Protein AF-0000000077535723 (afdb_homodimer)

Radius of gyration: 25.71 Å; Cα contacts (8 Å, |Δi|>4): 1459; chains: 2; bounding box: 63×72×71 Å

Nearest PDB structures (foldseek):
  7b4q-assembly1_B  TM=9.003E-01  e=7.641E-30  Sutcliffiella cohnii NBRC 15565
  4ou4-assembly1_A-2  TM=8.404E-01  e=1.369E-24  Pseudomonas sp. ECU1011
  4ob8-assembly1_A-2  TM=8.320E-01  e=4.395E-24  Pseudomonas sp. ECU1011
  4ob7-assembly1_A-2  TM=8.345E-01  e=5.974E-24  Pseudomonas sp. ECU1011
  5mii-assembly2_D  TM=9.099E-01  e=1.138E-22  Tuber melanosporum Mel28

Organism: Fusarium solani (NCBI:txid169388)

Sequence (650 aa):
MTSNGTPPLRLPPWDPEITAVEDNQHRPIPASLDELLELRREEPPRDDTIYNDPAIDIEETTVPGGDGPIRAIVLRSKSRSTSSKLRPGILFIHGGGRVMGNGYVGLAAVSEFVKELDAVVVSPEYRLAPDFHGSAAVQDSYASLVWMSENLSKLNIDPARFIIAGVSAGAGIAAGTLLYSRDHNGPKVCAQLLVCPMLDDRFISLSSRQFENGRGFYTAWGRYAWKLVLGDDAENGTVSQYVAPGRAEDLSDLPPAYIDAGSGEPFRDEDIAYATKLWECGVQADLHIWGGGCHGFDLFYPTEIGAEAIKTRNAWLRRVLREKKMTSNGTPPLRLPPWDPEITAVEDNQHRPIPASLDELLELRREEPPRDDTIYNDPAIDIEETTVPGGDGPIRAIVLRSKSRSTSSKLRPGILFIHGGGRVMGNGYVGLAAVSEFVKELDAVVVSPEYRLAPDFHGSAAVQDSYASLVWMSENLSKLNIDPARFIIAGVSAGAGIAAGTLLYSRDHNGPKVCAQLLVCPMLDDRFISLSSRQFENGRGFYTAWGRYAWKLVLGDDAENGTVSQYVAPGRAEDLSDLPPAYIDAGSGEPFRDEDIAYATKLWECGVQADLHIWGGGCHGFDLFYPTEIGAEAIKTRNAWLRRVLREKK

pLDDT: mean 94.13, std 10.36, range [24.47, 98.94]

Solvent-accessible surface area (backbone atoms only — not comparable to full-atom values): 32846 Å² total; per-residue (Å²): 131,79,78,84,65,76,74,77,77,42,56,33,56,61,32,66,67,57,73,72,42,77,77,75,72,44,70,78,73,58,91,44,70,67,46,43,53,51,51,46,68,67,48,72,92,60,43,65,72,62,70,66,32,88,53,46,39,78,44,82,50,72,40,54,28,65,91,43,75,30,49,24,38,37,40,31,34,58,73,61,66,85,59,90,63,66,19,27,29,35,44,37,32,33,22,42,59,50,53,40,69,42,50,45,37,62,40,76,81,55,53,64,40,21,66,76,58,48,17,40,36,40,17,48,41,55,60,38,20,66,85,32,54,37,60,44,31,28,36,16,49,38,33,37,50,46,52,50,65,76,35,26,72,84,67,41,33,31,73,77,20,23,29,39,29,16,28,31,29,9,10,12,37,45,53,6,23,51,54,46,23,63,77,65,74,46,76,82,48,58,31,36,42,24,38,43,29,48,31,59,83,76,65,78,43,68,31,22,60,60,15,41,84,46,50,42,56,19,27,54,51,47,52,55,33,44,47,40,26,46,55,65,25,66,83,68,68,61,68,48,41,42,60,27,37,56,67,51,87,74,47,53,90,47,52,35,33,40,38,37,36,17,57,35,16,27,45,35,48,56,46,51,49,46,47,51,44,24,32,59,38,31,16,40,37,30,40,37,33,39,52,20,23,28,42,54,33,59,78,76,42,96,31,72,67,20,53,50,50,52,51,55,52,48,53,52,48,50,63,61,46,44,86,80,131,134,82,79,86,66,76,75,78,78,43,55,34,56,60,32,65,68,58,73,70,42,76,76,73,73,43,70,76,72,58,92,45,71,68,48,44,53,51,52,46,68,66,47,72,91,60,42,65,71,62,70,66,32,86,5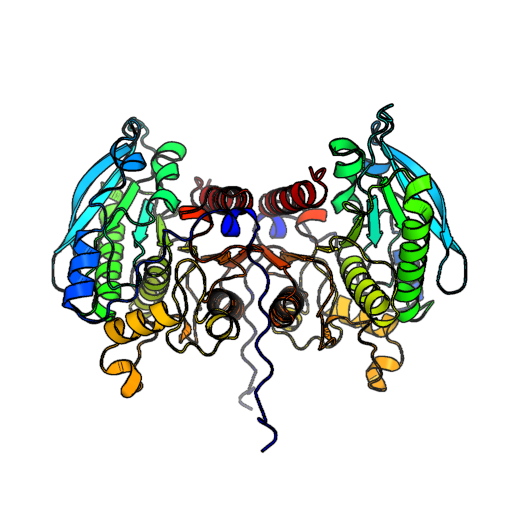4,47,38,77,42,82,49,72,40,54,27,66,91,43,74,30,48,25,37,37,38,30,36,58,72,62,65,87,57,88,63,66,18,28,28,34,43,37,30,34,21,42,57,50,54,37,69,42,50,45,36,64,41,77,80,56,54,62,38,21,66,75,59,50,17,38,36,39,18,48,40,54,59,37,20,65,86,32,54,38,59,44,31,26,36,16,49,37,32,38,50,47,52,50,65,76,35,26,72,84,67,39,31,32,72,78,22,22,29,40,30,17,26,30,31,9,10,13,38,45,54,6,22,50,52,46,22,60,77,65,72,46,76,83,47,57,31,35,41,25,39,42,28,47,31,58,82,74,66,78,44,67,31,22,59,61,17,41,83,46,48,40,58,18,27,54,52,48,52,55,32,43,47,38,27,46,55,65,25,64,83,67,69,60,68,48,42,41,60,26,38,55,66,52,87,75,47,54,90,47,51,35,34,40,37,36,35,18,58,37,16,27,46,36,46,55,46,51,50,47,47,51,44,24,32,58,39,30,16,39,36,29,40,36,34,40,53,20,22,28,42,54,33,61,77,78,40,96,32,73,68,19,52,51,51,52,51,55,54,49,52,51,49,50,61,59,46,43,86,81,131

InterPro domains:
  IPR013094 Alpha/beta hydrolase fold-3 [PF07859] (90-297)
  IPR029058 Alpha/Beta hydrolase fold [G3DSA:3.40.50.1820] (11-325)
  IPR029058 Alpha/Beta hydrolase fold [SSF53474] (51-321)
  IPR050300 GDXG lipolytic enzyme [PTHR48081] (77-321)

Foldseek 3Di:
DPCPDDPDFDFFAADPLVVVDPLPQDDDQDPDVVSLVVVQVPPPPADCVLPPPPQKDKDWDWFAFLVGIFIKIKIFGPPPPPDLAAFAEEEEEADDLLAHDAQHHPVVLCSVCNVVTRYMYMGTGFHGFPVPALVRSLRGSLRRVQRCVVCSVVVRHDQLRYEYEYAAQRLQSRLLNLVVCVVVVHDAHQEYERELYDAAQPLPDSLLVNFCPHGNDHNVSSNSSVCRNHPCCVVVVNDDCSSRVLPDQAPAPHHEYEYEEESNESSLVSRVSVCVSCVVNVHHYHYYYQYNDYRCCLPPGDDPSSVVVSVVSVVVSCVSNPDDD/DPCPDDPDFDAFAADPLVVVDPLPQDDDQDPDPVSLVVVQVVPPPADCVLPPPPQKDKDWDWFAFLVGIFIKIKIFGPPPPPDLAFFAEEEEEADDLLAHDAQHHPVVLCSVCNVVTRYIYMGTGFHGFPVPALVRSLRGSLRRVQRCVVCSVVVRHDQLRYEYEYAAQRLQSRLLNLVVCVVVVHDAHQEYERELYDAAQPLPDSLLVNFCPHGNDHNVSSNSSVCRNHPCCVVVVNDDCSSRVLPDQAPAPHHEYEYEEESNHSSLVSRVSVCVSCVVNVHHYHYYYQYNDYRCCLPPGDDPSSVVVSVVSVVVSCVSNPDDD

Structure (mmCIF, N/CA/C/O backbone):
data_AF-0000000077535723-model_v1
#
loop_
_entity.id
_entity.type
_entity.pdbx_description
1 polymer 'Alpha/Beta hydrolase protein'
#
loop_
_atom_site.group_PDB
_atom_site.id
_atom_site.type_symbol
_atom_site.label_atom_id
_atom_site.label_alt_id
_atom_site.label_comp_id
_atom_site.label_asym_id
_atom_site.label_entity_id
_atom_site.label_seq_id
_atom_site.pdbx_PDB_ins_code
_atom_site.Cartn_x
_atom_site.Cartn_y
_atom_site.Cartn_z
_atom_site.occupancy
_atom_site.B_iso_or_equiv
_atom_site.auth_seq_id
_atom_site.auth_comp_id
_atom_site.auth_asym_id
_atom_site.auth_atom_id
_atom_site.pdbx_PDB_model_num
ATOM 1 N N . MET A 1 1 ? 38.406 -12.078 22.328 1 24.47 1 MET A N 1
ATOM 2 C CA . MET A 1 1 ? 37.281 -11.188 22.672 1 24.47 1 MET A CA 1
ATOM 3 C C . MET A 1 1 ? 36.281 -11.102 21.516 1 24.47 1 MET A C 1
ATOM 5 O O . MET A 1 1 ? 36.562 -10.469 20.5 1 24.47 1 MET A O 1
ATOM 9 N N . THR A 1 2 ? 35.594 -12.188 21.094 1 34.19 2 THR A N 1
ATOM 10 C CA . THR A 1 2 ? 34.75 -12.516 19.953 1 34.19 2 THR A CA 1
ATOM 11 C C . THR A 1 2 ? 33.625 -11.5 19.812 1 34.19 2 THR A C 1
ATOM 13 O O . THR A 1 2 ? 32.844 -11.32 20.75 1 34.19 2 THR A O 1
ATOM 16 N N . SER A 1 3 ? 33.812 -10.273 19.328 1 38.38 3 SER A N 1
ATOM 17 C CA . SER A 1 3 ? 32.875 -9.141 19.281 1 38.38 3 SER A CA 1
ATOM 18 C C . SER A 1 3 ? 31.453 -9.602 18.969 1 38.38 3 SER A C 1
ATOM 20 O O . SER A 1 3 ? 31.219 -10.273 17.969 1 38.38 3 SER A O 1
ATOM 22 N N . ASN A 1 4 ? 30.656 -10.141 19.766 1 43.81 4 ASN A N 1
ATOM 23 C CA . ASN A 1 4 ? 29.297 -10.656 19.875 1 43.81 4 ASN A CA 1
ATOM 24 C C . ASN A 1 4 ? 28.312 -9.805 19.062 1 43.81 4 ASN A C 1
ATOM 26 O O . ASN A 1 4 ? 27.562 -9.016 19.625 1 43.81 4 ASN A O 1
ATOM 30 N N . GLY A 1 5 ? 28.562 -8.984 18 1 46.06 5 GLY A N 1
ATOM 31 C CA . GLY A 1 5 ? 27.984 -7.871 17.266 1 46.06 5 GLY A CA 1
ATOM 32 C C . GLY A 1 5 ? 26.688 -8.227 16.578 1 46.06 5 GLY A C 1
ATOM 33 O O . GLY A 1 5 ? 26.562 -9.305 16 1 46.06 5 GLY A O 1
ATOM 34 N N . THR A 1 6 ? 25.562 -7.758 17.078 1 59.75 6 THR A N 1
ATOM 35 C CA . THR A 1 6 ? 24.266 -7.867 16.406 1 59.75 6 THR A CA 1
ATOM 36 C C . THR A 1 6 ? 24.453 -7.723 14.891 1 59.75 6 THR A C 1
ATOM 38 O O . THR A 1 6 ? 25.078 -6.777 14.422 1 59.75 6 THR A O 1
ATOM 41 N N . PRO A 1 7 ? 24.234 -8.836 14.164 1 70.19 7 PRO A N 1
ATOM 42 C CA . PRO A 1 7 ? 24.375 -8.719 12.711 1 70.19 7 PRO A CA 1
ATOM 43 C C . PRO A 1 7 ? 23.781 -7.422 12.164 1 70.19 7 PRO A C 1
ATOM 45 O O . PRO A 1 7 ? 22.781 -6.926 12.695 1 70.19 7 PRO A O 1
ATOM 48 N N . PRO A 1 8 ? 24.609 -6.797 11.375 1 84.25 8 PRO A N 1
ATOM 49 C CA . PRO A 1 8 ? 24.125 -5.551 10.781 1 84.25 8 PRO A CA 1
ATOM 50 C C . PRO A 1 8 ? 22.734 -5.691 10.164 1 84.25 8 PRO A C 1
ATOM 52 O O . PRO A 1 8 ? 22.406 -6.746 9.617 1 84.25 8 PRO A O 1
ATOM 55 N N . LEU A 1 9 ? 21.906 -4.707 10.43 1 93.19 9 LEU A N 1
ATOM 56 C CA . LEU A 1 9 ? 20.578 -4.672 9.852 1 93.19 9 LEU A CA 1
ATOM 57 C C . LEU A 1 9 ? 20.641 -4.648 8.328 1 93.19 9 LEU A C 1
ATOM 59 O O . LEU A 1 9 ? 21.484 -3.963 7.75 1 93.19 9 LEU A O 1
ATOM 63 N N . ARG A 1 10 ? 19.938 -5.5 7.672 1 96.06 10 ARG A N 1
ATOM 64 C CA . ARG A 1 10 ? 19.75 -5.422 6.227 1 96.06 10 ARG A CA 1
ATOM 65 C C . ARG A 1 10 ? 18.734 -4.336 5.859 1 96.06 10 ARG A C 1
ATOM 67 O O . ARG A 1 10 ? 17.797 -4.086 6.605 1 96.06 10 ARG A O 1
ATOM 74 N N . LEU A 1 11 ? 19.031 -3.648 4.75 1 96.19 11 LEU A N 1
ATOM 75 C CA . LEU A 1 11 ? 18.156 -2.584 4.273 1 96.19 11 LEU A CA 1
ATOM 76 C C . LEU A 1 11 ? 17.578 -2.922 2.898 1 96.19 11 LEU A C 1
ATOM 78 O O . LEU A 1 11 ? 18.312 -3.41 2.027 1 96.19 11 LEU A O 1
ATOM 82 N N . PRO A 1 12 ? 16.297 -2.811 2.732 1 97.31 12 PRO A N 1
ATOM 83 C CA . PRO A 1 12 ? 15.859 -2.801 1.333 1 97.31 12 PRO A CA 1
ATOM 84 C C . PRO A 1 12 ? 16.469 -1.653 0.534 1 97.31 12 PRO A C 1
ATOM 86 O O . PRO A 1 12 ? 16.656 -0.554 1.064 1 97.31 12 PRO A O 1
ATOM 89 N N . PRO A 1 13 ? 16.781 -1.841 -0.682 1 96.62 13 PRO A N 1
ATOM 90 C CA . PRO A 1 13 ? 17.484 -0.815 -1.46 1 96.62 13 PRO A CA 1
ATOM 91 C C . PRO A 1 13 ? 16.578 0.34 -1.868 1 96.62 13 PRO A C 1
ATOM 93 O O . PRO A 1 13 ? 15.375 0.142 -2.068 1 96.62 13 PRO A O 1
ATOM 96 N N . TRP A 1 14 ? 17.125 1.528 -2.002 1 96.25 14 TRP A N 1
ATOM 97 C CA . TRP A 1 14 ? 16.422 2.645 -2.627 1 96.25 14 TRP A CA 1
ATOM 98 C C . TRP A 1 14 ? 16.344 2.459 -4.137 1 96.25 14 TRP A C 1
ATOM 100 O O . TRP A 1 14 ? 17.172 1.771 -4.734 1 96.25 14 TRP A O 1
ATOM 110 N N . ASP A 1 15 ? 15.312 3.035 -4.711 1 96.5 15 ASP A N 1
ATOM 111 C CA . ASP A 1 15 ? 15.195 3.072 -6.168 1 96.5 15 ASP A CA 1
ATOM 112 C C . ASP A 1 15 ? 16.422 3.715 -6.805 1 96.5 15 ASP A C 1
ATOM 114 O O . ASP A 1 15 ? 16.938 4.719 -6.309 1 96.5 15 ASP A O 1
ATOM 118 N N . PRO A 1 16 ? 16.859 3.191 -7.91 1 94.12 16 PRO A N 1
ATOM 119 C CA . PRO A 1 16 ? 18.031 3.742 -8.578 1 94.12 16 PRO A CA 1
ATOM 120 C C . PRO A 1 16 ? 17.859 5.203 -8.984 1 94.12 16 PRO A C 1
ATOM 122 O O . PRO A 1 16 ? 18.828 5.965 -9.016 1 94.12 16 PRO A O 1
ATOM 125 N N . GLU A 1 17 ? 16.656 5.629 -9.32 1 94.56 17 GLU A N 1
ATOM 126 C CA . GLU A 1 17 ? 16.406 7.023 -9.672 1 94.56 17 GLU A CA 1
ATOM 127 C C . GLU A 1 17 ? 16.656 7.945 -8.477 1 94.56 17 GLU A C 1
ATOM 129 O O . GLU A 1 17 ? 17 9.117 -8.648 1 94.56 17 GLU A O 1
ATOM 134 N N . ILE A 1 18 ? 16.469 7.41 -7.266 1 93.31 18 ILE A N 1
ATOM 135 C CA . ILE A 1 18 ? 16.703 8.18 -6.055 1 93.31 18 ILE A CA 1
ATOM 136 C C . ILE A 1 18 ? 18.203 8.25 -5.773 1 93.31 18 ILE A C 1
ATOM 138 O O . ILE A 1 18 ? 18.75 9.32 -5.48 1 93.31 18 ILE A O 1
ATOM 142 N N . THR A 1 19 ? 18.906 7.113 -5.93 1 92.69 19 THR A N 1
ATOM 143 C CA . THR A 1 19 ? 20.328 7.062 -5.609 1 92.69 19 THR A CA 1
ATOM 144 C C . THR A 1 19 ? 21.141 7.824 -6.648 1 92.69 19 THR A C 1
ATOM 146 O O . THR A 1 19 ? 22.297 8.188 -6.398 1 92.69 19 THR A O 1
ATOM 149 N N . ALA A 1 20 ? 20.531 8.086 -7.793 1 91.06 20 ALA A N 1
ATOM 150 C CA . ALA A 1 20 ? 21.219 8.82 -8.859 1 91.06 20 ALA A CA 1
ATOM 151 C C . ALA A 1 20 ? 21.266 10.312 -8.555 1 91.06 20 ALA A C 1
ATOM 153 O O . ALA A 1 20 ? 22.047 11.047 -9.164 1 91.06 20 ALA A O 1
ATOM 154 N N . VAL A 1 21 ? 20.375 10.758 -7.699 1 86.06 21 VAL A N 1
ATOM 155 C CA . VAL A 1 21 ? 20.312 12.172 -7.336 1 86.06 21 VAL A CA 1
ATOM 156 C C . VAL A 1 21 ? 21.047 12.391 -6.012 1 86.06 21 VAL A C 1
ATOM 158 O O . VAL A 1 21 ? 20.875 11.617 -5.066 1 86.06 21 VAL A O 1
ATOM 161 N N . GLU A 1 22 ? 21.922 13.352 -6.031 1 80.44 22 GLU A N 1
ATOM 162 C CA . GLU A 1 22 ? 22.547 13.719 -4.766 1 80.44 22 GLU A CA 1
ATOM 163 C C . GLU A 1 22 ? 21.516 14.102 -3.719 1 80.44 22 GLU A C 1
ATOM 165 O O . GLU A 1 22 ? 20.531 14.789 -4.027 1 80.44 22 GLU A O 1
ATOM 170 N N . ASP A 1 23 ? 21.719 13.492 -2.625 1 74.75 23 ASP A N 1
ATOM 171 C CA . ASP A 1 23 ? 20.766 13.773 -1.557 1 74.75 23 ASP A CA 1
ATOM 172 C C . ASP A 1 23 ? 20.875 15.219 -1.08 1 74.75 23 ASP A C 1
ATOM 174 O O . ASP A 1 23 ? 21.734 15.539 -0.249 1 74.75 23 ASP A O 1
ATOM 178 N N . ASN A 1 24 ? 20.344 16.125 -1.869 1 57.91 24 ASN A N 1
ATOM 179 C CA . ASN A 1 24 ? 20.422 17.531 -1.517 1 57.91 24 ASN A CA 1
ATOM 180 C C . ASN A 1 24 ? 19.328 17.922 -0.523 1 57.91 24 ASN A C 1
ATOM 182 O O . ASN A 1 24 ? 19.266 19.062 -0.082 1 57.91 24 ASN A O 1
ATOM 186 N N . GLN A 1 25 ? 18.484 17.031 -0.251 1 58.88 25 GLN A N 1
ATOM 187 C CA . GLN A 1 25 ? 17.297 17.5 0.458 1 58.88 25 GLN A CA 1
ATOM 188 C C . GLN A 1 25 ? 17.484 17.375 1.969 1 58.88 25 GLN A C 1
ATOM 190 O O . GLN A 1 25 ? 16.719 17.984 2.736 1 58.88 25 GLN A O 1
ATOM 195 N N . HIS A 1 26 ? 18.484 16.422 2.344 1 60.44 26 HIS A N 1
ATOM 196 C CA . HIS A 1 26 ? 18.578 16.375 3.797 1 60.44 26 HIS A CA 1
ATOM 197 C C . HIS A 1 26 ? 19.469 17.469 4.344 1 60.44 26 HIS A C 1
ATOM 199 O O . HIS A 1 26 ? 20.562 17.703 3.828 1 60.44 26 HIS A O 1
ATOM 205 N N . ARG A 1 27 ? 18.703 18.438 5.027 1 74.12 27 ARG A N 1
ATOM 206 C CA . ARG A 1 27 ? 19.375 19.438 5.848 1 74.12 27 ARG A CA 1
ATOM 207 C C . ARG A 1 27 ? 20.125 18.781 7.004 1 74.12 27 ARG A C 1
ATOM 209 O O . ARG A 1 27 ? 19.688 17.766 7.547 1 74.12 27 ARG A O 1
ATOM 216 N N . PRO A 1 28 ? 21.312 19.234 7.207 1 84.75 28 PRO A N 1
ATOM 217 C CA . PRO A 1 28 ? 22.031 18.688 8.359 1 84.75 28 PRO A CA 1
ATOM 218 C C . PRO A 1 28 ? 21.266 18.875 9.672 1 84.75 28 PRO A C 1
ATOM 220 O O . PRO A 1 28 ? 20.484 19.812 9.805 1 84.75 28 PRO A O 1
ATOM 223 N N . ILE A 1 29 ? 21.5 17.969 10.523 1 92.69 29 ILE A N 1
ATOM 224 C CA . ILE A 1 29 ? 20.922 18.094 11.859 1 92.69 29 ILE A CA 1
ATOM 225 C C . ILE A 1 29 ? 21.562 19.281 12.578 1 92.69 29 ILE A C 1
ATOM 227 O O . ILE A 1 29 ? 22.781 19.328 12.734 1 92.69 29 ILE A O 1
ATOM 231 N N . PRO A 1 30 ? 20.75 20.172 13.016 1 95.25 30 PRO A N 1
ATOM 232 C CA . PRO A 1 30 ? 21.328 21.328 13.703 1 95.25 30 PRO A CA 1
ATOM 233 C C . PRO A 1 30 ? 22.062 20.938 14.984 1 95.25 30 PRO A C 1
ATOM 235 O O . PRO A 1 30 ? 21.562 20.125 15.766 1 95.25 30 PRO A O 1
ATOM 238 N N . ALA A 1 31 ? 23.203 21.5 15.219 1 94.44 31 ALA A N 1
ATOM 239 C CA . ALA A 1 31 ? 23.984 21.25 16.422 1 94.44 31 ALA A CA 1
ATOM 240 C C . ALA A 1 31 ? 23.578 22.172 17.562 1 94.44 31 ALA A C 1
ATOM 242 O O . ALA A 1 31 ? 23.969 21.969 18.719 1 94.44 31 ALA A O 1
ATOM 243 N N . SER A 1 32 ? 22.828 23.25 17.219 1 95.69 32 SER A N 1
ATOM 244 C CA . SER A 1 32 ? 22.375 24.25 18.188 1 95.69 32 SER A CA 1
ATOM 245 C C . SER A 1 32 ? 21.062 24.891 17.734 1 95.69 32 SER A C 1
ATOM 247 O O . SER A 1 32 ? 20.641 24.703 16.594 1 95.69 32 SER A O 1
ATOM 249 N N . LEU A 1 33 ? 20.484 25.562 18.656 1 95.56 33 LEU A N 1
ATOM 250 C CA . LEU A 1 33 ? 19.25 26.281 18.312 1 95.56 33 LEU A CA 1
ATOM 251 C C . LEU A 1 33 ? 19.531 27.344 17.266 1 95.56 33 LEU A C 1
ATOM 253 O O . LEU A 1 33 ? 18.672 27.609 16.406 1 95.56 33 LEU A O 1
ATOM 257 N N . ASP A 1 34 ? 20.688 27.953 17.344 1 96.69 34 ASP A N 1
ATOM 258 C CA . ASP A 1 34 ? 21.047 28.969 16.359 1 96.69 34 ASP A CA 1
ATOM 259 C C . ASP A 1 34 ? 21.109 28.375 14.945 1 96.69 34 ASP A C 1
ATOM 261 O O . ASP A 1 34 ? 20.672 29 13.984 1 96.69 34 ASP A O 1
ATOM 265 N N . GLU A 1 35 ? 21.609 27.219 14.867 1 96 35 GLU A N 1
ATOM 266 C CA . GLU A 1 35 ? 21.672 26.547 13.57 1 96 35 GLU A CA 1
ATOM 267 C C . GLU A 1 35 ? 20.281 26.188 13.062 1 96 35 GLU A C 1
ATOM 269 O O . GLU A 1 35 ? 20.031 26.25 11.859 1 96 35 GLU A O 1
ATOM 274 N N . LEU A 1 36 ? 19.406 25.797 13.977 1 96.69 36 LEU A N 1
ATOM 275 C CA . LEU A 1 36 ? 18.031 25.547 13.594 1 96.69 36 LEU A CA 1
ATOM 276 C C . LEU A 1 36 ? 17.375 26.812 13.055 1 96.69 36 LEU A C 1
ATOM 278 O O . LEU A 1 36 ? 16.703 26.766 12.023 1 96.69 36 LEU A O 1
ATOM 282 N N . LEU A 1 37 ? 17.594 27.906 13.742 1 96.38 37 LEU A N 1
ATOM 283 C CA . LEU A 1 37 ? 17.031 29.172 13.312 1 96.38 37 LEU A CA 1
ATOM 284 C C . LEU A 1 37 ? 17.562 29.578 11.945 1 96.38 37 LEU A C 1
ATOM 286 O O . LEU A 1 37 ? 16.828 30.156 11.133 1 96.38 37 LEU A O 1
ATOM 290 N N . GLU A 1 38 ? 18.844 29.266 11.703 1 94.94 38 GLU A N 1
ATOM 291 C CA . GLU A 1 38 ? 19.422 29.531 10.391 1 94.94 38 GLU A CA 1
ATOM 292 C C . GLU A 1 38 ? 18.75 28.672 9.312 1 94.94 38 GLU A C 1
ATOM 294 O O . GLU A 1 38 ? 18.469 29.172 8.219 1 94.94 38 GLU A O 1
ATOM 299 N N . LEU A 1 39 ? 18.531 27.438 9.656 1 92.62 39 LEU A N 1
ATOM 300 C CA . LEU A 1 39 ? 17.844 26.547 8.727 1 92.62 39 LEU A CA 1
ATOM 301 C C . LEU A 1 39 ? 16.438 27.078 8.414 1 92.62 39 LEU A C 1
ATOM 303 O O . LEU A 1 39 ? 15.984 27 7.27 1 92.62 39 LEU A O 1
ATOM 307 N N . ARG A 1 40 ? 15.766 27.578 9.383 1 95.25 40 ARG A N 1
ATOM 308 C CA . ARG A 1 40 ? 14.438 28.156 9.203 1 95.25 40 ARG A CA 1
ATOM 309 C C . ARG A 1 40 ? 14.469 29.328 8.242 1 95.25 40 ARG A C 1
ATOM 311 O O . ARG A 1 40 ? 13.594 29.469 7.383 1 95.25 40 ARG A O 1
ATOM 318 N N . ARG A 1 41 ? 15.477 30.109 8.391 1 93.81 41 ARG A N 1
ATOM 319 C CA . ARG A 1 41 ? 15.617 31.297 7.551 1 93.81 41 ARG A CA 1
ATOM 320 C C . ARG A 1 41 ? 15.914 30.922 6.105 1 93.81 41 ARG A C 1
ATOM 322 O O . ARG A 1 41 ? 15.57 31.656 5.18 1 93.81 41 ARG A O 1
ATOM 329 N N . GLU A 1 42 ? 16.516 29.766 5.938 1 90.62 42 GLU A N 1
ATOM 330 C CA . GLU A 1 42 ? 16.891 29.312 4.605 1 90.62 42 GLU A CA 1
ATOM 331 C C . GLU A 1 42 ? 15.711 28.688 3.877 1 90.62 42 GLU A C 1
ATOM 333 O O . GLU A 1 42 ? 15.75 28.5 2.66 1 90.62 42 GLU A O 1
ATOM 338 N N . GLU A 1 43 ? 14.703 28.344 4.648 1 91.31 43 GLU A N 1
ATOM 339 C CA . GLU A 1 43 ? 13.5 27.812 4.016 1 91.31 43 GLU A CA 1
ATOM 340 C C . GLU A 1 43 ? 12.898 28.828 3.047 1 91.31 43 GLU A C 1
ATOM 342 O O . GLU A 1 43 ? 12.672 29.984 3.412 1 91.31 43 GLU A O 1
ATOM 347 N N . PRO A 1 44 ? 12.656 28.422 1.785 1 92.31 44 PRO A N 1
ATOM 348 C CA . PRO A 1 44 ? 12 29.359 0.872 1 92.31 44 PRO A CA 1
ATOM 349 C C . PRO A 1 44 ? 10.68 29.891 1.425 1 92.31 44 PRO A C 1
ATOM 351 O O . PRO A 1 44 ? 9.875 29.125 1.969 1 92.31 44 PRO A O 1
ATOM 354 N N . PRO A 1 45 ? 10.477 31.125 1.306 1 93.94 45 PRO A N 1
ATOM 355 C CA . PRO A 1 45 ? 9.281 31.734 1.897 1 93.94 45 PRO A CA 1
ATOM 356 C C . PRO A 1 45 ? 8 31.328 1.179 1 93.94 45 PRO A C 1
ATOM 358 O O . PRO A 1 45 ? 6.902 31.484 1.724 1 93.94 45 PRO A O 1
ATOM 361 N N . ARG A 1 46 ? 8.133 30.922 -0.091 1 95 46 ARG A N 1
ATOM 362 C CA . ARG A 1 46 ? 7 30.422 -0.866 1 95 46 ARG A CA 1
ATOM 363 C C . ARG A 1 46 ? 7.43 29.312 -1.817 1 95 46 ARG A C 1
ATOM 365 O O . ARG A 1 46 ? 8.625 29.062 -1.985 1 95 46 ARG A O 1
ATOM 372 N N . ASP A 1 47 ? 6.48 28.531 -2.246 1 94.94 47 ASP A N 1
ATOM 373 C CA . ASP A 1 47 ? 6.688 27.625 -3.373 1 94.94 47 ASP A CA 1
ATOM 374 C C . ASP A 1 47 ? 6.449 28.344 -4.703 1 94.94 47 ASP A C 1
ATOM 376 O O . ASP A 1 47 ? 5.305 28.625 -5.07 1 94.94 47 ASP A O 1
ATOM 380 N N . ASP A 1 48 ? 7.484 28.562 -5.465 1 95.44 48 ASP A N 1
ATOM 381 C CA . ASP A 1 48 ? 7.406 29.406 -6.656 1 95.44 48 ASP A CA 1
ATOM 382 C C . ASP A 1 48 ? 6.48 28.781 -7.703 1 95.44 48 ASP A C 1
ATOM 384 O O . ASP A 1 48 ? 5.793 29.5 -8.43 1 95.44 48 ASP A O 1
ATOM 388 N N . THR A 1 49 ? 6.516 27.516 -7.777 1 94.94 49 THR A N 1
ATOM 389 C CA . THR A 1 49 ? 5.676 26.844 -8.758 1 94.94 49 THR A CA 1
ATOM 390 C C . THR A 1 49 ? 4.195 27.078 -8.453 1 94.94 49 THR A C 1
ATOM 392 O O . THR A 1 49 ? 3.414 27.391 -9.352 1 94.94 49 THR A O 1
ATOM 395 N N . ILE A 1 50 ? 3.855 27.031 -7.223 1 96.5 50 ILE A N 1
ATOM 396 C CA . ILE A 1 50 ? 2.465 27.188 -6.812 1 96.5 50 ILE A CA 1
ATOM 397 C C . ILE A 1 50 ? 2.104 28.672 -6.789 1 96.5 50 ILE A C 1
ATOM 399 O O . ILE A 1 50 ? 1.043 29.078 -7.277 1 96.5 50 ILE A O 1
ATOM 403 N N . TYR A 1 51 ? 2.959 29.453 -6.266 1 96.5 51 TYR A N 1
ATOM 404 C CA . TYR A 1 51 ? 2.721 30.891 -6.109 1 96.5 51 TYR A CA 1
ATOM 405 C C . TYR A 1 51 ? 2.508 31.562 -7.461 1 96.5 51 TYR A C 1
ATOM 407 O O . TYR A 1 51 ? 1.713 32.5 -7.582 1 96.5 51 TYR A O 1
ATOM 415 N N . ASN A 1 52 ? 3.188 31.062 -8.5 1 96.75 52 ASN A N 1
ATOM 416 C CA . ASN A 1 52 ? 3.135 31.688 -9.812 1 96.75 52 ASN A CA 1
ATOM 417 C C . ASN A 1 52 ? 2.154 30.969 -10.742 1 96.75 52 ASN A C 1
ATOM 419 O O . ASN A 1 52 ? 2.051 31.312 -11.922 1 96.75 52 ASN A O 1
ATOM 423 N N . ASP A 1 53 ? 1.509 30 -10.242 1 97.06 53 ASP A N 1
ATOM 424 C CA . ASP A 1 53 ? 0.515 29.312 -11.062 1 97.06 53 ASP A CA 1
ATOM 425 C C . ASP A 1 53 ? -0.632 30.25 -11.43 1 97.06 53 ASP A C 1
ATOM 427 O O . ASP A 1 53 ? -1.312 30.781 -10.555 1 97.06 53 ASP A O 1
ATOM 431 N N . PRO A 1 54 ? -0.912 30.438 -12.711 1 95.88 54 PRO A N 1
ATOM 432 C CA . PRO A 1 54 ? -1.907 31.438 -13.133 1 95.88 54 PRO A CA 1
ATOM 433 C C . PRO A 1 54 ? -3.334 31.016 -12.773 1 95.88 54 PRO A C 1
ATOM 435 O O . PRO A 1 54 ? -4.25 31.844 -12.82 1 95.88 54 PRO A O 1
ATOM 438 N N . ALA A 1 55 ? -3.512 29.781 -12.438 1 96.25 55 ALA A N 1
ATOM 439 C CA . ALA A 1 55 ? -4.859 29.297 -12.156 1 96.25 55 ALA A CA 1
ATOM 440 C C . ALA A 1 55 ? -5.184 29.391 -10.672 1 96.25 55 ALA A C 1
ATOM 442 O O . ALA A 1 55 ? -6.332 29.188 -10.266 1 96.25 55 ALA A O 1
ATOM 443 N N . ILE A 1 56 ? -4.191 29.734 -9.828 1 97.19 56 ILE A N 1
ATOM 444 C CA . ILE A 1 56 ? -4.383 29.688 -8.383 1 97.19 56 ILE A CA 1
ATOM 445 C C . ILE A 1 56 ? -4.234 31.094 -7.805 1 97.19 56 ILE A C 1
ATOM 447 O O . ILE A 1 56 ? -3.273 31.797 -8.117 1 97.19 56 ILE A O 1
ATOM 451 N N . ASP A 1 57 ? -5.246 31.469 -7.074 1 96.94 57 ASP A N 1
ATOM 452 C CA . ASP A 1 57 ? -5.164 32.688 -6.258 1 96.94 57 ASP A CA 1
ATOM 453 C C . ASP A 1 57 ? -4.758 32.344 -4.824 1 96.94 57 ASP A C 1
ATOM 455 O O . ASP A 1 57 ? -5.316 31.438 -4.207 1 96.94 57 ASP A O 1
ATOM 459 N N . ILE A 1 58 ? -3.787 33.031 -4.328 1 97.75 58 ILE A N 1
ATOM 460 C CA . ILE A 1 58 ? -3.318 32.812 -2.967 1 97.75 58 ILE A CA 1
ATOM 461 C C . ILE A 1 58 ? -3.533 34.062 -2.135 1 97.75 58 ILE A C 1
ATOM 463 O O . ILE A 1 58 ? -3.025 35.156 -2.475 1 97.75 58 ILE A O 1
ATOM 467 N N . GLU A 1 59 ? -4.266 33.906 -1.075 1 96.88 59 GLU A N 1
ATOM 468 C CA . GLU A 1 59 ? -4.527 35 -0.125 1 96.88 59 GLU A CA 1
ATOM 469 C C . GLU A 1 59 ? -3.834 34.719 1.209 1 96.88 59 GLU A C 1
ATOM 471 O O . GLU A 1 59 ? -4.008 33.656 1.809 1 96.88 59 GLU A O 1
ATOM 476 N N . GLU A 1 60 ? -3.021 35.656 1.607 1 96.69 60 GLU A N 1
ATOM 477 C CA . GLU A 1 60 ? -2.494 35.625 2.967 1 96.69 60 GLU A CA 1
ATOM 478 C C . GLU A 1 60 ? -3.525 36.094 3.977 1 96.69 60 GLU A C 1
ATOM 480 O O . GLU A 1 60 ? -4.18 37.125 3.758 1 96.69 60 GLU A O 1
ATOM 485 N N . THR A 1 61 ? -3.648 35.375 5.027 1 95.81 61 THR A N 1
ATOM 486 C CA . THR A 1 61 ? -4.645 35.719 6.031 1 95.81 61 THR A CA 1
ATOM 487 C C . THR A 1 61 ? -4.207 35.25 7.414 1 95.81 61 THR A C 1
ATOM 489 O O . THR A 1 61 ? -3.031 34.938 7.629 1 95.81 61 THR A O 1
ATOM 492 N N . THR A 1 62 ? -5.117 35.406 8.383 1 96.94 62 THR A N 1
ATOM 493 C CA . THR A 1 62 ? -4.938 34.844 9.727 1 96.94 62 THR A CA 1
ATOM 494 C C . THR A 1 62 ? -6.125 33.969 10.117 1 96.94 62 THR A C 1
ATOM 496 O O . THR A 1 62 ? -7.262 34.25 9.727 1 96.94 62 THR A O 1
ATOM 499 N N . VAL A 1 63 ? -5.848 32.906 10.773 1 95.81 63 VAL A N 1
ATOM 500 C CA . VAL A 1 63 ? -6.879 32.062 11.352 1 95.81 63 VAL A CA 1
ATOM 501 C C . VAL A 1 63 ? -6.629 31.891 12.852 1 95.81 63 VAL A C 1
ATOM 503 O O . VAL A 1 63 ? -5.527 32.156 13.336 1 95.81 63 VAL A O 1
ATOM 506 N N . PRO A 1 64 ? -7.688 31.547 13.562 1 94.06 64 PRO A N 1
ATOM 507 C CA . PRO A 1 64 ? -7.457 31.312 14.992 1 94.06 64 PRO A CA 1
ATOM 508 C C . PRO A 1 64 ? -6.469 30.188 15.258 1 94.06 64 PRO A C 1
ATOM 510 O O . PRO A 1 64 ? -6.461 29.188 14.531 1 94.06 64 PRO A O 1
ATOM 513 N N . GLY A 1 65 ? -5.66 30.359 16.281 1 91 65 GLY A N 1
ATOM 514 C CA . GLY A 1 65 ? -4.805 29.328 16.828 1 91 65 GLY A CA 1
ATOM 515 C C . GLY A 1 65 ? -5.121 29 18.281 1 91 65 GLY A C 1
ATOM 516 O O . GLY A 1 65 ? -6.164 29.406 18.797 1 91 65 GLY A O 1
ATOM 517 N N . GLY A 1 66 ? -4.289 28.188 18.922 1 86.88 66 GLY A N 1
ATOM 518 C CA . GLY A 1 66 ? -4.48 27.797 20.312 1 86.88 66 GLY A CA 1
ATOM 519 C C . GLY A 1 66 ? -4.398 28.984 21.266 1 86.88 66 GLY A C 1
ATOM 520 O O . GLY A 1 66 ? -5.211 29.094 22.188 1 86.88 66 GLY A O 1
ATOM 521 N N . ASP A 1 67 ? -3.408 29.812 21.062 1 89.88 67 ASP A N 1
ATOM 522 C CA . ASP A 1 67 ? -3.182 30.906 22 1 89.88 67 ASP A CA 1
ATOM 523 C C . ASP A 1 67 ? -3.336 32.25 21.297 1 89.88 67 ASP A C 1
ATOM 525 O O . ASP A 1 67 ? -2.984 33.312 21.859 1 89.88 67 ASP A O 1
ATOM 529 N N . GLY A 1 68 ? -3.801 32.219 20.062 1 92.56 68 GLY A N 1
ATOM 530 C CA . GLY A 1 68 ? -3.957 33.438 19.281 1 92.56 68 GLY A CA 1
ATOM 531 C C . GLY A 1 68 ? -3.955 33.156 17.781 1 92.56 68 GLY A C 1
ATOM 532 O O . GLY A 1 68 ? -3.777 32.031 17.344 1 92.56 68 GLY A O 1
ATOM 533 N N . PRO A 1 69 ? -4.176 34.281 17.109 1 96.75 69 PRO A N 1
ATOM 534 C CA . PRO A 1 69 ? -4.227 34.094 15.664 1 96.75 69 PRO A CA 1
ATOM 535 C C . PRO A 1 69 ? -2.879 33.688 15.07 1 96.75 69 PRO A C 1
ATOM 537 O O . PRO A 1 69 ? -1.831 34.125 15.562 1 96.75 69 PRO A O 1
ATOM 540 N N . ILE A 1 70 ? -2.963 32.875 14.055 1 97.19 70 ILE A N 1
ATOM 541 C CA . ILE A 1 70 ? -1.759 32.469 13.336 1 97.19 70 ILE A CA 1
ATOM 542 C C . ILE A 1 70 ? -1.913 32.781 11.852 1 97.19 70 ILE A C 1
ATOM 544 O O . ILE A 1 70 ? -3.033 32.906 11.344 1 97.19 70 ILE A O 1
ATOM 548 N N . ARG A 1 71 ? -0.765 32.906 11.172 1 97.56 71 ARG A N 1
ATOM 549 C CA . ARG A 1 71 ? -0.763 33.156 9.734 1 97.56 71 ARG A CA 1
ATOM 550 C C . ARG A 1 71 ? -1.245 31.922 8.969 1 97.56 71 ARG A C 1
ATOM 552 O O . ARG A 1 71 ? -1.028 30.797 9.398 1 97.56 71 ARG A O 1
ATOM 559 N N . ALA A 1 72 ? -1.927 32.188 7.863 1 98.38 72 ALA A N 1
ATOM 560 C CA . ALA A 1 72 ? -2.354 31.141 6.957 1 98.38 72 ALA A CA 1
ATOM 561 C C . ALA A 1 72 ? -2.43 31.641 5.52 1 98.38 72 ALA A C 1
ATOM 563 O O . ALA A 1 72 ? -2.445 32.844 5.277 1 98.38 72 ALA A O 1
ATOM 564 N N . ILE A 1 73 ? -2.357 30.766 4.637 1 98.25 73 ILE A N 1
ATOM 565 C CA . ILE A 1 73 ? -2.67 31.109 3.254 1 98.25 73 ILE A CA 1
ATOM 566 C C . ILE A 1 73 ? -3.902 30.328 2.795 1 98.25 73 ILE A C 1
ATOM 568 O O . ILE A 1 73 ? -4.145 29.203 3.254 1 98.25 73 ILE A O 1
ATOM 572 N N . VAL A 1 74 ? -4.703 30.938 1.964 1 97.94 74 VAL A N 1
ATOM 573 C CA . VAL A 1 74 ? -5.887 30.328 1.352 1 97.94 74 VAL A CA 1
ATOM 574 C C . VAL A 1 74 ? -5.703 30.266 -0.163 1 97.94 74 VAL A C 1
ATOM 576 O O . VAL A 1 74 ? -5.391 31.266 -0.804 1 97.94 74 VAL A O 1
ATOM 579 N N . LEU A 1 75 ? -5.797 29.094 -0.743 1 98.06 75 LEU A N 1
ATOM 580 C CA . LEU A 1 75 ? -5.746 28.891 -2.188 1 98.06 75 LEU A CA 1
ATOM 581 C C . LEU A 1 75 ? -7.152 28.719 -2.762 1 98.06 75 LEU A C 1
ATOM 583 O O . LEU A 1 75 ? -7.961 27.969 -2.217 1 98.06 75 LEU A O 1
ATOM 587 N N . ARG A 1 76 ? -7.438 29.453 -3.855 1 96.12 76 ARG A N 1
ATOM 588 C CA . ARG A 1 76 ? -8.672 29.344 -4.629 1 96.12 76 ARG A CA 1
ATOM 589 C C . ARG A 1 76 ? -8.391 29.406 -6.125 1 96.12 76 ARG A C 1
ATOM 591 O O . ARG A 1 76 ? -7.359 29.938 -6.547 1 96.12 76 ARG A O 1
ATOM 598 N N . SER A 1 77 ? -9.312 28.781 -6.824 1 95 77 SER A N 1
ATOM 599 C CA . SER A 1 77 ? -9.195 28.906 -8.273 1 95 77 SER A CA 1
ATOM 600 C C . SER A 1 77 ? -9.461 30.344 -8.719 1 95 77 SER A C 1
ATOM 602 O O . SER A 1 77 ? -10.352 31.016 -8.188 1 95 77 SER A O 1
ATOM 604 N N . LYS A 1 78 ? -8.688 30.781 -9.672 1 91.06 78 LYS A N 1
ATOM 605 C CA . LYS A 1 78 ? -8.914 32.125 -10.234 1 91.06 78 LYS A CA 1
ATOM 606 C C . LYS A 1 78 ? -10.148 32.125 -11.125 1 91.06 78 LYS A C 1
ATOM 608 O O . LYS A 1 78 ? -10.773 33.188 -11.312 1 91.06 78 LYS A O 1
ATOM 613 N N . SER A 1 79 ? -10.367 31 -11.805 1 76.12 79 SER A N 1
ATOM 614 C CA . SER A 1 79 ? -11.562 30.922 -12.633 1 76.12 79 SER A CA 1
ATOM 615 C C . SER A 1 79 ? -12.797 30.609 -11.789 1 76.12 79 SER A C 1
ATOM 617 O O . SER A 1 79 ? -13.25 29.453 -11.75 1 76.12 79 SER A O 1
ATOM 619 N N . ARG A 1 80 ? -13.055 31.484 -10.844 1 61.44 80 ARG A N 1
ATOM 620 C CA . ARG A 1 80 ? -14.164 31.188 -9.938 1 61.44 80 ARG A CA 1
ATOM 621 C C . ARG A 1 80 ? -15.406 30.766 -10.711 1 61.44 80 ARG A C 1
ATOM 623 O O . ARG A 1 80 ? -15.805 31.422 -11.68 1 61.44 80 ARG A O 1
ATOM 630 N N . SER A 1 81 ? -15.531 29.453 -10.711 1 56.34 81 SER A N 1
ATOM 631 C CA . SER A 1 81 ? -16.797 29.047 -11.312 1 56.34 81 SER A CA 1
ATOM 632 C C . SER A 1 81 ? -17.969 29.797 -10.688 1 56.34 81 SER A C 1
ATOM 634 O O . SER A 1 81 ? -18.016 29.984 -9.477 1 56.34 81 SER A O 1
ATOM 636 N N . THR A 1 82 ? -18.578 30.688 -11.43 1 54.66 82 THR A N 1
ATOM 637 C CA . THR A 1 82 ? -19.875 31.281 -11.109 1 54.66 82 THR A CA 1
ATOM 638 C C . THR A 1 82 ? -20.844 30.219 -10.594 1 54.66 82 THR A C 1
ATOM 640 O O . THR A 1 82 ? -22 30.5 -10.305 1 54.66 82 THR A O 1
ATOM 643 N N . SER A 1 83 ? -20.234 29.016 -10.477 1 59.59 83 SER A N 1
ATOM 644 C CA . SER A 1 83 ? -21.219 27.969 -10.188 1 59.59 83 SER A CA 1
ATOM 645 C C . SER A 1 83 ? -21.641 28 -8.719 1 59.59 83 SER A C 1
ATOM 647 O O . SER A 1 83 ? -20.828 28.328 -7.848 1 59.59 83 SER A O 1
ATOM 649 N N . SER A 1 84 ? -22.828 28.094 -8.484 1 67.94 84 SER A N 1
ATOM 650 C CA . SER A 1 84 ? -23.547 27.938 -7.215 1 67.94 84 SER A CA 1
ATOM 651 C C . SER A 1 84 ? -23.234 26.594 -6.562 1 67.94 84 SER A C 1
ATOM 653 O O . SER A 1 84 ? -23.641 26.344 -5.426 1 67.94 84 SER A O 1
ATOM 655 N N . LYS A 1 85 ? -22.266 25.922 -7.137 1 83.75 85 LYS A N 1
ATOM 656 C CA . LYS A 1 85 ? -22.062 24.578 -6.605 1 83.75 85 LYS A CA 1
ATOM 657 C C . LYS A 1 85 ? -21.062 24.594 -5.453 1 83.75 85 LYS A C 1
ATOM 659 O O . LYS A 1 85 ? -20.062 25.312 -5.5 1 83.75 85 LYS A O 1
ATOM 664 N N . LEU A 1 86 ? -21.375 23.906 -4.438 1 92.56 86 LEU A N 1
ATOM 665 C CA . LEU A 1 86 ? -20.5 23.766 -3.283 1 92.56 86 LEU A CA 1
ATOM 666 C C . LEU A 1 86 ? -19.188 23.094 -3.68 1 92.56 86 LEU A C 1
ATOM 668 O O . LEU A 1 86 ? -19.156 22.25 -4.582 1 92.56 86 LEU A O 1
ATOM 672 N N . ARG A 1 87 ? -18.125 23.5 -3 1 94.94 87 ARG A N 1
ATOM 673 C CA . ARG A 1 87 ? -16.766 23.109 -3.354 1 94.94 87 ARG A CA 1
ATOM 674 C C . ARG A 1 87 ? -16.188 22.172 -2.295 1 94.94 87 ARG A C 1
ATOM 676 O O . ARG A 1 87 ? -16.641 22.156 -1.153 1 94.94 87 ARG A O 1
ATOM 683 N N . PRO A 1 88 ? -15.117 21.406 -2.705 1 97.75 88 PRO A N 1
ATOM 684 C CA . PRO A 1 88 ? -14.359 20.703 -1.663 1 97.75 88 PRO A CA 1
ATOM 685 C C . PRO A 1 88 ? -13.523 21.656 -0.807 1 97.75 88 PRO A C 1
ATOM 687 O O . PRO A 1 88 ? -13.109 22.719 -1.28 1 97.75 88 PRO A O 1
ATOM 690 N N . GLY A 1 89 ? -13.352 21.328 0.406 1 98.5 89 GLY A N 1
ATOM 691 C CA . GLY A 1 89 ? -12.484 22.047 1.32 1 98.5 89 GLY A CA 1
ATOM 692 C C . GLY A 1 89 ? -11.359 21.188 1.873 1 98.5 89 GLY A C 1
ATOM 693 O O . GLY A 1 89 ? -11.578 20.031 2.227 1 98.5 89 GLY A O 1
ATOM 694 N N . ILE A 1 90 ? -10.156 21.688 1.915 1 98.94 90 ILE A N 1
ATOM 695 C CA . ILE A 1 90 ? -8.992 20.969 2.428 1 98.94 90 ILE A CA 1
ATOM 696 C C . ILE A 1 90 ? -8.273 21.828 3.457 1 98.94 90 ILE A C 1
ATOM 698 O O . ILE A 1 90 ? -7.773 22.906 3.129 1 98.94 90 ILE A O 1
ATOM 702 N N . LEU A 1 91 ? -8.266 21.438 4.691 1 98.94 91 LEU A N 1
ATOM 703 C CA . LEU A 1 91 ? -7.309 21.969 5.66 1 98.94 91 LEU A CA 1
ATOM 704 C C . LEU A 1 91 ? -5.965 21.25 5.539 1 98.94 91 LEU A C 1
ATOM 706 O O . LEU A 1 91 ? -5.863 20.062 5.812 1 98.94 91 LEU A O 1
ATOM 710 N N . PHE A 1 92 ? -4.965 21.984 5.148 1 98.94 92 PHE A N 1
ATOM 711 C CA . PHE A 1 92 ? -3.658 21.375 4.895 1 98.94 92 PHE A CA 1
ATOM 712 C C . PHE A 1 92 ? -2.674 21.734 6 1 98.94 92 PHE A C 1
ATOM 714 O O . PHE A 1 92 ? -2.559 22.906 6.379 1 98.94 92 PHE A O 1
ATOM 721 N N . ILE A 1 93 ? -1.964 20.719 6.516 1 98.94 93 ILE A N 1
ATOM 722 C CA . ILE A 1 93 ? -0.944 20.906 7.539 1 98.94 93 ILE A CA 1
ATOM 723 C C . ILE A 1 93 ? 0.436 20.609 6.957 1 98.94 93 ILE A C 1
ATOM 725 O O . ILE A 1 93 ? 0.698 19.484 6.516 1 98.94 93 ILE A O 1
ATOM 729 N N . HIS A 1 94 ? 1.321 21.547 6.996 1 98.44 94 HIS A N 1
ATOM 730 C CA . HIS A 1 94 ? 2.594 21.484 6.289 1 98.44 94 HIS A CA 1
ATOM 731 C C . HIS A 1 94 ? 3.598 20.609 7.047 1 98.44 94 HIS A C 1
ATOM 733 O O . HIS A 1 94 ? 3.455 20.406 8.25 1 98.44 94 HIS A O 1
ATOM 739 N N . GLY A 1 95 ? 4.609 20.141 6.316 1 97.06 95 GLY A N 1
ATOM 740 C CA . GLY A 1 95 ? 5.691 19.375 6.914 1 97.06 95 GLY A CA 1
ATOM 741 C C . GLY A 1 95 ? 6.773 20.25 7.523 1 97.06 95 GLY A C 1
ATOM 742 O O . GLY A 1 95 ? 6.586 21.469 7.684 1 97.06 95 GLY A O 1
ATOM 743 N N . GLY A 1 96 ? 7.859 19.547 7.98 1 95.69 96 GLY A N 1
ATOM 744 C CA . GLY A 1 96 ? 8.984 20.281 8.547 1 95.69 96 GLY A CA 1
ATOM 745 C C . GLY A 1 96 ? 9.406 19.75 9.906 1 95.69 96 GLY A C 1
ATOM 746 O O . GLY A 1 96 ? 9.992 20.5 10.703 1 95.69 96 GLY A O 1
ATOM 747 N N . GLY A 1 97 ? 9.055 18.547 10.195 1 96.69 97 GLY A N 1
ATOM 748 C CA . GLY A 1 97 ? 9.484 17.891 11.43 1 96.69 97 GLY A CA 1
ATOM 749 C C . GLY A 1 97 ? 8.945 18.578 12.672 1 96.69 97 GLY A C 1
ATOM 750 O O . GLY A 1 97 ? 9.461 18.359 13.773 1 96.69 97 GLY A O 1
ATOM 751 N N . ARG A 1 98 ? 8.023 19.562 12.453 1 98.19 98 ARG A N 1
ATOM 752 C CA . ARG A 1 98 ? 7.398 20.312 13.531 1 98.19 98 ARG A CA 1
ATOM 753 C C . ARG A 1 98 ? 8.352 21.375 14.07 1 98.19 98 ARG A C 1
ATOM 755 O O . ARG A 1 98 ? 8.023 22.094 15.031 1 98.19 98 ARG A O 1
ATOM 762 N N . VAL A 1 99 ? 9.539 21.5 13.461 1 97.94 99 VAL A N 1
ATOM 763 C CA . VAL A 1 99 ? 10.539 22.438 13.977 1 97.94 99 VAL A CA 1
ATOM 764 C C . VAL A 1 99 ? 10.867 23.469 12.906 1 97.94 99 VAL A C 1
ATOM 766 O O . VAL A 1 99 ? 11.586 24.438 13.172 1 97.94 99 VAL A O 1
ATOM 769 N N . MET A 1 100 ? 10.422 23.266 11.75 1 96.19 100 MET A N 1
ATOM 770 C CA . MET A 1 100 ? 10.602 24.219 10.656 1 96.19 100 MET A CA 1
ATOM 771 C C . MET A 1 100 ? 9.461 24.109 9.648 1 96.19 100 MET A C 1
ATOM 773 O O . MET A 1 100 ? 8.562 23.281 9.82 1 96.19 100 MET A O 1
ATOM 777 N N . GLY A 1 101 ? 9.5 24.938 8.625 1 95.75 101 GLY A N 1
ATOM 778 C CA . GLY A 1 101 ? 8.508 24.922 7.559 1 95.75 101 GLY A CA 1
ATOM 779 C C . GLY A 1 101 ? 7.555 26.094 7.617 1 95.75 101 GLY A C 1
ATOM 780 O O . GLY A 1 101 ? 7.555 26.859 8.586 1 95.75 101 GLY A O 1
ATOM 781 N N . ASN A 1 102 ? 6.809 26.266 6.57 1 96.75 102 ASN A N 1
ATOM 782 C CA . ASN A 1 102 ? 5.785 27.281 6.43 1 96.75 102 ASN A CA 1
ATOM 783 C C . ASN A 1 102 ? 4.582 26.781 5.637 1 96.75 102 ASN A C 1
ATOM 785 O O . ASN A 1 102 ? 4.512 25.594 5.305 1 96.75 102 ASN A O 1
ATOM 789 N N . GLY A 1 103 ? 3.654 27.656 5.371 1 96.88 103 GLY A N 1
ATOM 790 C CA . GLY A 1 103 ? 2.381 27.266 4.789 1 96.88 103 GLY A CA 1
ATOM 791 C C . GLY A 1 103 ? 2.518 26.672 3.4 1 96.88 103 GLY A C 1
ATOM 792 O O . GLY A 1 103 ? 1.573 26.078 2.879 1 96.88 103 GLY A O 1
ATOM 793 N N . TYR A 1 104 ? 3.697 26.719 2.789 1 97.06 104 TYR A N 1
ATOM 794 C CA . TYR A 1 104 ? 3.877 26.25 1.417 1 97.06 104 TYR A CA 1
ATOM 795 C C . TYR A 1 104 ? 4.516 24.875 1.387 1 97.06 104 TYR A C 1
ATOM 797 O O . TYR A 1 104 ? 4.469 24.172 0.364 1 97.06 104 TYR A O 1
ATOM 805 N N . VAL A 1 105 ? 5.152 24.438 2.49 1 95.69 105 VAL A N 1
ATOM 806 C CA . VAL A 1 105 ? 5.93 23.203 2.51 1 95.69 105 VAL A CA 1
ATOM 807 C C . VAL A 1 105 ? 5 22 2.367 1 95.69 105 VAL A C 1
ATOM 809 O O . VAL A 1 105 ? 4.18 21.734 3.248 1 95.69 105 VAL A O 1
ATOM 812 N N . GLY A 1 106 ? 5.18 21.281 1.276 1 95.69 106 GLY A N 1
ATOM 813 C CA . GLY A 1 106 ? 4.383 20.078 1.027 1 95.69 106 GLY A CA 1
ATOM 814 C C . GLY A 1 106 ? 3.061 20.375 0.347 1 95.69 106 GLY A C 1
ATOM 815 O O . GLY A 1 106 ? 2.283 19.469 0.064 1 95.69 106 GLY A O 1
ATOM 816 N N . LEU A 1 107 ? 2.809 21.641 0.016 1 97.12 107 LEU A N 1
ATOM 817 C CA . LEU A 1 107 ? 1.515 22.094 -0.48 1 97.12 107 LEU A CA 1
ATOM 818 C C . LEU A 1 107 ? 1.201 21.469 -1.835 1 97.12 107 LEU A C 1
ATOM 820 O O . LEU A 1 107 ? 0.035 21.375 -2.229 1 97.12 107 LEU A O 1
ATOM 824 N N . ALA A 1 108 ? 2.186 20.984 -2.561 1 95.19 108 ALA A N 1
ATOM 825 C CA . ALA A 1 108 ? 2.025 20.344 -3.865 1 95.19 108 ALA A CA 1
ATOM 826 C C . ALA A 1 108 ? 1.18 19.078 -3.76 1 95.19 108 ALA A C 1
ATOM 828 O O . ALA A 1 108 ? 0.603 18.625 -4.75 1 95.19 108 ALA A O 1
ATOM 829 N N . ALA A 1 109 ? 1.082 18.531 -2.572 1 95 109 ALA A N 1
ATOM 830 C CA . ALA A 1 109 ? 0.306 17.312 -2.359 1 95 109 ALA A CA 1
ATOM 831 C C . ALA A 1 109 ? -1.173 17.547 -2.654 1 95 109 ALA A C 1
ATOM 833 O O . ALA A 1 109 ? -1.909 16.609 -2.949 1 95 109 ALA A O 1
ATOM 834 N N . VAL A 1 110 ? -1.641 18.844 -2.611 1 97.5 110 VAL A N 1
ATOM 835 C CA . VAL A 1 110 ? -3.086 19.047 -2.697 1 97.5 110 VAL A CA 1
ATOM 836 C C . VAL A 1 110 ? -3.398 20.203 -3.631 1 97.5 110 VAL A C 1
ATOM 838 O O . VAL A 1 110 ? -4.547 20.391 -4.043 1 97.5 110 VAL A O 1
ATOM 841 N N . SER A 1 111 ? -2.414 21 -4.031 1 97.25 111 SER A N 1
ATOM 842 C CA . SER A 1 111 ? -2.66 22.25 -4.73 1 97.25 111 SER A CA 1
ATOM 843 C C . SER A 1 111 ? -3.342 22.016 -6.074 1 97.25 111 SER A C 1
ATOM 845 O O . SER A 1 111 ? -4.105 22.859 -6.551 1 97.25 111 SER A O 1
ATOM 847 N N . GLU A 1 112 ? -3.096 20.844 -6.68 1 95.88 112 GLU A N 1
ATOM 848 C CA . GLU A 1 112 ? -3.684 20.531 -7.98 1 95.88 112 GLU A CA 1
ATOM 849 C C . GLU A 1 112 ? -5.207 20.5 -7.902 1 95.88 112 GLU A C 1
ATOM 851 O O . GLU A 1 112 ? -5.891 20.766 -8.898 1 95.88 112 GLU A O 1
ATOM 856 N N . PHE A 1 113 ? -5.758 20.297 -6.766 1 97.19 113 PHE A N 1
ATOM 857 C CA . PHE A 1 113 ? -7.195 20.094 -6.637 1 97.19 113 PHE A CA 1
ATOM 858 C C . PHE A 1 113 ? -7.922 21.438 -6.586 1 97.19 113 PHE A C 1
ATOM 860 O O . PHE A 1 113 ? -9.141 21.5 -6.758 1 97.19 113 PHE A O 1
ATOM 867 N N . VAL A 1 114 ? -7.188 22.516 -6.328 1 96.75 114 VAL A N 1
ATOM 868 C CA . VAL A 1 114 ? -7.746 23.844 -6.508 1 96.75 114 VAL A CA 1
ATOM 869 C C . VAL A 1 114 ? -8.148 24.047 -7.969 1 96.75 114 VAL A C 1
ATOM 871 O O . VAL A 1 114 ? -9.219 24.594 -8.25 1 96.75 114 VAL A O 1
ATOM 874 N N . LYS A 1 115 ? -7.305 23.516 -8.797 1 94.44 115 LYS A N 1
ATOM 875 C CA . LYS A 1 115 ? -7.543 23.672 -10.227 1 94.44 115 LYS A CA 1
ATOM 876 C C . LYS A 1 115 ? -8.531 22.609 -10.727 1 94.44 115 LYS A C 1
ATOM 878 O O . LYS A 1 115 ? -9.461 22.938 -11.469 1 94.44 115 LYS A O 1
ATOM 883 N N . GLU A 1 116 ? -8.422 21.438 -10.32 1 94.19 116 GLU A N 1
ATOM 884 C CA . GLU A 1 116 ? -9.148 20.312 -10.883 1 94.19 116 GLU A CA 1
ATOM 885 C C . GLU A 1 116 ? -10.594 20.281 -10.383 1 94.19 116 GLU A C 1
ATOM 887 O O . GLU A 1 116 ? -11.508 19.906 -11.125 1 94.19 116 GLU A O 1
ATOM 892 N N . LEU A 1 117 ? -10.758 20.688 -9.094 1 94.56 117 LEU A N 1
ATOM 893 C CA . LEU A 1 117 ? -12.078 20.5 -8.5 1 94.56 117 LEU A CA 1
ATOM 894 C C . LEU A 1 117 ? -12.602 21.797 -7.895 1 94.56 117 LEU A C 1
ATOM 896 O O . LEU A 1 117 ? -13.594 21.797 -7.168 1 94.56 117 LEU A O 1
ATOM 900 N N . ASP A 1 118 ? -11.844 22.859 -8.094 1 95.06 118 ASP A N 1
ATOM 901 C CA . ASP A 1 118 ? -12.203 24.141 -7.523 1 95.06 118 ASP A CA 1
ATOM 902 C C . ASP A 1 118 ? -12.227 24.078 -5.996 1 95.06 118 ASP A C 1
ATOM 904 O O . ASP A 1 118 ? -13.125 24.641 -5.359 1 95.06 118 ASP A O 1
ATOM 908 N N . ALA A 1 119 ? -11.281 23.391 -5.449 1 97 119 ALA A N 1
ATOM 909 C CA . ALA A 1 119 ? -11.195 23.234 -4 1 97 119 ALA A CA 1
ATOM 910 C C . ALA A 1 119 ? -10.68 24.516 -3.348 1 97 119 ALA A C 1
ATOM 912 O O . ALA A 1 119 ? -9.953 25.297 -3.977 1 97 119 ALA A O 1
ATOM 913 N N . VAL A 1 120 ? -11.102 24.688 -2.127 1 97.56 120 VAL A N 1
ATOM 914 C CA . VAL A 1 120 ? -10.523 25.703 -1.258 1 97.56 120 VAL A CA 1
ATOM 915 C C . VAL A 1 120 ? -9.539 25.047 -0.29 1 97.56 120 VAL A C 1
ATOM 917 O O . VAL A 1 120 ? -9.898 24.141 0.454 1 97.56 120 VAL A O 1
ATOM 920 N N . VAL A 1 121 ? -8.281 25.5 -0.331 1 98.69 121 VAL A N 1
ATOM 921 C CA . VAL A 1 121 ? -7.262 24.969 0.562 1 98.69 121 VAL A CA 1
ATOM 922 C C . VAL A 1 121 ? -6.852 26.031 1.578 1 98.69 121 VAL A C 1
ATOM 924 O O . VAL A 1 121 ? -6.547 27.172 1.208 1 98.69 121 VAL A O 1
ATOM 927 N N . VAL A 1 122 ? -6.898 25.734 2.838 1 98.75 122 VAL A N 1
ATOM 928 C CA . VAL A 1 122 ? -6.375 26.578 3.904 1 98.75 122 VAL A CA 1
ATOM 929 C C . VAL A 1 122 ? -5.137 25.922 4.52 1 98.75 122 VAL A C 1
ATOM 931 O O . VAL A 1 122 ? -5.172 24.766 4.918 1 98.75 122 VAL A O 1
ATOM 934 N N . SER A 1 123 ? -4.043 26.656 4.559 1 98.81 123 SER A N 1
ATOM 935 C CA . SER A 1 123 ? -2.77 26.156 5.082 1 98.81 123 SER A CA 1
ATOM 936 C C . SER A 1 123 ? -2.236 27.062 6.184 1 98.81 123 SER A C 1
ATOM 938 O O . SER A 1 123 ? -1.523 28.031 5.906 1 98.81 123 SER A O 1
ATOM 940 N N . PRO A 1 124 ? -2.459 26.703 7.422 1 98.75 124 PRO A N 1
ATOM 941 C CA . PRO A 1 124 ? -1.977 27.516 8.539 1 98.75 124 PRO A CA 1
ATOM 942 C C . PRO A 1 124 ? -0.496 27.281 8.844 1 98.75 124 PRO A C 1
ATOM 944 O O . PRO A 1 124 ? 0.032 26.203 8.578 1 98.75 124 PRO A O 1
ATOM 947 N N . GLU A 1 125 ? 0.118 28.266 9.359 1 98.38 125 GLU A N 1
ATOM 948 C CA . GLU A 1 125 ? 1.477 28.172 9.883 1 98.38 125 GLU A CA 1
ATOM 949 C C . GLU A 1 125 ? 1.471 27.938 11.391 1 98.38 125 GLU A C 1
ATOM 951 O O . GLU A 1 125 ? 1.649 28.875 12.172 1 98.38 125 GLU A O 1
ATOM 956 N N . TYR A 1 126 ? 1.329 26.688 11.68 1 98.5 126 TYR A N 1
ATOM 957 C CA . TYR A 1 126 ? 1.231 26.328 13.086 1 98.5 126 TYR A CA 1
ATOM 958 C C . TYR A 1 126 ? 2.512 26.688 13.836 1 98.5 126 TYR A C 1
ATOM 960 O O . TYR A 1 126 ? 3.568 26.859 13.219 1 98.5 126 TYR A O 1
ATOM 968 N N . ARG A 1 127 ? 2.445 26.859 15.156 1 98.19 127 ARG A N 1
ATOM 969 C CA . ARG A 1 127 ? 3.59 27.188 15.992 1 98.19 127 ARG A CA 1
ATOM 970 C C . ARG A 1 127 ? 4.609 26.062 16.016 1 98.19 127 ARG A C 1
ATOM 972 O O . ARG A 1 127 ? 4.238 24.891 16.062 1 98.19 127 ARG A O 1
ATOM 979 N N . LEU A 1 128 ? 5.906 26.359 16.047 1 98.12 128 LEU A N 1
ATOM 980 C CA . LEU A 1 128 ? 6.973 25.375 15.875 1 98.12 128 LEU A CA 1
ATOM 981 C C . LEU A 1 128 ? 7.691 25.109 17.188 1 98.12 128 LEU A C 1
ATOM 983 O O . LEU A 1 128 ? 7.891 26.031 17.984 1 98.12 128 LEU A O 1
ATOM 987 N N . ALA A 1 129 ? 8.016 23.906 17.328 1 98.12 129 ALA A N 1
ATOM 988 C CA . ALA A 1 129 ? 8.945 23.547 18.391 1 98.12 129 ALA A CA 1
ATOM 989 C C . ALA A 1 129 ? 10.367 23.984 18.031 1 98.12 129 ALA A C 1
ATOM 991 O O . ALA A 1 129 ? 10.742 24.031 16.859 1 98.12 129 ALA A O 1
ATOM 992 N N . PRO A 1 130 ? 11.258 24.359 19.094 1 97.44 130 PRO A N 1
ATOM 993 C CA . PRO A 1 130 ? 10.977 24.328 20.531 1 97.44 130 PRO A CA 1
ATOM 994 C C . PRO A 1 130 ? 10.43 25.656 21.062 1 97.44 130 PRO A C 1
ATOM 996 O O . PRO A 1 130 ? 10.258 25.812 22.266 1 97.44 130 PRO A O 1
ATOM 999 N N . ASP A 1 131 ? 10.188 26.562 20.062 1 97.25 131 ASP A N 1
ATOM 1000 C CA . ASP A 1 131 ? 9.609 27.812 20.547 1 97.25 131 ASP A CA 1
ATOM 1001 C C . ASP A 1 131 ? 8.328 27.562 21.344 1 97.25 131 ASP A C 1
ATOM 1003 O O . ASP A 1 131 ? 8.023 28.297 22.297 1 97.25 131 ASP A O 1
ATOM 1007 N N . PHE A 1 132 ? 7.609 26.609 20.922 1 97.25 132 PHE A N 1
ATOM 1008 C CA . PHE A 1 132 ? 6.414 26.125 21.609 1 97.25 132 PHE A CA 1
ATOM 1009 C C . PHE A 1 132 ? 6.434 24.609 21.719 1 97.25 132 PHE A C 1
ATOM 1011 O O . PHE A 1 132 ? 7.016 23.922 20.875 1 97.25 132 PHE A O 1
ATOM 1018 N N . HIS A 1 133 ? 5.758 24.109 22.734 1 96.44 133 HIS A N 1
ATOM 1019 C CA . HIS A 1 133 ? 5.621 22.672 22.906 1 96.44 133 HIS A CA 1
ATOM 1020 C C . HIS A 1 133 ? 4.828 22.062 21.75 1 96.44 133 HIS A C 1
ATOM 1022 O O . HIS A 1 133 ? 3.986 22.734 21.141 1 96.44 133 HIS A O 1
ATOM 1028 N N . GLY A 1 134 ? 5.059 20.75 21.547 1 97.06 134 GLY A N 1
ATOM 1029 C CA . GLY A 1 134 ? 4.43 20.047 20.438 1 97.06 134 GLY A CA 1
ATOM 1030 C C . GLY A 1 134 ? 2.914 20.109 20.484 1 97.06 134 GLY A C 1
ATOM 1031 O O . GLY A 1 134 ? 2.25 19.984 19.453 1 97.06 134 GLY A O 1
ATOM 1032 N N . SER A 1 135 ? 2.371 20.281 21.641 1 97.81 135 SER A N 1
ATOM 1033 C CA . SER A 1 135 ? 0.922 20.375 21.766 1 97.81 135 SER A CA 1
ATOM 1034 C C . SER A 1 135 ? 0.386 21.625 21.094 1 97.81 135 SER A C 1
ATOM 1036 O O . SER A 1 135 ? -0.779 21.672 20.688 1 97.81 135 SER A O 1
ATOM 1038 N N . ALA A 1 136 ? 1.22 22.609 20.938 1 98.25 136 ALA A N 1
ATOM 1039 C CA . ALA A 1 136 ? 0.792 23.875 20.328 1 98.25 136 ALA A CA 1
ATOM 1040 C C . ALA A 1 136 ? 0.4 23.656 18.859 1 98.25 136 ALA A C 1
ATOM 1042 O O . ALA A 1 136 ? -0.57 24.25 18.391 1 98.25 136 ALA A O 1
ATOM 1043 N N . ALA A 1 137 ? 1.197 22.859 18.172 1 98.56 137 ALA A N 1
ATOM 1044 C CA . ALA A 1 137 ? 0.89 22.578 16.766 1 98.56 137 ALA A CA 1
ATOM 1045 C C . ALA A 1 137 ? -0.471 21.906 16.625 1 98.56 137 ALA A C 1
ATOM 1047 O O . ALA A 1 137 ? -1.24 22.219 15.719 1 98.56 137 ALA A O 1
ATOM 1048 N N . VAL A 1 138 ? -0.792 20.969 17.531 1 98.69 138 VAL A N 1
ATOM 1049 C CA . VAL A 1 138 ? -2.076 20.281 17.531 1 98.69 138 VAL A CA 1
ATOM 1050 C C . VAL A 1 138 ? -3.195 21.266 17.844 1 98.69 138 VAL A C 1
ATOM 1052 O O . VAL A 1 138 ? -4.23 21.266 17.172 1 98.69 138 VAL A O 1
ATOM 1055 N N . GLN A 1 139 ? -2.953 22.109 18.812 1 98.44 139 GLN A N 1
ATOM 1056 C CA . GLN A 1 139 ? -3.945 23.109 19.219 1 98.44 139 GLN A CA 1
ATOM 1057 C C . GLN A 1 139 ? -4.223 24.094 18.094 1 98.44 139 GLN A C 1
ATOM 1059 O O . GLN A 1 139 ? -5.375 24.453 17.844 1 98.44 139 GLN A O 1
ATOM 1064 N N . ASP A 1 140 ? -3.152 24.516 17.453 1 98.81 140 ASP A N 1
ATOM 1065 C CA . ASP A 1 140 ? -3.305 25.422 16.328 1 98.81 140 ASP A CA 1
ATOM 1066 C C . ASP A 1 140 ? -4.094 24.781 15.195 1 98.81 140 ASP A C 1
ATOM 1068 O O . ASP A 1 140 ? -4.984 25.391 14.609 1 98.81 140 ASP A O 1
ATOM 1072 N N . SER A 1 141 ? -3.787 23.562 14.883 1 98.81 141 SER A N 1
ATOM 1073 C CA . SER A 1 141 ? -4.469 22.844 13.812 1 98.81 141 SER A CA 1
ATOM 1074 C C . SER A 1 141 ? -5.93 22.594 14.156 1 98.81 141 SER A C 1
ATOM 1076 O O . SER A 1 141 ? -6.805 22.688 13.297 1 98.81 141 SER A O 1
ATOM 1078 N N . TYR A 1 142 ? -6.188 22.297 15.398 1 98.81 142 TYR A N 1
ATOM 1079 C CA . TYR A 1 142 ? -7.562 22.125 15.852 1 98.81 142 TYR A CA 1
ATOM 1080 C C . TYR A 1 142 ? -8.344 23.422 15.734 1 98.81 142 TYR A C 1
ATOM 1082 O O . TYR A 1 142 ? -9.492 23.422 15.281 1 98.81 142 TYR A O 1
ATOM 1090 N N . ALA A 1 143 ? -7.723 24.453 16.203 1 98.69 143 ALA A N 1
ATOM 1091 C CA . ALA A 1 143 ? -8.383 25.75 16.109 1 98.69 143 ALA A CA 1
ATOM 1092 C C . ALA A 1 143 ? -8.695 26.109 14.648 1 98.69 143 ALA A C 1
ATOM 1094 O O . ALA A 1 143 ? -9.758 26.641 14.352 1 98.69 143 ALA A O 1
ATOM 1095 N N . SER A 1 144 ? -7.754 25.797 13.766 1 98.56 144 SER A N 1
ATOM 1096 C CA . SER A 1 144 ? -7.969 26 12.336 1 98.56 144 SER A CA 1
ATOM 1097 C C . SER A 1 144 ? -9.094 25.125 11.805 1 98.56 144 SER A C 1
ATOM 1099 O O . SER A 1 144 ? -9.883 25.562 10.961 1 98.56 144 SER A O 1
ATOM 1101 N N . LEU A 1 145 ? -9.148 23.906 12.258 1 98.75 145 LEU A N 1
ATOM 1102 C CA . LEU A 1 145 ? -10.219 22.984 11.875 1 98.75 145 LEU A CA 1
ATOM 1103 C C . LEU A 1 145 ? -11.578 23.516 12.312 1 98.75 145 LEU A C 1
ATOM 1105 O O . LEU A 1 145 ? -12.531 23.516 11.531 1 98.75 145 LEU A O 1
ATOM 1109 N N . VAL A 1 146 ? -11.68 23.984 13.523 1 98.56 146 VAL A N 1
ATOM 1110 C CA . VAL A 1 146 ? -12.906 24.562 14.055 1 98.56 146 VAL A CA 1
ATOM 1111 C C . VAL A 1 146 ? -13.305 25.781 13.227 1 98.56 146 VAL A C 1
ATOM 1113 O O . VAL A 1 146 ? -14.453 25.906 12.805 1 98.56 146 VAL A O 1
ATOM 1116 N N . TRP A 1 147 ? -12.352 26.625 13 1 98.19 147 TRP A N 1
ATOM 1117 C CA . TRP A 1 147 ? -12.602 27.844 12.234 1 98.19 147 TRP A CA 1
ATOM 1118 C C . TRP A 1 147 ? -13.133 27.516 10.844 1 98.19 147 TRP A C 1
ATOM 1120 O O . TRP A 1 147 ? -14.133 28.094 10.398 1 98.19 147 TRP A O 1
ATOM 1130 N N . MET A 1 148 ? -12.477 26.625 10.117 1 98.06 148 MET A N 1
ATOM 1131 C CA . MET A 1 148 ? -12.906 26.266 8.773 1 98.06 148 MET A CA 1
ATOM 1132 C C . MET A 1 148 ? -14.297 25.625 8.797 1 98.06 148 MET A C 1
ATOM 1134 O O . MET A 1 148 ? -15.133 25.938 7.953 1 98.06 148 MET A O 1
ATOM 1138 N N . SER A 1 149 ? -14.516 24.781 9.781 1 98.31 149 SER A N 1
ATOM 1139 C CA . SER A 1 149 ? -15.812 24.125 9.93 1 98.31 149 SER A CA 1
ATOM 1140 C C . SER A 1 149 ? -16.922 25.141 10.156 1 98.31 149 SER A C 1
ATOM 1142 O O . SER A 1 149 ? -18.031 24.984 9.641 1 98.31 149 SER A O 1
ATOM 1144 N N . GLU A 1 150 ? -16.656 26.141 10.883 1 97.62 150 GLU A N 1
ATOM 1145 C CA . GLU A 1 150 ? -17.625 27.188 11.188 1 97.62 150 GLU A CA 1
ATOM 1146 C C . GLU A 1 150 ? -17.828 28.125 10 1 97.62 150 GLU A C 1
ATOM 1148 O O . GLU A 1 150 ? -18.797 28.875 9.945 1 97.62 150 GLU A O 1
ATOM 1153 N N . ASN A 1 151 ? -16.953 28.062 9.039 1 96.75 151 ASN A N 1
ATOM 1154 C CA . ASN A 1 151 ? -17 29 7.914 1 96.75 151 ASN A CA 1
ATOM 1155 C C . ASN A 1 151 ? -17.234 28.281 6.594 1 96.75 151 ASN A C 1
ATOM 1157 O O . ASN A 1 151 ? -16.938 28.812 5.523 1 96.75 151 ASN A O 1
ATOM 1161 N N . LEU A 1 152 ? -17.656 27.078 6.637 1 97.31 152 LEU A N 1
ATOM 1162 C CA . LEU A 1 152 ? -17.891 26.312 5.422 1 97.31 152 LEU A CA 1
ATOM 1163 C C . LEU A 1 152 ? -18.797 27.062 4.457 1 97.31 152 LEU A C 1
ATOM 1165 O O . LEU A 1 152 ? -18.516 27.141 3.262 1 97.31 152 LEU A O 1
ATOM 1169 N N . SER A 1 153 ? -19.875 27.641 4.961 1 95.31 153 SER A N 1
ATOM 1170 C CA . SER A 1 153 ? -20.828 28.375 4.121 1 95.31 153 SER A CA 1
ATOM 1171 C C . SER A 1 153 ? -20.172 29.594 3.49 1 95.31 153 SER A C 1
ATOM 1173 O O . SER A 1 153 ? -20.297 29.812 2.283 1 95.31 153 SER A O 1
ATOM 1175 N N . LYS A 1 154 ? -19.5 30.281 4.297 1 93.69 154 LYS A N 1
ATOM 1176 C CA . LYS A 1 154 ? -18.828 31.484 3.812 1 93.69 154 LYS A CA 1
ATOM 1177 C C . LYS A 1 154 ? -17.797 31.125 2.738 1 93.69 154 LYS A C 1
ATOM 1179 O O . LYS A 1 154 ? -17.594 31.906 1.798 1 93.69 154 LYS A O 1
ATOM 1184 N N . LEU A 1 155 ? -17.203 29.984 2.85 1 93.88 155 LEU A N 1
ATOM 1185 C CA . LEU A 1 155 ? -16.172 29.531 1.915 1 93.88 155 LEU A CA 1
ATOM 1186 C C . LEU A 1 155 ? -16.781 28.719 0.785 1 93.88 155 LEU A C 1
ATOM 1188 O O . LEU A 1 155 ? -16.062 28.25 -0.11 1 93.88 155 LEU A O 1
ATOM 1192 N N . ASN A 1 156 ? -18.078 28.484 0.833 1 94.31 156 ASN A N 1
ATOM 1193 C CA . ASN A 1 156 ? -18.812 27.703 -0.149 1 94.31 156 ASN A CA 1
ATOM 1194 C C . ASN A 1 156 ? -18.312 26.281 -0.229 1 94.31 156 ASN A C 1
ATOM 1196 O O . ASN A 1 156 ? -18.094 25.75 -1.322 1 94.31 156 ASN A O 1
ATOM 1200 N N . ILE A 1 157 ? -18.125 25.688 0.898 1 96.5 157 ILE A N 1
ATOM 1201 C CA . ILE A 1 157 ? -17.578 24.344 0.986 1 96.5 157 ILE A CA 1
ATOM 1202 C C . ILE A 1 157 ? -18.688 23.359 1.353 1 96.5 157 ILE A C 1
ATOM 1204 O O . ILE A 1 157 ? -19.516 23.641 2.219 1 96.5 157 ILE A O 1
ATOM 1208 N N . ASP A 1 158 ? -18.734 22.25 0.648 1 97.19 158 ASP A N 1
ATOM 1209 C CA . ASP A 1 158 ? -19.594 21.109 0.965 1 97.19 158 ASP A CA 1
ATOM 1210 C C . ASP A 1 158 ? -19.062 20.328 2.164 1 97.19 158 ASP A C 1
ATOM 1212 O O . ASP A 1 158 ? -17.953 19.766 2.104 1 97.19 158 ASP A O 1
ATOM 1216 N N . PRO A 1 159 ? -19.797 20.312 3.26 1 96.5 159 PRO A N 1
ATOM 1217 C CA . PRO A 1 159 ? -19.312 19.578 4.434 1 96.5 159 PRO A CA 1
ATOM 1218 C C . PRO A 1 159 ? -18.984 18.125 4.129 1 96.5 159 PRO A C 1
ATOM 1220 O O . PRO A 1 159 ? -18.109 17.531 4.773 1 96.5 159 PRO A O 1
ATOM 1223 N N . ALA A 1 160 ? -19.594 17.516 3.135 1 97.06 160 ALA A N 1
ATOM 1224 C CA . ALA A 1 160 ? -19.391 16.109 2.777 1 97.06 160 ALA A CA 1
ATOM 1225 C C . ALA A 1 160 ? -18.094 15.938 1.975 1 97.06 160 ALA A C 1
ATOM 1227 O O . ALA A 1 160 ? -17.656 14.812 1.731 1 97.06 160 ALA A O 1
ATOM 1228 N N . ARG A 1 161 ? -17.5 17.062 1.641 1 98.06 161 ARG A N 1
ATOM 1229 C CA . ARG A 1 161 ? -16.25 17.047 0.874 1 98.06 161 ARG A CA 1
ATOM 1230 C C . ARG A 1 161 ? -15.164 17.844 1.579 1 98.06 161 ARG A C 1
ATOM 1232 O O . ARG A 1 161 ? -14.328 18.469 0.928 1 98.06 161 ARG A O 1
ATOM 1239 N N . PHE A 1 162 ? -15.281 17.953 2.852 1 98.62 162 PHE A N 1
ATOM 1240 C CA . PHE A 1 162 ? -14.32 18.656 3.689 1 98.62 162 PHE A CA 1
ATOM 1241 C C . PHE A 1 162 ? -13.352 17.672 4.34 1 98.62 162 PHE A C 1
ATOM 1243 O O . PHE A 1 162 ? -13.758 16.797 5.098 1 98.62 162 PHE A O 1
ATOM 1250 N N . ILE A 1 163 ? -11.977 17.812 4.027 1 98.94 163 ILE A N 1
ATOM 1251 C CA . ILE A 1 163 ? -11 16.875 4.551 1 98.94 163 ILE A CA 1
ATOM 1252 C C . ILE A 1 163 ? -9.867 17.641 5.238 1 98.94 163 ILE A C 1
ATOM 1254 O O . ILE A 1 163 ? -9.75 18.859 5.094 1 98.94 163 ILE A O 1
ATOM 1258 N N . ILE A 1 164 ? -9.07 16.938 6.043 1 98.94 164 ILE A N 1
ATOM 1259 C CA . ILE A 1 164 ? -7.77 17.406 6.512 1 98.94 164 ILE A CA 1
ATOM 1260 C C . ILE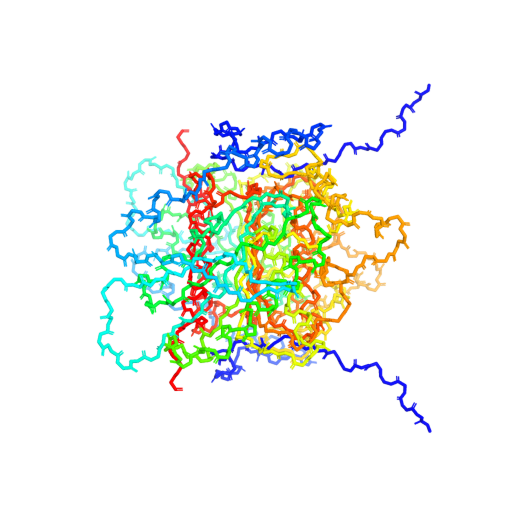 A 1 164 ? -6.66 16.625 5.809 1 98.94 164 ILE A C 1
ATOM 1262 O O . ILE A 1 164 ? -6.809 15.438 5.535 1 98.94 164 ILE A O 1
ATOM 1266 N N . ALA A 1 165 ? -5.633 17.281 5.406 1 98.94 165 ALA A N 1
ATOM 1267 C CA . ALA A 1 165 ? -4.48 16.688 4.734 1 98.94 165 ALA A CA 1
ATOM 1268 C C . ALA A 1 165 ? -3.174 17.156 5.359 1 98.94 165 ALA A C 1
ATOM 1270 O O . ALA A 1 165 ? -3.094 18.266 5.875 1 98.94 165 ALA A O 1
ATOM 1271 N N . GLY A 1 166 ? -2.189 16.312 5.348 1 98.81 166 GLY A N 1
ATOM 1272 C CA . GLY A 1 166 ? -0.862 16.688 5.805 1 98.81 166 GLY A CA 1
ATOM 1273 C C . GLY A 1 166 ? 0.245 15.867 5.164 1 98.81 166 GLY A C 1
ATOM 1274 O O . GLY A 1 166 ? -0.011 14.812 4.59 1 98.81 166 GLY A O 1
ATOM 1275 N N . VAL A 1 167 ? 1.454 16.406 5.25 1 98.44 167 VAL A N 1
ATOM 1276 C CA . VAL A 1 167 ? 2.65 15.75 4.746 1 98.44 167 VAL A CA 1
ATOM 1277 C C . VAL A 1 167 ? 3.701 15.664 5.848 1 98.44 167 VAL A C 1
ATOM 1279 O O . VAL A 1 167 ? 3.975 16.656 6.531 1 98.44 167 VAL A O 1
ATOM 1282 N N . SER A 1 168 ? 4.305 14.438 5.965 1 97.94 168 SER A N 1
ATOM 1283 C CA . SER A 1 168 ? 5.379 14.25 6.934 1 97.94 168 SER A CA 1
ATOM 1284 C C . SER A 1 168 ? 4.934 14.648 8.336 1 97.94 168 SER A C 1
ATOM 1286 O O . SER A 1 168 ? 3.945 14.117 8.852 1 97.94 168 SER A O 1
ATOM 1288 N N . ALA A 1 169 ? 5.586 15.648 8.992 1 98.44 169 ALA A N 1
ATOM 1289 C CA . ALA A 1 169 ? 5.188 16.125 10.312 1 98.44 169 ALA A CA 1
ATOM 1290 C C . ALA A 1 169 ? 3.758 16.641 10.305 1 98.44 169 ALA A C 1
ATOM 1292 O O . ALA A 1 169 ? 3.01 16.453 11.266 1 98.44 169 ALA A O 1
ATOM 1293 N N . GLY A 1 170 ? 3.373 17.281 9.203 1 98.81 170 GLY A N 1
ATOM 1294 C CA . GLY A 1 170 ? 2.018 17.781 9.078 1 98.81 170 GLY A CA 1
ATOM 1295 C C . GLY A 1 170 ? 0.967 16.688 9.07 1 98.81 170 GLY A C 1
ATOM 1296 O O . GLY A 1 170 ? -0.131 16.875 9.602 1 98.81 170 GLY A O 1
ATOM 1297 N N . ALA A 1 171 ? 1.308 15.586 8.414 1 98.94 171 ALA A N 1
ATOM 1298 C CA . ALA A 1 171 ? 0.396 14.445 8.414 1 98.94 171 ALA A CA 1
ATOM 1299 C C . ALA A 1 171 ? 0.235 13.875 9.828 1 98.94 171 ALA A C 1
ATOM 1301 O O . ALA A 1 171 ? -0.857 13.445 10.203 1 98.94 171 ALA A O 1
ATOM 1302 N N . GLY A 1 172 ? 1.317 13.836 10.57 1 98.94 172 GLY A N 1
ATOM 1303 C CA . GLY A 1 172 ? 1.217 13.445 11.969 1 98.94 172 GLY A CA 1
ATOM 1304 C C . GLY A 1 172 ? 0.354 14.383 12.789 1 98.94 172 GLY A C 1
ATOM 1305 O O . GLY A 1 172 ? -0.455 13.938 13.609 1 98.94 172 GLY A O 1
ATOM 1306 N N . ILE A 1 173 ? 0.521 15.648 12.586 1 98.94 173 ILE A N 1
ATOM 1307 C CA . ILE A 1 173 ? -0.266 16.656 13.289 1 98.94 173 ILE A CA 1
ATOM 1308 C C . ILE A 1 173 ? -1.737 16.531 12.906 1 98.94 173 ILE A C 1
ATOM 1310 O O . ILE A 1 173 ? -2.621 16.625 13.758 1 98.94 173 ILE A O 1
ATOM 1314 N N . ALA A 1 174 ? -2.004 16.281 11.617 1 98.94 174 ALA A N 1
ATOM 1315 C CA . ALA A 1 174 ? -3.375 16.078 11.156 1 98.94 174 ALA A CA 1
ATOM 1316 C C . ALA A 1 174 ? -4.031 14.914 11.883 1 98.94 174 ALA A C 1
ATOM 1318 O O . ALA A 1 174 ? -5.164 15.031 12.352 1 98.94 174 ALA A O 1
ATOM 1319 N N . ALA A 1 175 ? -3.311 13.805 11.977 1 98.94 175 ALA A N 1
ATOM 1320 C CA . ALA A 1 175 ? -3.816 12.641 12.695 1 98.94 175 ALA A CA 1
ATOM 1321 C C . ALA A 1 175 ? -4.113 12.977 14.156 1 98.94 175 ALA A C 1
ATOM 1323 O O . ALA A 1 175 ? -5.18 12.641 14.672 1 98.94 175 ALA A O 1
ATOM 1324 N N . GLY A 1 176 ? -3.152 13.664 14.789 1 98.94 176 GLY A N 1
ATOM 1325 C CA . GLY A 1 176 ? -3.342 14.078 16.172 1 98.94 176 GLY A CA 1
ATOM 1326 C C . GLY A 1 176 ? -4.5 15.039 16.359 1 98.94 176 GLY A C 1
ATOM 1327 O O . GLY A 1 176 ? -5.23 14.953 17.344 1 98.94 176 GLY A O 1
ATOM 1328 N N . THR A 1 177 ? -4.66 15.922 15.445 1 98.94 177 THR A N 1
ATOM 1329 C CA . THR A 1 177 ? -5.738 16.906 15.469 1 98.94 177 THR A CA 1
ATOM 1330 C C . THR A 1 177 ? -7.098 16.219 15.43 1 98.94 177 THR A C 1
ATOM 1332 O O . THR A 1 177 ? -8.008 16.578 16.172 1 98.94 177 THR A O 1
ATOM 1335 N N . LEU A 1 178 ? -7.254 15.211 14.609 1 98.94 178 LEU A N 1
ATOM 1336 C CA . LEU A 1 178 ? -8.531 14.516 14.484 1 98.94 178 LEU A CA 1
ATOM 1337 C C . LEU A 1 178 ? -8.82 13.695 15.742 1 98.94 178 LEU A C 1
ATOM 1339 O O . LEU A 1 178 ? -9.977 13.57 16.156 1 98.94 178 LEU A O 1
ATOM 1343 N N . LEU A 1 179 ? -7.766 13.078 16.312 1 98.88 179 LEU A N 1
ATOM 1344 C CA . LEU A 1 179 ? -7.938 12.398 17.594 1 98.88 179 LEU A CA 1
ATOM 1345 C C . LEU A 1 179 ? -8.438 13.375 18.656 1 98.88 179 LEU A C 1
ATOM 1347 O O . LEU A 1 179 ? -9.383 13.062 19.391 1 98.88 179 LEU A O 1
ATOM 1351 N N . TYR A 1 180 ? -7.805 14.5 18.703 1 98.81 180 TYR A N 1
ATOM 1352 C CA . TYR A 1 180 ? -8.195 15.539 19.641 1 98.81 180 TYR A CA 1
ATOM 1353 C C . TYR A 1 180 ? -9.633 15.984 19.406 1 98.81 180 TYR A C 1
ATOM 1355 O O . TYR A 1 180 ? -10.422 16.094 20.344 1 98.81 180 TYR A O 1
ATOM 1363 N N . SER A 1 181 ? -9.93 16.266 18.172 1 98.88 181 SER A N 1
ATOM 1364 C CA . SER A 1 181 ? -11.281 16.703 17.812 1 98.88 181 SER A CA 1
ATOM 1365 C C . SER A 1 181 ? -12.328 15.672 18.25 1 98.88 181 SER A C 1
ATOM 1367 O O . SER A 1 181 ? -13.344 16.031 18.844 1 98.88 181 SER A O 1
ATOM 1369 N N . ARG A 1 182 ? -12.094 14.398 17.938 1 98.75 182 ARG A N 1
ATOM 1370 C CA . ARG A 1 182 ? -12.992 13.32 18.328 1 98.75 182 ARG A CA 1
ATOM 1371 C C . ARG A 1 182 ? -13.227 13.312 19.844 1 98.75 182 ARG A C 1
ATOM 1373 O O . ARG A 1 182 ? -14.375 13.281 20.297 1 98.75 182 ARG A O 1
ATOM 1380 N N . ASP A 1 183 ? -12.172 13.406 20.578 1 98.62 183 ASP A N 1
ATOM 1381 C CA . ASP A 1 183 ? -12.227 13.25 22.031 1 98.62 183 ASP A CA 1
ATOM 1382 C C . ASP A 1 183 ? -12.82 14.484 22.703 1 98.62 183 ASP A C 1
ATOM 1384 O O . ASP A 1 183 ? -13.203 14.438 23.875 1 98.62 183 ASP A O 1
ATOM 1388 N N . HIS A 1 184 ? -12.961 15.578 21.984 1 98.19 184 HIS A N 1
ATOM 1389 C CA . HIS A 1 184 ? -13.5 16.812 22.547 1 98.19 184 HIS A CA 1
ATOM 1390 C C . HIS A 1 184 ? -14.781 17.234 21.844 1 98.19 184 HIS A C 1
ATOM 1392 O O . HIS A 1 184 ? -15.156 18.406 21.859 1 98.19 184 HIS A O 1
ATOM 1398 N N . ASN A 1 185 ? -15.359 16.312 21.109 1 98 185 ASN A N 1
ATOM 1399 C CA . ASN A 1 185 ? -16.609 16.516 20.391 1 98 185 ASN A CA 1
ATOM 1400 C C . ASN A 1 185 ? -16.516 17.672 19.406 1 98 185 ASN A C 1
ATOM 1402 O O . ASN A 1 185 ? -17.422 18.5 19.328 1 98 185 ASN A O 1
ATOM 1406 N N . GLY A 1 186 ? -15.344 17.797 18.781 1 98.5 186 GLY A N 1
ATOM 1407 C CA . GLY A 1 186 ? -15.109 18.812 17.766 1 98.5 186 GLY A CA 1
ATOM 1408 C C . GLY A 1 186 ? -15.664 18.453 16.406 1 98.5 186 GLY A C 1
ATOM 1409 O O . GLY A 1 186 ? -16.391 17.469 16.266 1 98.5 186 GLY A O 1
ATOM 1410 N N . PRO A 1 187 ? -15.344 19.281 15.43 1 98.44 187 PRO A N 1
ATOM 1411 C CA . PRO A 1 187 ? -15.867 19.047 14.086 1 98.44 187 PRO A CA 1
ATOM 1412 C C . PRO A 1 187 ? -15.297 17.781 13.445 1 98.44 187 PRO A C 1
ATOM 1414 O O . PRO A 1 187 ? -14.203 17.344 13.805 1 98.44 187 PRO A O 1
ATOM 1417 N N . LYS A 1 188 ? -16.062 17.266 12.508 1 97.88 188 LYS A N 1
ATOM 1418 C CA . LYS A 1 188 ? -15.672 16.078 11.75 1 97.88 188 LYS A CA 1
ATOM 1419 C C . LYS A 1 188 ? -15.273 16.453 10.32 1 97.88 188 LYS A C 1
ATOM 1421 O O . LYS A 1 188 ? -15.688 17.5 9.805 1 97.88 188 LYS A O 1
ATOM 1426 N N . VAL A 1 189 ? -14.43 15.703 9.789 1 98.75 189 VAL A N 1
ATOM 1427 C CA . VAL A 1 189 ? -14.109 15.75 8.367 1 98.75 189 VAL A CA 1
ATOM 1428 C C . VAL A 1 189 ? -14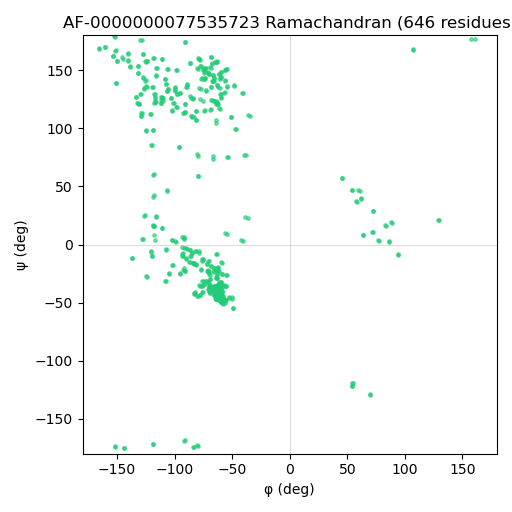.453 14.414 7.715 1 98.75 189 VAL A C 1
ATOM 1430 O O . VAL A 1 189 ? -14.594 13.398 8.398 1 98.75 189 VAL A O 1
ATOM 1433 N N . CYS A 1 190 ? -14.594 14.43 6.402 1 98.25 190 CYS A N 1
ATOM 1434 C CA . CYS A 1 190 ? -15.062 13.211 5.758 1 98.25 190 CYS A CA 1
ATOM 1435 C C . CYS A 1 190 ? -13.898 12.25 5.5 1 98.25 190 CYS A C 1
ATOM 1437 O O . CYS A 1 190 ? -14.117 11.07 5.23 1 98.25 190 CYS A O 1
ATOM 1439 N N . ALA A 1 191 ? -12.656 12.758 5.566 1 98.81 191 ALA A N 1
ATOM 1440 C CA . ALA A 1 191 ? -11.484 11.906 5.355 1 98.81 191 ALA A CA 1
ATOM 1441 C C . ALA A 1 191 ? -10.211 12.602 5.824 1 98.81 191 ALA A C 1
ATOM 1443 O O . ALA A 1 191 ? -10.227 13.797 6.145 1 98.81 191 ALA A O 1
ATOM 1444 N N . GLN A 1 192 ? -9.117 11.859 5.902 1 98.94 192 GLN A N 1
ATOM 1445 C CA . GLN A 1 192 ? -7.789 12.383 6.227 1 98.94 192 GLN A CA 1
ATOM 1446 C C . GLN A 1 192 ? -6.734 11.852 5.262 1 98.94 192 GLN A C 1
ATOM 1448 O O . GLN A 1 192 ? -6.633 10.641 5.047 1 98.94 192 GLN A O 1
ATOM 1453 N N . LEU A 1 193 ? -6.07 12.727 4.594 1 98.94 193 LEU A N 1
ATOM 1454 C CA . LEU A 1 193 ? -4.93 12.398 3.75 1 98.94 193 LEU A CA 1
ATOM 1455 C C . LEU A 1 193 ? -3.623 12.523 4.527 1 98.94 193 LEU A C 1
ATOM 1457 O O . LEU A 1 193 ? -3.23 13.625 4.922 1 98.94 193 LEU A O 1
ATOM 1461 N N . LEU A 1 194 ? -2.947 11.391 4.746 1 98.94 194 LEU A N 1
ATOM 1462 C CA . LEU A 1 194 ? -1.712 11.359 5.52 1 98.94 194 LEU A CA 1
ATOM 1463 C C . LEU A 1 194 ? -0.547 10.867 4.664 1 98.94 194 LEU A C 1
ATOM 1465 O O . LEU A 1 194 ? -0.331 9.664 4.535 1 98.94 194 LEU A O 1
ATOM 1469 N N . VAL A 1 195 ? 0.232 11.805 4.148 1 98.75 195 VAL A N 1
ATOM 1470 C CA . VAL A 1 195 ? 1.37 11.484 3.293 1 98.75 195 VAL A CA 1
ATOM 1471 C C . VAL A 1 195 ? 2.627 11.328 4.145 1 98.75 195 VAL A C 1
ATOM 1473 O O . VAL A 1 195 ? 3.066 12.273 4.797 1 98.75 195 VAL A O 1
ATOM 1476 N N . CYS A 1 196 ? 3.188 10.125 4.211 1 98.31 196 CYS A N 1
ATOM 1477 C CA . CYS A 1 196 ? 4.375 9.766 4.98 1 98.31 196 CYS A CA 1
ATOM 1478 C C . CYS A 1 196 ? 4.309 10.344 6.391 1 98.31 196 CYS A C 1
ATOM 1480 O O . CYS A 1 196 ? 5.242 11.016 6.836 1 98.31 196 CYS A O 1
ATOM 1482 N N . PRO A 1 197 ? 3.314 10.055 7.145 1 98.88 197 PRO A N 1
ATOM 1483 C CA . PRO A 1 197 ? 3.053 10.734 8.414 1 98.88 197 PRO A CA 1
ATOM 1484 C C . PRO A 1 197 ? 4.102 10.414 9.477 1 98.88 197 PRO A C 1
ATOM 1486 O O . PRO A 1 197 ? 4.52 9.266 9.617 1 98.88 197 PRO A O 1
ATOM 1489 N N . MET A 1 198 ? 4.555 11.445 10.188 1 98.81 198 MET A N 1
ATOM 1490 C CA . MET A 1 198 ? 5.367 11.367 11.398 1 98.81 198 MET A CA 1
ATOM 1491 C C . MET A 1 198 ? 4.5 11.102 12.617 1 98.81 198 MET A C 1
ATOM 1493 O O . MET A 1 198 ? 3.828 12.008 13.117 1 98.81 198 MET A O 1
ATOM 1497 N N . LEU A 1 199 ? 4.559 9.852 13.18 1 98.88 199 LEU A N 1
ATOM 1498 C CA . LEU A 1 199 ? 3.475 9.477 14.086 1 98.88 199 LEU A CA 1
ATOM 1499 C C . LEU A 1 199 ? 4.023 9.047 15.445 1 98.88 199 LEU A C 1
ATOM 1501 O O . LEU A 1 199 ? 3.316 9.102 16.453 1 98.88 199 LEU A O 1
ATOM 1505 N N . ASP A 1 200 ? 5.242 8.547 15.5 1 98.81 200 ASP A N 1
ATOM 1506 C CA . ASP A 1 200 ? 5.691 7.836 16.703 1 98.81 200 ASP A CA 1
ATOM 1507 C C . ASP A 1 200 ? 7.086 8.297 17.125 1 98.81 200 ASP A C 1
ATOM 1509 O O . ASP A 1 200 ? 8.039 8.203 16.328 1 98.81 200 ASP A O 1
ATOM 1513 N N . ASP A 1 201 ? 7.219 8.688 18.328 1 98.38 201 ASP A N 1
ATOM 1514 C CA . ASP A 1 201 ? 8.438 9.312 18.828 1 98.38 201 ASP A CA 1
ATOM 1515 C C . ASP A 1 201 ? 9.406 8.258 19.375 1 98.38 201 ASP A C 1
ATOM 1517 O O . ASP A 1 201 ? 10.547 8.578 19.703 1 98.38 201 ASP A O 1
ATOM 1521 N N . ARG A 1 202 ? 9.094 7.023 19.422 1 97.88 202 ARG A N 1
ATOM 1522 C CA . ARG A 1 202 ? 9.789 6.051 20.25 1 97.88 202 ARG A CA 1
ATOM 1523 C C . ARG A 1 202 ? 10.938 5.398 19.5 1 97.88 202 ARG A C 1
ATOM 1525 O O . ARG A 1 202 ? 11.859 4.844 20.109 1 97.88 202 ARG A O 1
ATOM 1532 N N . PHE A 1 203 ? 10.859 5.422 18.172 1 96.12 203 PHE A N 1
ATOM 1533 C CA . PHE A 1 203 ? 11.898 4.902 17.281 1 96.12 203 PHE A CA 1
ATOM 1534 C C . PHE A 1 203 ? 12.234 3.457 17.641 1 96.12 203 PHE A C 1
ATOM 1536 O O . PHE A 1 203 ? 13.406 3.092 17.719 1 96.12 203 PHE A O 1
ATOM 1543 N N . ILE A 1 204 ? 11.266 2.613 17.828 1 95.19 204 ILE A N 1
ATOM 1544 C CA . ILE A 1 204 ? 11.484 1.222 18.203 1 95.19 204 ILE A CA 1
ATOM 1545 C C . ILE A 1 204 ? 11.188 0.308 17.016 1 95.19 204 ILE A C 1
ATOM 1547 O O . ILE A 1 204 ? 11.375 -0.908 17.094 1 95.19 204 ILE A O 1
ATOM 1551 N N . SER A 1 205 ? 10.734 0.842 15.945 1 97.44 205 SER A N 1
ATOM 1552 C CA . SER A 1 205 ? 10.375 0.035 14.789 1 97.44 205 SER A CA 1
ATOM 1553 C C . SER A 1 205 ? 11.617 -0.381 14 1 97.44 205 SER A C 1
ATOM 1555 O O . SER A 1 205 ? 12.68 0.223 14.141 1 97.44 205 SER A O 1
ATOM 1557 N N . LEU A 1 206 ? 11.477 -1.418 13.203 1 97.69 206 LEU A N 1
ATOM 1558 C CA . LEU A 1 206 ? 12.57 -1.896 12.359 1 97.69 206 LEU A CA 1
ATOM 1559 C C . LEU A 1 206 ? 13.039 -0.8 11.414 1 97.69 206 LEU A C 1
ATOM 1561 O O . LEU A 1 206 ? 14.242 -0.585 11.258 1 97.69 206 LEU A O 1
ATOM 1565 N N . SER A 1 207 ? 12.125 -0.113 10.766 1 98.38 207 SER A N 1
ATOM 1566 C CA . SER A 1 207 ? 12.492 0.881 9.766 1 98.38 207 SER A CA 1
ATOM 1567 C C . SER A 1 207 ? 13.242 2.049 10.398 1 98.38 207 SER A C 1
ATOM 1569 O O . SER A 1 207 ? 14.148 2.619 9.789 1 98.38 207 SER A O 1
ATOM 1571 N N . SER A 1 208 ? 12.836 2.465 11.648 1 97.56 208 SER A N 1
ATOM 1572 C CA . SER A 1 208 ? 13.57 3.537 12.312 1 97.56 208 SER A CA 1
ATOM 1573 C C . SER A 1 208 ? 15.023 3.133 12.57 1 97.56 208 SER A C 1
ATOM 1575 O O . SER A 1 208 ? 15.93 3.965 12.492 1 97.56 208 SER A O 1
ATOM 1577 N N . ARG A 1 209 ? 15.234 1.84 12.867 1 97.38 209 ARG A N 1
ATOM 1578 C CA . ARG A 1 209 ? 16.594 1.357 13.078 1 97.38 209 ARG A CA 1
ATOM 1579 C C . ARG A 1 209 ? 17.344 1.202 11.758 1 97.38 209 ARG A C 1
ATOM 1581 O O . ARG A 1 209 ? 18.516 1.559 11.656 1 97.38 209 ARG A O 1
ATOM 1588 N N . GLN A 1 210 ? 16.656 0.709 10.797 1 97.56 210 GLN A N 1
ATOM 1589 C CA . GLN A 1 210 ? 17.25 0.496 9.477 1 97.56 210 GLN A CA 1
ATOM 1590 C C . GLN A 1 210 ? 17.766 1.807 8.891 1 97.56 210 GLN A C 1
ATOM 1592 O O . GLN A 1 210 ? 18.812 1.833 8.234 1 97.56 210 GLN A O 1
ATOM 1597 N N . PHE A 1 211 ? 17.094 2.844 9.141 1 96.31 211 PHE A N 1
ATOM 1598 C CA . PHE A 1 211 ? 17.422 4.094 8.461 1 96.31 211 PHE A CA 1
ATOM 1599 C C . PHE A 1 211 ? 17.844 5.164 9.461 1 96.31 211 PHE A C 1
ATOM 1601 O O . PHE A 1 211 ? 17.438 6.324 9.344 1 96.31 211 PHE A O 1
ATOM 1608 N N . GLU A 1 212 ? 18.609 4.746 10.375 1 94.88 212 GLU A N 1
ATOM 1609 C CA . GLU A 1 212 ? 19.281 5.664 11.297 1 94.88 212 GLU A CA 1
ATOM 1610 C C . GLU A 1 212 ? 19.984 6.781 10.531 1 94.88 212 GLU A C 1
ATOM 1612 O O . GLU A 1 212 ? 19.906 7.949 10.914 1 94.88 212 GLU A O 1
ATOM 1617 N N . ASN A 1 213 ? 20.719 6.375 9.484 1 89 213 ASN A N 1
ATOM 1618 C CA . ASN A 1 213 ? 21.422 7.289 8.578 1 89 213 ASN A CA 1
ATOM 1619 C C . ASN A 1 213 ? 20.891 7.172 7.152 1 89 213 ASN A C 1
ATOM 1621 O O . ASN A 1 213 ? 21.672 6.945 6.223 1 89 213 ASN A O 1
ATOM 1625 N N . GLY A 1 214 ? 19.609 7.465 6.969 1 87.38 214 GLY A N 1
ATOM 1626 C CA . GLY A 1 214 ? 18.969 7.277 5.672 1 87.38 214 GLY A CA 1
ATOM 1627 C C . GLY A 1 214 ? 19.016 8.516 4.797 1 87.38 214 GLY A C 1
ATOM 1628 O O . GLY A 1 214 ? 19.828 9.414 5.035 1 87.38 214 GLY A O 1
ATOM 1629 N N . ARG A 1 215 ? 18.281 8.484 3.721 1 88.31 215 ARG A N 1
ATOM 1630 C CA . ARG A 1 215 ? 18.156 9.578 2.762 1 88.31 215 ARG A CA 1
ATOM 1631 C C . ARG A 1 215 ? 16.891 10.391 3.023 1 88.31 215 ARG A C 1
ATOM 1633 O O . ARG A 1 215 ? 15.883 9.844 3.48 1 88.31 215 ARG A O 1
ATOM 1640 N N . GLY A 1 216 ? 17 11.664 2.672 1 86.69 216 GLY A N 1
ATOM 1641 C CA . GLY A 1 216 ? 15.906 12.547 3.053 1 86.69 216 GLY A CA 1
ATOM 1642 C C . GLY A 1 216 ? 15.828 12.789 4.551 1 86.69 216 GLY A C 1
ATOM 1643 O O . GLY A 1 216 ? 16.812 13.18 5.176 1 86.69 216 GLY A O 1
ATOM 1644 N N . PHE A 1 217 ? 14.719 12.609 5.102 1 90 217 PHE A N 1
ATOM 1645 C CA . PHE A 1 217 ? 14.539 12.609 6.547 1 90 217 PHE A CA 1
ATOM 1646 C C . PHE A 1 217 ? 14.797 11.219 7.125 1 90 217 PHE A C 1
ATOM 1648 O O . PHE A 1 217 ? 14.359 10.219 6.559 1 90 217 PHE A O 1
ATOM 1655 N N . TYR A 1 218 ? 15.625 11.172 8.078 1 93.25 218 TYR A N 1
ATOM 1656 C CA . TYR A 1 218 ? 16.062 9.891 8.633 1 93.25 218 TYR A CA 1
ATOM 1657 C C . TYR A 1 218 ? 15.945 9.891 10.148 1 93.25 218 TYR A C 1
ATOM 1659 O O . TYR A 1 218 ? 15.555 10.891 10.75 1 93.25 218 TYR A O 1
ATOM 1667 N N . THR A 1 219 ? 16.234 8.789 10.719 1 96.12 219 THR A N 1
ATOM 1668 C CA . THR A 1 219 ? 15.891 8.539 12.117 1 96.12 219 THR A CA 1
ATOM 1669 C C . THR A 1 219 ? 16.625 9.516 13.031 1 96.12 219 THR A C 1
ATOM 1671 O O . THR A 1 219 ? 16.031 10.078 13.953 1 96.12 219 THR A O 1
ATOM 1674 N N . ALA A 1 220 ? 17.891 9.75 12.797 1 95.81 220 ALA A N 1
ATOM 1675 C CA . ALA A 1 220 ? 18.656 10.664 13.641 1 95.81 220 ALA A CA 1
ATOM 1676 C C . ALA A 1 220 ? 18.047 12.062 13.617 1 95.81 220 ALA A C 1
ATOM 1678 O O . ALA A 1 220 ? 17.953 12.734 14.648 1 95.81 220 ALA A O 1
ATOM 1679 N N . TRP A 1 221 ? 17.656 12.516 12.461 1 95 221 TRP A N 1
ATOM 1680 C CA . TRP A 1 221 ? 16.953 13.789 12.344 1 95 221 TRP A CA 1
ATOM 1681 C C . TRP A 1 221 ? 15.641 13.766 13.109 1 95 221 TRP A C 1
ATOM 1683 O O . TRP A 1 221 ? 15.281 14.75 13.773 1 95 221 TRP A O 1
ATOM 1693 N N . GLY A 1 222 ? 14.922 12.664 12.977 1 96.5 222 GLY A N 1
ATOM 1694 C CA . GLY A 1 222 ? 13.672 12.492 13.703 1 96.5 222 GLY A CA 1
ATOM 1695 C C . GLY A 1 222 ? 13.844 12.562 15.211 1 96.5 222 GLY A C 1
ATOM 1696 O O . GLY A 1 222 ? 13.023 13.156 15.906 1 96.5 222 GLY A O 1
ATOM 1697 N N . ARG A 1 223 ? 14.891 11.961 15.695 1 96.5 223 ARG A N 1
ATOM 1698 C CA . ARG A 1 223 ? 15.18 12.008 17.125 1 96.5 223 ARG A CA 1
ATOM 1699 C C . ARG A 1 223 ? 15.43 13.438 17.594 1 96.5 223 ARG A C 1
ATOM 1701 O O . ARG A 1 223 ? 14.945 13.836 18.656 1 96.5 223 ARG A O 1
ATOM 1708 N N . TYR A 1 224 ? 16.219 14.164 16.797 1 96.25 224 TYR A N 1
ATOM 1709 C CA . TYR A 1 224 ? 16.438 15.57 17.078 1 96.25 224 TYR A CA 1
ATOM 1710 C C . TYR A 1 224 ? 15.125 16.328 17.156 1 96.25 224 TYR A C 1
ATOM 1712 O O . TYR A 1 224 ? 14.867 17.062 18.125 1 96.25 224 TYR A O 1
ATOM 1720 N N . ALA A 1 225 ? 14.266 16.172 16.172 1 97.75 225 ALA A N 1
ATOM 1721 C CA . ALA A 1 225 ? 13 16.891 16.062 1 97.75 225 ALA A CA 1
ATOM 1722 C C . ALA A 1 225 ? 12.07 16.531 17.219 1 97.75 225 ALA A C 1
ATOM 1724 O O . ALA A 1 225 ? 11.531 17.406 17.891 1 97.75 225 ALA A O 1
ATOM 1725 N N . TRP A 1 226 ? 11.922 15.234 17.516 1 98.5 226 TRP A N 1
ATOM 1726 C CA . TRP A 1 226 ? 11.023 14.781 18.562 1 98.5 226 TRP A CA 1
ATOM 1727 C C . TRP A 1 226 ? 11.492 15.273 19.922 1 98.5 226 TRP A C 1
ATOM 1729 O O . TRP A 1 226 ? 10.68 15.562 20.812 1 98.5 226 TRP A O 1
ATOM 1739 N N . LYS A 1 227 ? 12.797 15.328 20.094 1 97.69 227 LYS A N 1
ATOM 1740 C CA . LYS A 1 227 ? 13.32 15.875 21.344 1 97.69 227 LYS A CA 1
ATOM 1741 C C . LYS A 1 227 ? 12.836 17.297 21.562 1 97.69 227 LYS A C 1
ATOM 1743 O O . LYS A 1 227 ? 12.414 17.656 22.656 1 97.69 227 LYS A O 1
ATOM 1748 N N . LEU A 1 228 ? 12.891 18.078 20.531 1 98.06 228 LEU A N 1
ATOM 1749 C CA . LEU A 1 228 ? 12.469 19.469 20.609 1 98.06 228 LEU A CA 1
ATOM 1750 C C . LEU A 1 228 ? 10.953 19.578 20.766 1 98.06 228 LEU A C 1
ATOM 1752 O O . LEU A 1 228 ? 10.445 20.438 21.484 1 98.06 228 LEU A O 1
ATOM 1756 N N . VAL A 1 229 ? 10.188 18.719 20.141 1 98.62 229 VAL A N 1
ATOM 1757 C CA . VAL A 1 229 ? 8.727 18.703 20.109 1 98.62 229 VAL A CA 1
ATOM 1758 C C . VAL A 1 229 ? 8.195 18.328 21.5 1 98.62 229 VAL A C 1
ATOM 1760 O O . VAL A 1 229 ? 7.227 18.938 21.984 1 98.62 229 VAL A O 1
ATOM 1763 N N . LEU A 1 230 ? 8.844 17.391 22.141 1 98.38 230 LEU A N 1
ATOM 1764 C CA . LEU A 1 230 ? 8.273 16.781 23.344 1 98.38 230 LEU A CA 1
ATOM 1765 C C . LEU A 1 230 ? 8.812 17.469 24.594 1 98.38 230 LEU A C 1
ATOM 1767 O O . LEU A 1 230 ? 8.18 17.438 25.641 1 98.38 230 LEU A O 1
ATOM 1771 N N . GLY A 1 231 ? 10.07 18.109 24.469 1 96.12 231 GLY A N 1
ATOM 1772 C CA . GLY A 1 231 ? 10.703 18.625 25.672 1 96.12 231 GLY A CA 1
ATOM 1773 C C . GLY A 1 231 ? 10.844 17.594 26.766 1 96.12 231 GLY A C 1
ATOM 1774 O O . GLY A 1 231 ? 11.367 16.5 26.531 1 96.12 231 GLY 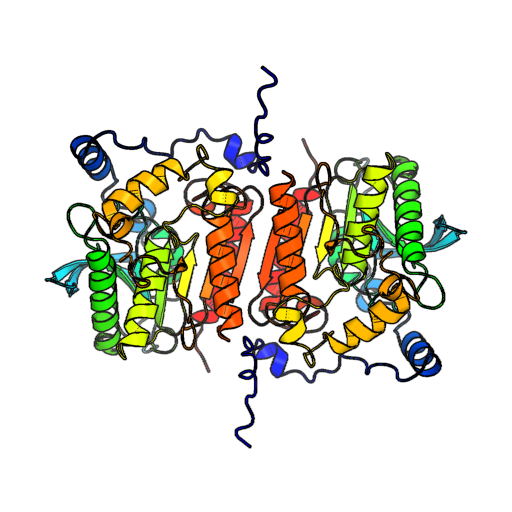A O 1
ATOM 1775 N N . ASP A 1 232 ? 10.266 17.875 27.922 1 94.44 232 ASP A N 1
ATOM 1776 C CA . ASP A 1 232 ? 10.445 17.016 29.078 1 94.44 232 ASP A CA 1
ATOM 1777 C C . ASP A 1 232 ? 9.445 15.859 29.062 1 94.44 232 ASP A C 1
ATOM 1779 O O . ASP A 1 232 ? 9.562 14.914 29.844 1 94.44 232 ASP A O 1
ATOM 1783 N N . ASP A 1 233 ? 8.531 15.898 28.156 1 96.19 233 ASP A N 1
ATOM 1784 C CA . ASP A 1 233 ? 7.469 14.891 28.141 1 96.19 233 ASP A CA 1
ATOM 1785 C C . ASP A 1 233 ? 8.039 13.492 27.906 1 96.19 233 ASP A C 1
ATOM 1787 O O . ASP A 1 233 ? 7.539 12.516 28.453 1 96.19 233 ASP A O 1
ATOM 1791 N N . ALA A 1 234 ? 9.047 13.391 27.062 1 91.69 234 ALA A N 1
ATOM 1792 C CA . ALA A 1 234 ? 9.625 12.078 26.766 1 91.69 234 ALA A CA 1
ATOM 1793 C C . ALA A 1 234 ? 10.219 11.453 28.031 1 91.69 234 ALA A C 1
ATOM 1795 O O . ALA A 1 234 ? 9.969 10.281 28.328 1 91.69 234 ALA A O 1
ATOM 1796 N N . GLU A 1 235 ? 10.961 12.219 28.781 1 92.62 235 GLU A N 1
ATOM 1797 C CA . GLU A 1 235 ? 11.617 11.742 30 1 92.62 235 GLU A CA 1
ATOM 1798 C C . GLU A 1 235 ? 10.602 11.461 31.109 1 92.62 235 GLU A C 1
ATOM 1800 O O . GLU A 1 235 ? 10.773 10.531 31.891 1 92.62 235 GLU A O 1
ATOM 1805 N N . ASN A 1 236 ? 9.578 12.25 31.062 1 94.88 236 ASN A N 1
ATOM 1806 C CA . ASN A 1 236 ? 8.586 12.148 32.125 1 94.88 236 ASN A CA 1
ATOM 1807 C C . ASN A 1 236 ? 7.543 11.078 31.812 1 94.88 236 ASN A C 1
ATOM 1809 O O . ASN A 1 236 ? 6.695 10.766 32.656 1 94.88 236 ASN A O 1
ATOM 1813 N N . GLY A 1 237 ? 7.547 10.578 30.672 1 93.56 237 GLY A N 1
ATOM 1814 C CA . GLY A 1 237 ? 6.57 9.57 30.281 1 93.56 237 GLY A CA 1
ATOM 1815 C C . GLY A 1 237 ? 5.176 10.133 30.094 1 93.56 237 GLY A C 1
ATOM 1816 O O . GLY A 1 237 ? 4.184 9.438 30.312 1 93.56 237 GLY A O 1
ATOM 1817 N N . THR A 1 238 ? 5.027 11.375 29.719 1 96.44 238 THR A N 1
ATOM 1818 C CA . THR A 1 238 ? 3.736 12.047 29.625 1 96.44 238 THR A CA 1
ATOM 1819 C C . THR A 1 238 ? 3.426 12.438 28.188 1 96.44 238 THR A C 1
ATOM 1821 O O . THR A 1 238 ? 2.682 13.391 27.953 1 96.44 238 THR A O 1
ATOM 1824 N N . VAL A 1 239 ? 4.016 11.742 27.281 1 98.19 239 VAL A N 1
ATOM 1825 C CA . VAL A 1 239 ? 3.793 12.062 25.875 1 98.19 239 VAL A CA 1
ATOM 1826 C C . VAL A 1 239 ? 2.326 11.836 25.516 1 98.19 239 VAL A C 1
ATOM 1828 O O . VAL A 1 239 ? 1.8 10.734 25.688 1 98.19 239 VAL A O 1
ATOM 1831 N N . SER A 1 240 ? 1.688 12.867 25.078 1 98.38 240 SER A N 1
ATOM 1832 C CA . SER A 1 240 ? 0.279 12.828 24.703 1 98.38 240 SER A CA 1
ATOM 1833 C C . SER A 1 240 ? 0.083 12.094 23.375 1 98.38 240 SER A C 1
ATOM 1835 O O . SER A 1 240 ? 0.864 12.266 22.438 1 98.38 240 SER A O 1
ATOM 1837 N N . GLN A 1 241 ? -1.049 11.312 23.266 1 98.62 241 GLN A N 1
ATOM 1838 C CA . GLN A 1 241 ? -1.396 10.633 22.016 1 98.62 241 GLN A CA 1
ATOM 1839 C C . GLN A 1 241 ? -1.783 11.641 20.938 1 98.62 241 GLN A C 1
ATOM 1841 O O . GLN A 1 241 ? -1.759 11.32 19.75 1 98.62 241 GLN A O 1
ATOM 1846 N N . TYR A 1 242 ? -2.121 12.844 21.344 1 98.81 242 TYR A N 1
ATOM 1847 C CA . TYR A 1 242 ? -2.461 13.859 20.359 1 98.81 242 TYR A CA 1
ATOM 1848 C C . TYR A 1 242 ? -1.211 14.398 19.672 1 98.81 242 TYR A C 1
ATOM 1850 O O . TYR A 1 242 ? -1.258 14.805 18.5 1 98.81 242 TYR A O 1
ATOM 1858 N N . VAL A 1 243 ? -0.131 14.422 20.406 1 98.88 243 VAL A N 1
ATOM 1859 C CA . VAL A 1 243 ? 1.145 14.883 19.859 1 98.88 243 VAL A CA 1
ATOM 1860 C C . VAL A 1 243 ? 1.813 13.742 19.094 1 98.88 243 VAL A C 1
ATOM 1862 O O . VAL A 1 243 ? 2.344 13.953 18 1 98.88 243 VAL A O 1
ATOM 1865 N N . ALA A 1 244 ? 1.78 12.539 19.594 1 98.88 244 ALA A N 1
ATOM 1866 C CA . ALA A 1 244 ? 2.303 11.328 18.953 1 98.88 244 ALA A CA 1
ATOM 1867 C C . ALA A 1 244 ? 1.197 10.297 18.734 1 98.88 244 ALA A C 1
ATOM 1869 O O . ALA A 1 244 ? 1.087 9.328 19.5 1 98.88 244 ALA A O 1
ATOM 1870 N N . PRO A 1 245 ? 0.517 10.438 17.641 1 98.88 245 PRO A N 1
ATOM 1871 C CA . PRO A 1 245 ? -0.651 9.586 17.422 1 98.88 245 PRO A CA 1
ATOM 1872 C C . PRO A 1 245 ? -0.288 8.102 17.328 1 98.88 245 PRO A C 1
ATOM 1874 O O . PRO A 1 245 ? -1.15 7.242 17.5 1 98.88 245 PRO A O 1
ATOM 1877 N N . GLY A 1 246 ? 0.953 7.781 17.047 1 98.62 246 GLY A N 1
ATOM 1878 C CA . GLY A 1 246 ? 1.393 6.395 17.047 1 98.62 246 GLY A CA 1
ATOM 1879 C C . GLY A 1 246 ? 1.189 5.699 18.375 1 98.62 246 GLY A C 1
ATOM 1880 O O . GLY A 1 246 ? 1.233 4.469 18.453 1 98.62 246 GLY A O 1
ATOM 1881 N N . ARG A 1 247 ? 0.956 6.484 19.469 1 98.38 247 ARG A N 1
ATOM 1882 C CA . ARG A 1 247 ? 0.765 5.945 20.812 1 98.38 247 ARG A CA 1
ATOM 1883 C C . ARG A 1 247 ? -0.707 5.648 21.078 1 98.38 247 ARG A C 1
ATOM 1885 O O . ARG A 1 247 ? -1.042 4.98 22.062 1 98.38 247 ARG A O 1
ATOM 1892 N N . ALA A 1 248 ? -1.598 6.133 20.203 1 98.69 248 ALA A N 1
ATOM 1893 C CA . ALA A 1 248 ? -3.029 5.996 20.453 1 98.69 248 ALA A CA 1
ATOM 1894 C C . ALA A 1 248 ? -3.455 4.531 20.422 1 98.69 248 ALA A C 1
ATOM 1896 O O . ALA A 1 248 ? -3.014 3.77 19.547 1 98.69 248 ALA A O 1
ATOM 1897 N N . GLU A 1 249 ? -4.344 4.145 21.297 1 97.5 249 GLU A N 1
ATOM 1898 C CA . GLU A 1 249 ? -4.809 2.764 21.375 1 97.5 249 GLU A CA 1
ATOM 1899 C C . GLU A 1 249 ? -6.211 2.619 20.797 1 97.5 249 GLU A C 1
ATOM 1901 O O . GLU A 1 249 ? -6.633 1.514 20.453 1 97.5 249 GLU A O 1
ATOM 1906 N N . ASP A 1 250 ? -6.93 3.654 20.812 1 98.62 250 ASP A N 1
ATOM 1907 C CA . ASP A 1 250 ? -8.273 3.672 20.234 1 98.62 250 ASP A CA 1
ATOM 1908 C C . ASP A 1 250 ? -8.375 4.719 19.125 1 98.62 250 ASP A C 1
ATOM 1910 O O . ASP A 1 250 ? -8.289 5.918 19.391 1 98.62 250 ASP A O 1
ATOM 1914 N N . LEU A 1 251 ? -8.539 4.25 17.906 1 98.81 251 LEU A N 1
ATOM 1915 C CA . LEU A 1 251 ? -8.695 5.148 16.766 1 98.81 251 LEU A CA 1
ATOM 1916 C C . LEU A 1 251 ? -10.109 5.078 16.203 1 98.81 251 LEU A C 1
ATOM 1918 O O . LEU A 1 251 ? -10.359 5.504 15.078 1 98.81 251 LEU A O 1
ATOM 1922 N N . SER A 1 252 ? -11.086 4.48 16.953 1 98.5 252 SER A N 1
ATOM 1923 C CA . SER A 1 252 ? -12.461 4.344 16.484 1 98.5 252 SER A CA 1
ATOM 1924 C C . SER A 1 252 ? -13.086 5.707 16.203 1 98.5 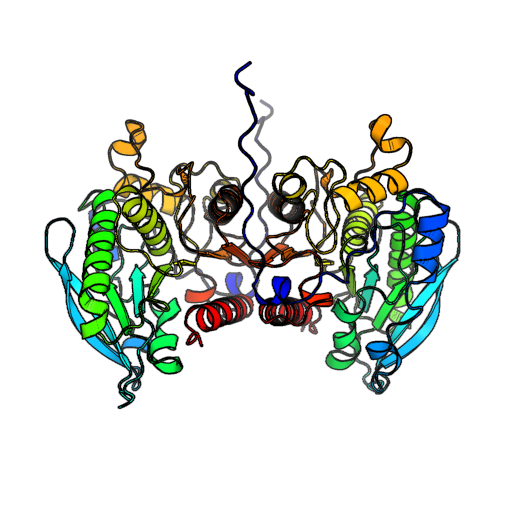252 SER A C 1
ATOM 1926 O O . SER A 1 252 ? -12.672 6.715 16.766 1 98.5 252 SER A O 1
ATOM 1928 N N . ASP A 1 253 ? -13.953 5.773 15.266 1 98.38 253 ASP A N 1
ATOM 1929 C CA . ASP A 1 253 ? -14.789 6.918 14.922 1 98.38 253 ASP A CA 1
ATOM 1930 C C . ASP A 1 253 ? -13.969 8.023 14.266 1 98.38 253 ASP A C 1
ATOM 1932 O O . ASP A 1 253 ? -14.43 9.164 14.148 1 98.38 253 ASP A O 1
ATOM 1936 N N . LEU A 1 254 ? -12.758 7.758 13.898 1 98.81 254 LEU A N 1
ATOM 1937 C CA . LEU A 1 254 ? -12.016 8.656 13.016 1 98.81 254 LEU A CA 1
ATOM 1938 C C . LEU A 1 254 ? -12.461 8.484 11.57 1 98.81 254 LEU A C 1
ATOM 1940 O O . LEU A 1 254 ? -13.047 7.457 11.211 1 98.81 254 LEU A O 1
ATOM 1944 N N . PRO A 1 255 ? -12.328 9.5 10.758 1 98.75 255 PRO A N 1
ATOM 1945 C CA . PRO A 1 255 ? -12.68 9.352 9.344 1 98.75 255 PRO A CA 1
ATOM 1946 C C . PRO A 1 255 ? -11.727 8.43 8.586 1 98.75 255 PRO A C 1
ATOM 1948 O O . PRO A 1 255 ? -10.633 8.133 9.078 1 98.75 255 PRO A O 1
ATOM 1951 N N . PRO A 1 256 ? -12.133 7.902 7.418 1 98.75 256 PRO A N 1
ATOM 1952 C CA . PRO A 1 256 ? -11.227 7.098 6.598 1 98.75 256 PRO A CA 1
ATOM 1953 C C . PRO A 1 256 ? -9.922 7.824 6.266 1 98.75 256 PRO A C 1
ATOM 1955 O O . PRO A 1 256 ? -9.914 9.047 6.137 1 98.75 256 PRO A O 1
ATOM 1958 N N . ALA A 1 257 ? -8.852 7.043 6.074 1 98.94 257 ALA A N 1
ATOM 1959 C CA . ALA A 1 257 ? -7.523 7.625 5.895 1 98.94 257 ALA A CA 1
ATOM 1960 C C . ALA A 1 257 ? -6.859 7.09 4.629 1 98.94 257 ALA A C 1
ATOM 1962 O O . ALA A 1 257 ? -7.086 5.941 4.238 1 98.94 257 ALA A O 1
ATOM 1963 N N . TYR A 1 258 ? -6.148 7.906 3.984 1 98.94 258 TYR A N 1
ATOM 1964 C CA . TYR A 1 258 ? -5.113 7.516 3.033 1 98.94 258 TYR A CA 1
ATOM 1965 C C . TYR A 1 258 ? -3.725 7.684 3.637 1 98.94 258 TYR A C 1
ATOM 1967 O O . TYR A 1 258 ? -3.385 8.758 4.133 1 98.94 258 TYR A O 1
ATOM 1975 N N . ILE A 1 259 ? -2.932 6.617 3.598 1 98.94 259 ILE A N 1
ATOM 1976 C CA . ILE A 1 259 ? -1.578 6.641 4.141 1 98.94 259 ILE A CA 1
ATOM 1977 C C . ILE A 1 259 ? -0.599 6.09 3.107 1 98.94 259 ILE A C 1
ATOM 1979 O O . ILE A 1 259 ? -0.829 5.02 2.535 1 98.94 259 ILE A O 1
ATOM 1983 N N . ASP A 1 260 ? 0.453 6.797 2.84 1 98.69 260 ASP A N 1
ATOM 1984 C CA . ASP A 1 260 ? 1.505 6.215 2.01 1 98.69 260 ASP A CA 1
ATOM 1985 C C . ASP A 1 260 ? 2.889 6.598 2.529 1 98.69 260 ASP A C 1
ATOM 1987 O O . ASP A 1 260 ? 3.018 7.496 3.365 1 98.69 260 ASP A O 1
ATOM 1991 N N . ALA A 1 261 ? 3.902 5.855 2.199 1 98.62 261 ALA A N 1
ATOM 1992 C CA . ALA A 1 261 ? 5.312 6.059 2.518 1 98.62 261 ALA A CA 1
ATOM 1993 C C . ALA A 1 261 ? 6.207 5.258 1.575 1 98.62 261 ALA A C 1
ATOM 1995 O O . ALA A 1 261 ? 5.715 4.508 0.731 1 98.62 261 ALA A O 1
ATOM 1996 N N . GLY A 1 262 ? 7.477 5.562 1.669 1 98.38 262 GLY A N 1
ATOM 1997 C CA . GLY A 1 262 ? 8.453 4.715 0.996 1 98.38 262 GLY A CA 1
ATOM 1998 C C . GLY A 1 262 ? 8.898 3.537 1.839 1 98.38 262 GLY A C 1
ATOM 1999 O O . GLY A 1 262 ? 8.844 3.59 3.068 1 98.38 262 GLY A O 1
ATOM 2000 N N . SER A 1 263 ? 9.375 2.486 1.12 1 98.62 263 SER A N 1
ATOM 2001 C CA . SER A 1 263 ? 9.898 1.328 1.839 1 98.62 263 SER A CA 1
ATOM 2002 C C . SER A 1 263 ? 11.227 1.647 2.518 1 98.62 263 SER A C 1
ATOM 2004 O O . SER A 1 263 ? 11.633 0.956 3.453 1 98.62 263 SER A O 1
ATOM 2006 N N . GLY A 1 264 ? 11.914 2.674 2.002 1 97.38 264 GLY A N 1
ATOM 2007 C CA . GLY A 1 264 ? 13.234 3.02 2.494 1 97.38 264 GLY A CA 1
ATOM 2008 C C . GLY A 1 264 ? 13.25 4.285 3.332 1 97.38 264 GLY A C 1
ATOM 2009 O O . GLY A 1 264 ? 14.086 5.164 3.123 1 97.38 264 GLY A O 1
ATOM 2010 N N . GLU A 1 265 ? 12.344 4.398 4.227 1 96.56 265 GLU A N 1
ATOM 2011 C CA . GLU A 1 265 ? 12.32 5.547 5.125 1 96.56 265 GLU A CA 1
ATOM 2012 C C . GLU A 1 265 ? 11.938 5.129 6.543 1 96.56 265 GLU A C 1
ATOM 2014 O O . GLU A 1 265 ? 11.398 4.035 6.75 1 96.56 265 GLU A O 1
ATOM 2019 N N . PRO A 1 266 ? 12.195 5.996 7.547 1 97.38 266 PRO A N 1
ATOM 2020 C CA . PRO A 1 266 ? 12.016 5.598 8.945 1 97.38 266 PRO A CA 1
ATOM 2021 C C . PRO A 1 266 ? 10.547 5.441 9.328 1 97.38 266 PRO A C 1
ATOM 2023 O O . PRO A 1 266 ? 10.219 4.703 10.266 1 97.38 266 PRO A O 1
ATOM 2026 N N . PHE A 1 267 ? 9.648 6.102 8.617 1 98.56 267 PHE A N 1
ATOM 2027 C CA . PHE A 1 267 ? 8.258 6.148 9.055 1 98.56 267 PHE A CA 1
ATOM 2028 C C . PHE A 1 267 ? 7.488 4.934 8.539 1 98.56 267 PHE A C 1
ATOM 2030 O O . PHE A 1 267 ? 6.332 4.719 8.914 1 98.56 267 PHE A O 1
ATOM 2037 N N . ARG A 1 268 ? 8.102 4.062 7.715 1 98.75 268 ARG A N 1
ATOM 2038 C CA . ARG A 1 268 ? 7.43 2.941 7.066 1 98.75 268 ARG A CA 1
ATOM 2039 C C . ARG A 1 268 ? 6.617 2.133 8.07 1 98.75 268 ARG A C 1
ATOM 2041 O O . ARG A 1 268 ? 5.402 1.98 7.922 1 98.75 268 ARG A O 1
ATOM 2048 N N . ASP A 1 269 ? 7.281 1.683 9.148 1 98.81 269 ASP A N 1
ATOM 2049 C CA . ASP A 1 269 ? 6.648 0.724 10.055 1 98.81 269 ASP A CA 1
ATOM 2050 C C . ASP A 1 269 ? 5.625 1.408 10.953 1 98.81 269 ASP A C 1
ATOM 2052 O O . ASP A 1 269 ? 4.598 0.818 11.289 1 98.81 269 ASP A O 1
ATOM 2056 N N . GLU A 1 270 ? 5.871 2.648 11.391 1 98.81 270 GLU A N 1
ATOM 2057 C CA . GLU A 1 270 ? 4.871 3.334 12.211 1 98.81 270 GLU A CA 1
ATOM 2058 C C . GLU A 1 270 ? 3.637 3.689 11.383 1 98.81 270 GLU A C 1
ATOM 2060 O O . GLU A 1 270 ? 2.521 3.723 11.914 1 98.81 270 GLU A O 1
ATOM 2065 N N . ASP A 1 271 ? 3.826 3.932 10.07 1 98.94 271 ASP A N 1
ATOM 2066 C CA . ASP A 1 271 ? 2.688 4.184 9.195 1 98.94 271 ASP A CA 1
ATOM 2067 C C . ASP A 1 271 ? 1.864 2.914 8.984 1 98.94 271 ASP A C 1
ATOM 2069 O O . ASP A 1 271 ? 0.632 2.957 9 1 98.94 271 ASP A O 1
ATOM 2073 N N . ILE A 1 272 ? 2.518 1.778 8.836 1 98.94 272 ILE A N 1
ATOM 2074 C CA . ILE A 1 272 ? 1.847 0.486 8.75 1 98.94 272 ILE A CA 1
ATOM 2075 C C . ILE A 1 272 ? 1.101 0.2 10.047 1 98.94 272 ILE A C 1
ATOM 2077 O O . ILE A 1 272 ? -0.057 -0.225 10.023 1 98.94 272 ILE A O 1
ATOM 2081 N N . ALA A 1 273 ? 1.745 0.473 11.156 1 98.88 273 ALA A N 1
ATOM 2082 C CA . ALA A 1 273 ? 1.129 0.232 12.453 1 98.88 273 ALA A CA 1
ATOM 2083 C C . ALA A 1 273 ? -0.127 1.08 12.633 1 98.88 273 ALA A C 1
ATOM 2085 O O . ALA A 1 273 ? -1.132 0.608 13.172 1 98.88 273 ALA A O 1
ATOM 2086 N N . TYR A 1 274 ? -0.022 2.322 12.219 1 98.94 274 TYR A N 1
ATOM 2087 C CA . TYR A 1 274 ? -1.167 3.215 12.352 1 98.94 274 TYR A CA 1
ATOM 2088 C C . TYR A 1 274 ? -2.332 2.744 11.492 1 98.94 274 TYR A C 1
ATOM 2090 O O . TYR A 1 274 ? -3.479 2.721 11.945 1 98.94 274 TYR A O 1
ATOM 2098 N N . ALA A 1 275 ? -2.111 2.34 10.25 1 98.94 275 ALA A N 1
ATOM 2099 C CA . ALA A 1 275 ? -3.152 1.786 9.391 1 98.94 275 ALA A CA 1
ATOM 2100 C C . ALA A 1 275 ? -3.771 0.538 10.016 1 98.94 275 ALA A C 1
ATOM 2102 O O . ALA A 1 275 ? -4.996 0.381 10.016 1 98.94 275 ALA A O 1
ATOM 2103 N N . THR A 1 276 ? -2.924 -0.328 10.516 1 98.81 276 THR A N 1
ATOM 2104 C CA . THR A 1 276 ? -3.385 -1.56 11.148 1 98.81 276 THR A CA 1
ATOM 2105 C C . THR A 1 276 ? -4.297 -1.253 12.336 1 98.81 276 THR A C 1
ATOM 2107 O O . THR A 1 276 ? -5.336 -1.896 12.508 1 98.81 276 THR A O 1
ATOM 2110 N N . LYS A 1 277 ? -3.904 -0.252 13.117 1 98.81 277 LYS A N 1
ATOM 2111 C CA . LYS A 1 277 ? -4.719 0.136 14.266 1 98.81 277 LYS A CA 1
ATOM 2112 C C . LYS A 1 277 ? -6.051 0.729 13.82 1 98.81 277 LYS A C 1
ATOM 2114 O O . LYS A 1 277 ? -7.082 0.503 14.461 1 98.81 277 LYS A O 1
ATOM 2119 N N . LEU A 1 278 ? -6.031 1.508 12.734 1 98.94 278 LEU A N 1
ATOM 2120 C CA . LEU A 1 278 ? -7.285 2.008 12.172 1 98.94 278 LEU A CA 1
ATOM 2121 C C . LEU A 1 278 ? -8.219 0.856 11.812 1 98.94 278 LEU A C 1
ATOM 2123 O O . LEU A 1 278 ? -9.383 0.85 12.211 1 98.94 278 LEU A O 1
ATOM 2127 N N . TRP A 1 279 ? -7.707 -0.142 11.125 1 98.81 279 TRP A N 1
ATOM 2128 C CA . TRP A 1 279 ? -8.508 -1.299 10.742 1 98.81 279 TRP A CA 1
ATOM 2129 C C . TRP A 1 279 ? -9.023 -2.039 11.969 1 98.81 279 TRP A C 1
ATOM 2131 O O . TRP A 1 279 ? -10.18 -2.467 12.008 1 98.81 279 TRP A O 1
ATOM 2141 N N . GLU A 1 280 ? -8.133 -2.174 12.953 1 98.56 280 GLU A N 1
ATOM 2142 C CA . GLU A 1 280 ? -8.516 -2.83 14.203 1 98.56 280 GLU A CA 1
ATOM 2143 C C . GLU A 1 280 ? -9.719 -2.137 14.844 1 98.56 280 GLU A C 1
ATOM 2145 O O . GLU A 1 280 ? -10.594 -2.795 15.414 1 98.56 280 GLU A O 1
ATOM 2150 N N . CYS A 1 281 ? -9.773 -0.837 14.703 1 98.62 281 CYS A N 1
ATOM 2151 C CA . CYS A 1 281 ? -10.797 -0.025 15.344 1 98.62 281 CYS A CA 1
ATOM 2152 C C . CYS A 1 281 ? -12.008 0.154 14.422 1 98.62 281 CYS A C 1
ATOM 2154 O O . CYS A 1 281 ? -12.922 0.918 14.734 1 98.62 281 CYS A O 1
ATOM 2156 N N . GLY A 1 282 ? -12 -0.489 13.281 1 98.38 282 GLY A N 1
ATOM 2157 C CA . GLY A 1 282 ? -13.141 -0.451 12.375 1 98.38 282 GLY A CA 1
ATOM 2158 C C . GLY A 1 282 ? -13.141 0.77 11.477 1 98.38 282 GLY A C 1
ATOM 2159 O O . GLY A 1 282 ? -14.18 1.118 10.906 1 98.38 282 GLY A O 1
ATOM 2160 N N . VAL A 1 283 ? -12.008 1.462 11.359 1 98.81 283 VAL A N 1
ATOM 2161 C CA . VAL A 1 283 ? -11.867 2.645 10.508 1 98.81 283 VAL A CA 1
ATOM 2162 C C . VAL A 1 283 ? -11.203 2.26 9.188 1 98.81 283 VAL A C 1
ATOM 2164 O O . VAL A 1 283 ? -10.234 1.496 9.172 1 98.81 283 VAL A O 1
ATOM 2167 N N . GLN A 1 284 ? -11.75 2.758 8.062 1 98.5 284 GLN A N 1
ATOM 2168 C CA . GLN A 1 284 ? -11.195 2.436 6.754 1 98.5 284 GLN A CA 1
ATOM 2169 C C . GLN A 1 284 ? -9.891 3.182 6.512 1 98.5 284 GLN A C 1
ATOM 2171 O O . GLN A 1 284 ? -9.75 4.348 6.891 1 98.5 284 GLN A O 1
ATOM 2176 N N . ALA A 1 285 ? -8.969 2.473 5.855 1 98.81 285 ALA A N 1
ATOM 2177 C CA . ALA A 1 285 ? -7.703 3.104 5.48 1 98.81 285 ALA A CA 1
ATOM 2178 C C . ALA A 1 285 ? -7.133 2.482 4.211 1 98.81 285 ALA A C 1
ATOM 2180 O O . ALA A 1 285 ? -7.254 1.274 3.994 1 98.81 285 ALA A O 1
ATOM 2181 N N . ASP A 1 286 ? -6.613 3.277 3.352 1 98.94 286 ASP A N 1
ATOM 2182 C CA . ASP A 1 286 ? -5.68 2.867 2.311 1 98.94 286 ASP A CA 1
ATOM 2183 C C . ASP A 1 286 ? -4.234 2.932 2.809 1 98.94 286 ASP A C 1
ATOM 2185 O O . ASP A 1 286 ? -3.859 3.871 3.512 1 98.94 286 ASP A O 1
ATOM 2189 N N . LEU A 1 287 ? -3.438 1.933 2.49 1 98.94 287 LEU A N 1
ATOM 2190 C CA . LEU A 1 287 ? -2.018 1.916 2.828 1 98.94 287 LEU A CA 1
ATOM 2191 C C . LEU A 1 287 ? -1.173 1.56 1.609 1 98.94 287 LEU A C 1
ATOM 2193 O O . LEU A 1 287 ? -1.346 0.49 1.02 1 98.94 287 LEU A O 1
ATOM 2197 N N . HIS A 1 288 ? -0.278 2.449 1.247 1 98.94 288 HIS A N 1
ATOM 2198 C CA . HIS A 1 288 ? 0.595 2.225 0.1 1 98.94 288 HIS A CA 1
ATOM 2199 C C . HIS A 1 288 ? 2.057 2.461 0.465 1 98.94 288 HIS A C 1
ATOM 2201 O O . HIS A 1 288 ? 2.459 3.596 0.732 1 98.94 288 HIS A O 1
ATOM 2207 N N . ILE A 1 289 ? 2.822 1.368 0.494 1 98.94 289 ILE A N 1
ATOM 2208 C CA . ILE A 1 289 ? 4.266 1.459 0.674 1 98.94 289 ILE A CA 1
ATOM 2209 C C . ILE A 1 289 ? 4.969 1.266 -0.668 1 98.94 289 ILE A C 1
ATOM 2211 O O . ILE A 1 289 ? 4.891 0.19 -1.267 1 98.94 289 ILE A O 1
ATOM 2215 N N . TRP A 1 290 ? 5.609 2.287 -1.096 1 98.88 290 TRP A N 1
ATOM 2216 C CA . TRP A 1 290 ? 6.234 2.303 -2.414 1 98.88 290 TRP A CA 1
ATOM 2217 C C . TRP A 1 290 ? 7.676 1.809 -2.342 1 98.88 290 TRP A C 1
ATOM 2219 O O . TRP A 1 290 ? 8.508 2.406 -1.659 1 98.88 290 TRP A O 1
ATOM 2229 N N . GLY A 1 291 ? 7.977 0.745 -3.082 1 98.75 291 GLY A N 1
ATOM 2230 C CA . GLY A 1 291 ? 9.289 0.11 -3.066 1 98.75 291 GLY A CA 1
ATOM 2231 C C . GLY A 1 291 ? 10.398 1.021 -3.553 1 98.75 291 GLY A C 1
ATOM 2232 O O . GLY A 1 291 ? 10.367 1.494 -4.691 1 98.75 291 GLY A O 1
ATOM 2233 N N . GLY A 1 292 ? 11.367 1.223 -2.672 1 97.94 292 GLY A N 1
ATOM 2234 C CA . GLY A 1 292 ? 12.539 2.004 -3.031 1 97.94 292 GLY A CA 1
ATOM 2235 C C . GLY A 1 292 ? 12.422 3.469 -2.654 1 97.94 292 GLY A C 1
ATOM 2236 O O . GLY A 1 292 ? 13.398 4.219 -2.736 1 97.94 292 GLY A O 1
ATOM 2237 N N . GLY A 1 293 ? 11.289 3.889 -2.24 1 97.44 293 GLY A N 1
ATOM 2238 C CA . GLY A 1 293 ? 11.086 5.285 -1.89 1 97.44 293 GLY A CA 1
ATOM 2239 C C . GLY A 1 293 ? 11.766 5.68 -0.591 1 97.44 293 GLY A C 1
ATOM 2240 O O . GLY A 1 293 ? 11.68 4.957 0.404 1 97.44 293 GLY A O 1
ATOM 2241 N N . CYS A 1 294 ? 12.477 6.777 -0.572 1 95.56 294 CYS A N 1
ATOM 2242 C CA . CYS A 1 294 ? 12.938 7.418 0.656 1 95.56 294 CYS A CA 1
ATOM 2243 C C . CYS A 1 294 ? 11.922 8.445 1.145 1 95.56 294 CYS A C 1
ATOM 2245 O O . CYS A 1 294 ? 10.883 8.641 0.52 1 95.56 294 CYS A O 1
ATOM 2247 N N . HIS A 1 295 ? 12.141 9.023 2.297 1 94.94 295 HIS A N 1
ATOM 2248 C CA . HIS A 1 295 ? 11.242 10.062 2.799 1 94.94 295 HIS A CA 1
ATOM 2249 C C . HIS A 1 295 ? 11.195 11.258 1.854 1 94.94 295 HIS A C 1
ATOM 2251 O O . HIS A 1 295 ? 12.234 11.852 1.545 1 94.94 295 HIS A O 1
ATOM 2257 N N . GLY A 1 296 ? 10.031 11.523 1.292 1 90.94 296 GLY A N 1
ATOM 2258 C CA . GLY A 1 296 ? 9.867 12.641 0.37 1 90.94 296 GLY A CA 1
ATOM 2259 C C . GLY A 1 296 ? 10.18 12.273 -1.069 1 90.94 296 GLY A C 1
ATOM 2260 O O . GLY A 1 296 ? 10.43 13.148 -1.901 1 90.94 296 GLY A O 1
ATOM 2261 N N . PHE A 1 297 ? 10.164 10.992 -1.418 1 93.62 297 PHE A N 1
ATOM 2262 C CA . PHE A 1 297 ? 10.539 10.531 -2.752 1 93.62 297 PHE A CA 1
ATOM 2263 C C . PHE A 1 297 ? 9.586 11.094 -3.801 1 93.62 297 PHE A C 1
ATOM 2265 O O . PHE A 1 297 ? 9.953 11.234 -4.969 1 93.62 297 PHE A O 1
ATOM 2272 N N . ASP A 1 298 ? 8.367 11.406 -3.432 1 91.88 298 ASP A N 1
ATOM 2273 C CA . ASP A 1 298 ? 7.367 11.891 -4.371 1 91.88 298 ASP A CA 1
ATOM 2274 C C . ASP A 1 298 ? 7.359 13.414 -4.434 1 91.88 298 ASP A C 1
ATOM 2276 O O . ASP A 1 298 ? 6.766 14 -5.344 1 91.88 298 ASP A O 1
ATOM 2280 N N . LEU A 1 299 ? 8.055 14.047 -3.535 1 85 299 LEU A N 1
ATOM 2281 C CA . LEU A 1 299 ? 8.008 15.5 -3.436 1 85 299 LEU A CA 1
ATOM 2282 C C . LEU A 1 299 ? 9.305 16.125 -3.932 1 85 299 LEU A C 1
ATOM 2284 O O . LEU A 1 299 ? 9.297 17.188 -4.555 1 85 299 LEU A O 1
ATOM 2288 N N . PHE A 1 300 ? 10.414 15.375 -3.732 1 83.06 300 PHE A N 1
ATOM 2289 C CA . PHE A 1 300 ? 11.695 16.047 -3.928 1 83.06 300 PHE A CA 1
ATOM 2290 C C . PHE A 1 300 ? 12.5 15.352 -5.023 1 83.06 300 PHE A C 1
ATOM 2292 O O . PHE A 1 300 ? 13.586 15.82 -5.391 1 83.06 300 PHE A O 1
ATOM 2299 N N . TYR A 1 301 ? 11.984 14.219 -5.512 1 84.69 301 TYR A N 1
ATOM 2300 C CA . TYR A 1 301 ? 12.711 13.461 -6.527 1 84.69 301 TYR A CA 1
ATOM 2301 C C . TYR A 1 301 ? 11.852 13.242 -7.766 1 84.69 301 TYR A C 1
ATOM 2303 O O . TYR A 1 301 ? 10.648 12.992 -7.652 1 84.69 301 TYR A O 1
ATOM 2311 N N . PRO A 1 302 ? 12.484 13.445 -8.883 1 87.56 302 PRO A N 1
ATOM 2312 C CA . PRO A 1 302 ? 11.781 13.094 -10.117 1 87.56 302 PRO A CA 1
ATOM 2313 C C . PRO A 1 302 ? 11.836 11.602 -10.43 1 87.56 302 PRO A C 1
ATOM 2315 O O . PRO A 1 302 ? 12.633 11.164 -11.258 1 87.56 302 PRO A O 1
ATOM 2318 N N . THR A 1 303 ? 11.094 10.805 -9.82 1 92.69 303 THR A N 1
ATOM 2319 C CA . THR A 1 303 ? 11.141 9.359 -9.984 1 92.69 303 THR A CA 1
ATOM 2320 C C . THR A 1 303 ? 9.836 8.836 -10.57 1 92.69 303 THR A C 1
ATOM 2322 O O . THR A 1 303 ? 8.773 9.438 -10.375 1 92.69 303 THR A O 1
ATOM 2325 N N . GLU A 1 304 ? 9.883 7.762 -11.258 1 95.56 304 GLU A N 1
ATOM 2326 C CA . GLU A 1 304 ? 8.695 7.078 -11.766 1 95.56 304 GLU A CA 1
ATOM 2327 C C . GLU A 1 304 ? 7.801 6.609 -10.617 1 95.56 304 GLU A C 1
ATOM 2329 O O . GLU A 1 304 ? 6.578 6.715 -10.695 1 95.56 304 GLU A O 1
ATOM 2334 N N . ILE A 1 305 ? 8.414 6.117 -9.531 1 97.06 305 ILE A N 1
ATOM 2335 C CA . ILE A 1 305 ? 7.613 5.625 -8.414 1 97.06 305 ILE A CA 1
ATOM 2336 C C . ILE A 1 305 ? 6.922 6.801 -7.723 1 97.06 305 ILE A C 1
ATOM 2338 O O . ILE A 1 305 ? 5.793 6.672 -7.246 1 97.06 305 ILE A O 1
ATOM 2342 N N . GLY A 1 306 ? 7.645 7.957 -7.672 1 97.12 306 GLY A N 1
ATOM 2343 C CA . GLY A 1 306 ? 7.008 9.156 -7.145 1 97.12 306 GLY A CA 1
ATOM 2344 C C . GLY A 1 306 ? 5.801 9.594 -7.953 1 97.12 306 GLY A C 1
ATOM 2345 O O . GLY A 1 306 ? 4.762 9.938 -7.391 1 97.12 306 GLY A O 1
ATOM 2346 N N . ALA A 1 307 ? 5.941 9.578 -9.273 1 97.44 307 ALA A N 1
ATOM 2347 C CA . ALA A 1 307 ? 4.836 9.93 -10.156 1 97.44 307 ALA A CA 1
ATOM 2348 C C . ALA A 1 307 ? 3.65 8.984 -9.961 1 97.44 307 ALA A C 1
ATOM 2350 O O . ALA A 1 307 ? 2.498 9.422 -9.945 1 97.44 307 ALA A O 1
ATOM 2351 N N . GLU A 1 308 ? 3.918 7.719 -9.836 1 98.06 308 GLU A N 1
ATOM 2352 C CA . GLU A 1 308 ? 2.859 6.738 -9.617 1 98.06 308 GLU A CA 1
ATOM 2353 C C . GLU A 1 308 ? 2.191 6.941 -8.266 1 98.06 308 GLU A C 1
ATOM 2355 O O . GLU A 1 308 ? 0.978 6.766 -8.133 1 98.06 308 GLU A O 1
ATOM 2360 N N . ALA A 1 309 ? 2.994 7.258 -7.242 1 98.56 309 ALA A N 1
ATOM 2361 C CA . ALA A 1 309 ? 2.445 7.539 -5.918 1 98.56 309 ALA A CA 1
ATOM 2362 C C . ALA A 1 309 ? 1.473 8.719 -5.969 1 98.56 309 ALA A C 1
ATOM 2364 O O . ALA A 1 309 ? 0.378 8.648 -5.402 1 98.56 309 ALA A O 1
ATOM 2365 N N . ILE A 1 310 ? 1.864 9.781 -6.648 1 98.06 310 ILE A N 1
ATOM 2366 C CA . ILE A 1 310 ? 1.032 10.969 -6.789 1 98.06 310 ILE A CA 1
ATOM 2367 C C . ILE A 1 310 ? -0.255 10.617 -7.531 1 98.06 310 ILE A C 1
ATOM 2369 O O . ILE A 1 310 ? -1.347 11.016 -7.117 1 98.06 310 ILE A O 1
ATOM 2373 N N . LYS A 1 311 ? -0.145 9.836 -8.586 1 98.06 311 LYS A N 1
ATOM 2374 C CA . LYS A 1 311 ? -1.314 9.422 -9.359 1 98.06 311 LYS A CA 1
ATOM 2375 C C . LYS A 1 311 ? -2.297 8.641 -8.492 1 98.06 311 LYS A C 1
ATOM 2377 O O . LYS A 1 311 ? -3.504 8.883 -8.539 1 98.06 311 LYS A O 1
ATOM 2382 N N . THR A 1 312 ? -1.795 7.703 -7.762 1 98.56 312 THR A N 1
ATOM 2383 C CA . THR A 1 312 ? -2.621 6.863 -6.898 1 98.56 312 THR A CA 1
ATOM 2384 C C . THR A 1 312 ? -3.289 7.703 -5.812 1 98.56 312 THR A C 1
ATOM 2386 O O . THR A 1 312 ? -4.492 7.578 -5.574 1 98.56 312 THR A O 1
ATOM 2389 N N . ARG A 1 313 ? -2.535 8.547 -5.164 1 98.5 313 ARG A N 1
ATOM 2390 C CA . ARG A 1 313 ? -3.039 9.453 -4.137 1 98.5 313 ARG A CA 1
ATOM 2391 C C . ARG A 1 313 ? -4.133 10.367 -4.695 1 98.5 313 ARG A C 1
ATOM 2393 O O . ARG A 1 313 ? -5.18 10.539 -4.07 1 98.5 313 ARG A O 1
ATOM 2400 N N . ASN A 1 314 ? -3.873 10.922 -5.891 1 98.31 314 ASN A N 1
ATOM 2401 C CA . ASN A 1 314 ? -4.832 11.836 -6.508 1 98.31 314 ASN A CA 1
ATOM 2402 C C . ASN A 1 314 ? -6.121 11.117 -6.895 1 98.31 314 ASN A C 1
ATOM 2404 O O . ASN A 1 314 ? -7.207 11.695 -6.816 1 98.31 314 ASN A O 1
ATOM 2408 N N . ALA A 1 315 ? -6.008 9.875 -7.34 1 98.38 315 ALA A N 1
ATOM 2409 C CA . ALA A 1 315 ? -7.207 9.102 -7.637 1 98.38 315 ALA A CA 1
ATOM 2410 C C . ALA A 1 315 ? -8.07 8.93 -6.391 1 98.38 315 ALA A C 1
ATOM 2412 O O . ALA A 1 315 ? -9.297 9.039 -6.457 1 98.38 315 ALA A O 1
ATOM 2413 N N . TRP A 1 316 ? -7.48 8.664 -5.277 1 98.31 316 TRP A N 1
ATOM 2414 C CA . TRP A 1 316 ? -8.211 8.539 -4.016 1 98.31 316 TRP A CA 1
ATOM 2415 C C . TRP A 1 316 ? -8.875 9.859 -3.643 1 98.31 316 TRP A C 1
ATOM 2417 O O . TRP A 1 316 ? -10.047 9.883 -3.27 1 98.31 316 TRP A O 1
ATOM 2427 N N . LEU A 1 317 ? -8.125 10.953 -3.758 1 98.44 317 LEU A N 1
ATOM 2428 C CA . LEU A 1 317 ? -8.648 12.273 -3.43 1 98.44 317 LEU A CA 1
ATOM 2429 C C . LEU A 1 317 ? -9.844 12.617 -4.312 1 98.44 317 LEU A C 1
ATOM 2431 O O . LEU A 1 317 ? -10.828 13.18 -3.834 1 98.44 317 LEU A O 1
ATOM 2435 N N . ARG A 1 318 ? -9.766 12.289 -5.602 1 97.69 318 ARG A N 1
ATOM 2436 C CA . ARG A 1 318 ? -10.875 12.547 -6.512 1 97.69 318 ARG A CA 1
ATOM 2437 C C . ARG A 1 318 ? -12.133 11.805 -6.066 1 97.69 318 ARG A C 1
ATOM 2439 O O . ARG A 1 318 ? -13.234 12.344 -6.168 1 97.69 318 ARG A O 1
ATOM 2446 N N . ARG A 1 319 ? -11.875 10.633 -5.609 1 96.5 319 ARG A N 1
ATOM 2447 C CA . ARG A 1 319 ? -13.016 9.836 -5.168 1 96.5 319 ARG A CA 1
ATOM 2448 C C . ARG A 1 319 ? -13.625 10.414 -3.896 1 96.5 319 ARG A C 1
ATOM 2450 O O . ARG A 1 319 ? -14.852 10.508 -3.777 1 96.5 319 ARG A O 1
ATOM 2457 N N . VAL A 1 320 ? -12.797 10.836 -2.982 1 96.88 320 VAL A N 1
ATOM 2458 C CA . VAL A 1 320 ? -13.234 11.312 -1.676 1 96.88 320 VAL A CA 1
ATOM 2459 C C . VAL A 1 320 ? -13.891 12.68 -1.821 1 96.88 320 VAL A C 1
ATOM 2461 O O . VAL A 1 320 ? -14.852 13 -1.108 1 96.88 320 VAL A O 1
ATOM 2464 N N . LEU A 1 321 ? -13.43 13.469 -2.803 1 97.38 321 LEU A N 1
ATOM 2465 C CA . LEU A 1 321 ? -13.859 14.859 -2.922 1 97.38 321 LEU A CA 1
ATOM 2466 C C . LEU A 1 321 ? -14.898 15.016 -4.027 1 97.38 321 LEU A C 1
ATOM 2468 O O . LEU A 1 321 ? -15.297 16.125 -4.355 1 97.38 321 LEU A O 1
ATOM 2472 N N . ARG A 1 322 ? -15.25 13.875 -4.578 1 93.81 322 ARG A N 1
ATOM 2473 C CA . ARG A 1 322 ? -16.25 13.961 -5.645 1 93.81 322 ARG A CA 1
ATOM 2474 C C . ARG A 1 322 ? -17.609 14.359 -5.086 1 93.81 322 ARG A C 1
ATOM 2476 O O . ARG A 1 322 ? -17.906 14.094 -3.92 1 93.81 322 ARG A O 1
ATOM 2483 N N . GLU A 1 323 ? -18.438 15.008 -5.93 1 87.5 323 GLU A N 1
ATOM 2484 C CA . GLU A 1 323 ? -19.797 15.383 -5.523 1 87.5 323 GLU A CA 1
ATOM 2485 C C . GLU A 1 323 ? -20.656 14.148 -5.289 1 87.5 323 GLU A C 1
ATOM 2487 O O . GLU A 1 323 ? -20.688 13.234 -6.121 1 87.5 323 GLU A O 1
ATOM 2492 N N . LYS A 1 324 ? -21.172 14.094 -4.133 1 76.69 324 LYS A N 1
ATOM 2493 C CA . LYS A 1 324 ? -22.031 12.969 -3.801 1 76.69 324 LYS A CA 1
ATOM 2494 C C . LYS A 1 324 ? -23.469 13.219 -4.277 1 76.69 324 LYS A C 1
ATOM 2496 O O . LYS A 1 324 ? -23.953 14.352 -4.23 1 76.69 324 LYS A O 1
ATOM 2501 N N . LYS A 1 325 ? -24.062 12.281 -5.078 1 64.75 325 LYS A N 1
ATOM 2502 C CA . LYS A 1 325 ? -25.422 12.391 -5.582 1 64.75 325 LYS A CA 1
ATOM 2503 C C . LYS A 1 325 ? -26.438 12.211 -4.461 1 64.75 325 LYS A C 1
ATOM 2505 O O . LYS A 1 325 ? -26.188 11.477 -3.498 1 64.75 325 LYS A O 1
ATOM 2510 N N . MET B 1 1 ? -24.969 -14.484 35.625 1 24.77 1 MET B N 1
ATOM 2511 C CA . MET B 1 1 ? -24 -15.117 34.75 1 24.77 1 MET B CA 1
ATOM 2512 C C . MET B 1 1 ? -23.484 -14.141 33.688 1 24.77 1 MET B C 1
ATOM 2514 O O . MET B 1 1 ? -24.219 -13.805 32.75 1 24.77 1 MET B O 1
ATOM 2518 N N . THR B 1 2 ? -22.797 -13.023 34.062 1 33.88 2 THR B N 1
ATOM 2519 C CA . THR B 1 2 ? -22.344 -11.828 33.344 1 33.88 2 THR B CA 1
ATOM 2520 C C . THR B 1 2 ? -21.516 -12.211 32.125 1 33.88 2 THR B C 1
ATOM 2522 O O . THR B 1 2 ? -20.484 -12.867 32.25 1 33.88 2 THR B O 1
ATOM 2525 N N . SER B 1 3 ? -22.047 -12.688 30.984 1 38.06 3 SER B N 1
ATOM 2526 C CA . SER B 1 3 ? -21.438 -13.25 29.781 1 38.06 3 SER B CA 1
ATOM 2527 C C . SER B 1 3 ? -20.172 -12.492 29.406 1 38.06 3 SER B C 1
ATOM 2529 O O . SER B 1 3 ? -20.203 -11.273 29.203 1 38.06 3 SER B O 1
ATOM 2531 N N . ASN B 1 4 ? -19.016 -12.578 29.938 1 43.75 4 ASN B N 1
ATOM 2532 C CA . ASN B 1 4 ? -17.656 -12.078 29.875 1 43.75 4 ASN B CA 1
ATOM 2533 C C . ASN B 1 4 ? -17.188 -11.883 28.422 1 43.75 4 ASN B C 1
ATOM 2535 O O . ASN B 1 4 ? -16.406 -12.68 27.906 1 43.75 4 ASN B O 1
ATOM 2539 N N . GLY B 1 5 ? -17.969 -11.688 27.297 1 46.28 5 GLY B N 1
ATOM 2540 C CA . GLY B 1 5 ? -17.906 -11.805 25.844 1 46.28 5 GLY B CA 1
ATOM 2541 C C . GLY B 1 5 ? -16.906 -10.859 25.219 1 46.28 5 GLY B C 1
ATOM 2542 O O . GLY B 1 5 ? -16.828 -9.688 25.594 1 46.28 5 GLY B O 1
ATOM 2543 N N . THR B 1 6 ? -15.742 -11.352 24.781 1 59.97 6 THR B N 1
ATOM 2544 C CA . THR B 1 6 ? -14.789 -10.586 23.984 1 59.97 6 THR B CA 1
ATOM 2545 C C . THR B 1 6 ? -15.516 -9.633 23.047 1 59.97 6 THR B C 1
ATOM 2547 O O . THR B 1 6 ? -16.422 -10.039 22.328 1 59.97 6 THR B O 1
ATOM 2550 N N . PRO B 1 7 ? -15.391 -8.32 23.344 1 70.25 7 PRO B N 1
ATOM 2551 C CA . PRO B 1 7 ? -16.062 -7.383 22.438 1 70.25 7 PRO B CA 1
ATOM 2552 C C . PRO B 1 7 ? -15.922 -7.777 20.969 1 70.25 7 PRO B C 1
ATOM 2554 O O . PRO B 1 7 ? -14.898 -8.328 20.562 1 70.25 7 PRO B O 1
ATOM 2557 N N . PRO B 1 8 ? -17.078 -7.773 20.359 1 84.38 8 PRO B N 1
ATOM 2558 C CA . PRO B 1 8 ? -17.047 -8.117 18.938 1 84.38 8 PRO B CA 1
ATOM 2559 C C . PRO B 1 8 ? -15.969 -7.348 18.172 1 84.38 8 PRO B C 1
ATOM 2561 O O . PRO B 1 8 ? -15.695 -6.188 18.484 1 84.38 8 PRO B O 1
ATOM 2564 N N . LEU B 1 9 ? -15.273 -8.062 17.312 1 93.25 9 LEU B N 1
ATOM 2565 C CA . LEU B 1 9 ? -14.258 -7.449 16.469 1 93.25 9 LEU B CA 1
ATOM 2566 C C . LEU B 1 9 ? -14.867 -6.379 15.57 1 93.25 9 LEU B C 1
ATOM 2568 O O . LEU B 1 9 ? -15.961 -6.57 15.031 1 93.25 9 LEU B O 1
ATOM 2572 N N . ARG B 1 10 ? -14.328 -5.223 15.539 1 96.12 10 ARG B N 1
ATOM 2573 C CA . ARG B 1 10 ? -14.695 -4.203 14.562 1 96.12 10 ARG B CA 1
ATOM 2574 C C . ARG B 1 10 ? -14.086 -4.508 13.195 1 96.12 10 ARG B C 1
ATOM 2576 O O . ARG B 1 10 ? -12.984 -5.062 13.117 1 96.12 10 ARG B O 1
ATOM 2583 N N . LEU B 1 11 ? -14.859 -4.211 12.148 1 96.25 11 LEU B N 1
ATOM 2584 C CA . LEU B 1 11 ? -14.398 -4.441 10.781 1 96.25 11 LEU B CA 1
ATOM 2585 C C . LEU B 1 11 ? -14.32 -3.133 10.008 1 96.25 11 LEU B C 1
ATOM 2587 O O . LEU B 1 11 ? -15.227 -2.297 10.094 1 96.25 11 LEU B O 1
ATOM 2591 N N . PRO B 1 12 ? -13.211 -2.877 9.375 1 97.25 12 PRO B N 1
ATOM 2592 C CA . PRO B 1 12 ? -13.32 -1.805 8.391 1 97.25 12 PRO B CA 1
ATOM 2593 C C . PRO B 1 12 ? -14.352 -2.104 7.305 1 97.25 12 PRO B C 1
ATOM 2595 O O . PRO B 1 12 ? -14.508 -3.254 6.891 1 97.25 12 PRO B O 1
ATOM 2598 N N . PRO B 1 13 ? -15.055 -1.155 6.836 1 96.69 13 PRO B N 1
ATOM 2599 C CA . PRO B 1 13 ? -16.156 -1.402 5.891 1 96.69 13 PRO B CA 1
ATOM 2600 C C . PRO B 1 13 ? -15.648 -1.737 4.488 1 96.69 13 PRO B C 1
ATOM 2602 O O . PRO B 1 13 ? -14.586 -1.266 4.078 1 96.69 13 PRO B O 1
ATOM 2605 N N . TRP B 1 14 ? -16.391 -2.525 3.744 1 96.38 14 TRP B N 1
ATOM 2606 C CA . TRP B 1 14 ? -16.172 -2.717 2.316 1 96.38 14 TRP B CA 1
ATOM 2607 C C . TRP B 1 14 ? -16.594 -1.487 1.525 1 96.38 14 TRP B C 1
ATOM 2609 O O . TRP B 1 14 ? -17.453 -0.725 1.974 1 96.38 14 TRP B O 1
ATOM 2619 N N . ASP B 1 15 ? -15.961 -1.306 0.402 1 96.56 15 ASP B N 1
ATOM 2620 C CA . ASP B 1 15 ? -16.375 -0.264 -0.531 1 96.56 15 ASP B CA 1
ATOM 2621 C C . ASP B 1 15 ? -17.844 -0.437 -0.931 1 96.56 15 ASP B C 1
ATOM 2623 O O . ASP B 1 15 ? -18.297 -1.557 -1.173 1 96.56 15 ASP B O 1
ATOM 2627 N N . PRO B 1 16 ? -18.562 0.643 -1.058 1 94.19 16 PRO B N 1
ATOM 2628 C CA . PRO B 1 16 ? -19.969 0.56 -1.429 1 94.19 16 PRO B CA 1
ATOM 2629 C C . PRO B 1 16 ? -20.188 -0.106 -2.785 1 94.19 16 PRO B C 1
ATOM 2631 O O . PRO B 1 16 ? -21.219 -0.754 -3.002 1 94.19 16 PRO B O 1
ATOM 2634 N N . GLU B 1 17 ? -19.281 0.037 -3.719 1 94.62 17 GLU B N 1
ATOM 2635 C CA . GLU B 1 17 ? -19.406 -0.615 -5.02 1 94.62 17 GLU B CA 1
ATOM 2636 C C . GLU B 1 17 ? -19.359 -2.135 -4.883 1 94.62 17 GLU B C 1
ATOM 2638 O O . GLU B 1 17 ? -19.922 -2.857 -5.703 1 94.62 17 GLU B O 1
ATOM 2643 N N . ILE B 1 18 ? -18.656 -2.615 -3.848 1 93.31 18 ILE B N 1
ATOM 2644 C CA . ILE B 1 18 ? -18.562 -4.051 -3.596 1 93.31 18 ILE B CA 1
ATOM 2645 C C . ILE B 1 18 ? -19.859 -4.539 -2.936 1 93.31 18 ILE B C 1
ATOM 2647 O O . ILE B 1 18 ? -20.406 -5.566 -3.334 1 93.31 18 ILE B O 1
ATOM 2651 N N . THR B 1 19 ? -20.359 -3.76 -1.956 1 92.75 19 THR B N 1
ATOM 2652 C CA . THR B 1 19 ? -21.531 -4.191 -1.214 1 92.75 19 THR B CA 1
ATOM 2653 C C . THR B 1 19 ? -22.781 -4.094 -2.084 1 92.75 19 THR B C 1
ATOM 2655 O O . THR B 1 19 ? -23.812 -4.703 -1.775 1 92.75 19 THR B O 1
ATOM 2658 N N . ALA B 1 20 ? -22.688 -3.352 -3.17 1 91.06 20 ALA B N 1
ATOM 2659 C CA . ALA B 1 20 ? -23.812 -3.193 -4.086 1 91.06 20 ALA B CA 1
ATOM 2660 C C . ALA B 1 20 ? -23.984 -4.434 -4.957 1 91.06 20 ALA B C 1
ATOM 2662 O O . ALA B 1 20 ? -25.047 -4.629 -5.562 1 91.06 20 ALA B O 1
ATOM 2663 N N . VAL B 1 21 ? -22.922 -5.207 -5.094 1 85.81 21 VAL B N 1
ATOM 2664 C CA . VAL B 1 21 ? -22.969 -6.414 -5.91 1 85.81 21 VAL B CA 1
ATOM 2665 C C . VAL B 1 21 ? -23.188 -7.633 -5.02 1 85.81 21 VAL B C 1
ATOM 2667 O O . VAL B 1 21 ? -22.578 -7.758 -3.959 1 85.81 21 VAL B O 1
ATOM 2670 N N . GLU B 1 22 ? -24.156 -8.422 -5.41 1 80.12 22 GLU B N 1
ATOM 2671 C CA . GLU B 1 22 ? -24.344 -9.68 -4.688 1 80.12 22 GLU B CA 1
ATOM 2672 C C . GLU B 1 22 ? -23.062 -10.516 -4.699 1 80.12 22 GLU B C 1
ATOM 2674 O O . GLU B 1 22 ? -22.375 -10.594 -5.723 1 80.12 22 GLU B O 1
ATOM 2679 N N . ASP B 1 23 ? -22.766 -10.922 -3.537 1 74.94 23 ASP B N 1
ATOM 2680 C CA . ASP B 1 23 ? -21.562 -11.727 -3.436 1 74.94 23 ASP B CA 1
ATOM 2681 C C . ASP B 1 23 ? -21.734 -13.07 -4.145 1 74.94 23 ASP B C 1
ATOM 2683 O O . ASP B 1 23 ? -22.234 -14.031 -3.553 1 74.94 23 ASP B O 1
ATOM 2687 N N . ASN B 1 24 ? -21.719 -13.016 -5.453 1 58 24 ASN B N 1
ATOM 2688 C CA . ASN B 1 24 ? -21.891 -14.242 -6.227 1 58 24 ASN B CA 1
ATOM 2689 C C . ASN B 1 24 ? -20.594 -15.023 -6.328 1 58 24 ASN B C 1
ATOM 2691 O O . ASN B 1 24 ? -20.547 -16.109 -6.926 1 58 24 ASN B O 1
ATOM 2695 N N . GLN B 1 25 ? -19.547 -14.477 -5.836 1 58.91 25 GLN B N 1
ATOM 2696 C CA . GLN B 1 25 ? -18.266 -15.102 -6.195 1 58.91 25 GLN B CA 1
ATOM 2697 C C . GLN B 1 25 ? -17.859 -16.141 -5.168 1 58.91 25 GLN B C 1
ATOM 2699 O O . GLN B 1 25 ? -16.969 -16.969 -5.426 1 58.91 25 GLN B O 1
ATOM 2704 N N . HIS B 1 26 ? -18.516 -15.961 -3.889 1 60.5 26 HIS B N 1
ATOM 2705 C CA . HIS B 1 26 ? -18.047 -17 -2.975 1 60.5 26 HIS B CA 1
ATOM 2706 C C . HIS B 1 26 ? -18.844 -18.281 -3.129 1 60.5 26 HIS B C 1
ATOM 2708 O O . HIS B 1 26 ? -20.078 -18.234 -3.197 1 60.5 26 HIS B O 1
ATOM 2714 N N . ARG B 1 27 ? -18.062 -19.281 -3.715 1 74.75 27 ARG B N 1
ATOM 2715 C CA . ARG B 1 27 ? -18.531 -20.672 -3.715 1 74.75 27 ARG B CA 1
ATOM 2716 C C . ARG B 1 27 ? -18.719 -21.188 -2.291 1 74.75 27 ARG B C 1
ATOM 2718 O O . ARG B 1 27 ? -17.953 -20.828 -1.394 1 74.75 27 ARG B O 1
ATOM 2725 N N . PRO B 1 28 ? -19.812 -21.828 -2.066 1 85.12 28 PRO B N 1
ATOM 2726 C CA . PRO B 1 28 ? -19.969 -22.406 -0.733 1 85.12 28 PRO B CA 1
ATOM 2727 C C . PRO B 1 28 ? -18.828 -23.344 -0.36 1 85.12 28 PRO B C 1
ATOM 2729 O O . PRO B 1 28 ? -18.219 -23.953 -1.238 1 85.12 28 PRO B O 1
ATOM 2732 N N . ILE B 1 29 ? -18.594 -23.391 0.882 1 92.75 29 ILE B N 1
ATOM 2733 C CA . ILE B 1 29 ? -17.594 -24.344 1.371 1 92.75 29 ILE B CA 1
ATOM 2734 C C . ILE B 1 29 ? -18.109 -25.766 1.181 1 92.75 29 ILE B C 1
ATOM 2736 O O . ILE B 1 29 ? -19.188 -26.125 1.683 1 92.75 29 ILE B O 1
ATOM 2740 N N . PRO B 1 30 ? -17.344 -26.547 0.495 1 95.25 30 PRO B N 1
ATOM 2741 C CA . PRO B 1 30 ? -17.812 -27.922 0.285 1 95.25 30 PRO B CA 1
ATOM 2742 C C . PRO B 1 30 ? -17.953 -28.703 1.589 1 95.25 30 PRO B C 1
ATOM 2744 O O . PRO B 1 30 ? -17.062 -28.625 2.449 1 95.25 30 PRO B O 1
ATOM 2747 N N . ALA B 1 31 ? -19 -29.438 1.737 1 94.62 31 ALA B N 1
ATOM 2748 C CA . ALA B 1 31 ? -19.234 -30.25 2.926 1 94.62 31 ALA B CA 1
ATOM 2749 C C . ALA B 1 31 ? -18.594 -31.625 2.775 1 94.62 31 ALA B C 1
ATOM 2751 O O . ALA B 1 31 ? -18.5 -32.375 3.746 1 94.62 31 ALA B O 1
ATOM 2752 N N . SER B 1 32 ? -18.219 -31.984 1.522 1 95.75 32 SER B N 1
ATOM 2753 C CA . SER B 1 32 ? -17.609 -33.281 1.208 1 95.75 32 SER B CA 1
ATOM 2754 C C . SER B 1 32 ? -16.672 -33.188 0.012 1 95.75 32 SER B C 1
ATOM 2756 O O . SER B 1 32 ? -16.656 -32.156 -0.684 1 95.75 32 SER B O 1
ATOM 2758 N N . LEU B 1 33 ? -15.93 -34.188 -0.147 1 95.56 33 LEU B N 1
ATOM 2759 C CA . LEU B 1 33 ? -15.047 -34.25 -1.307 1 95.56 33 LEU B CA 1
ATOM 2760 C C . LEU B 1 33 ? -15.852 -34.219 -2.604 1 95.56 33 LEU B C 1
ATOM 2762 O O . LEU B 1 33 ? -15.43 -33.625 -3.598 1 95.56 33 LEU B O 1
ATOM 2766 N N . ASP B 1 34 ? -16.984 -34.875 -2.584 1 96.75 34 ASP B N 1
ATOM 2767 C CA . ASP B 1 34 ? -17.844 -34.906 -3.762 1 96.75 34 ASP B CA 1
ATOM 2768 C C . ASP B 1 34 ? -18.297 -33.5 -4.137 1 96.75 34 ASP B C 1
ATOM 2770 O O . ASP B 1 34 ? -18.359 -33.156 -5.316 1 96.75 34 ASP B O 1
ATOM 2774 N N . GLU B 1 35 ? -18.594 -32.75 -3.178 1 96 35 GLU B N 1
ATOM 2775 C CA . GLU B 1 35 ? -19.016 -31.375 -3.428 1 96 35 GLU B CA 1
ATOM 2776 C C . GLU B 1 35 ? -17.875 -30.531 -3.975 1 96 35 GLU B C 1
ATOM 2778 O O . GLU B 1 35 ? -18.078 -29.656 -4.816 1 96 35 GLU B O 1
ATOM 2783 N N . LEU B 1 36 ? -16.688 -30.797 -3.461 1 96.69 36 LEU B N 1
ATOM 2784 C CA . LEU B 1 36 ? -15.508 -30.109 -4.004 1 96.69 36 LEU B CA 1
ATOM 2785 C C . LEU B 1 36 ? -15.305 -30.469 -5.473 1 96.69 36 LEU B C 1
ATOM 2787 O O . LEU B 1 36 ? -15.055 -29.594 -6.297 1 96.69 36 LEU B O 1
ATOM 2791 N N . LEU B 1 37 ? -15.438 -31.734 -5.781 1 96.38 37 LEU B N 1
ATOM 2792 C CA . LEU B 1 37 ? -15.273 -32.188 -7.156 1 96.38 37 LEU B CA 1
ATOM 2793 C C . LEU B 1 37 ? -16.328 -31.562 -8.062 1 96.38 37 LEU B C 1
ATOM 2795 O O . LEU B 1 37 ? -16.047 -31.25 -9.227 1 96.38 37 LEU B O 1
ATOM 2799 N N . GLU B 1 38 ? -17.531 -31.391 -7.523 1 94.94 38 GLU B N 1
ATOM 2800 C CA . GLU B 1 38 ? -18.578 -30.719 -8.273 1 94.94 38 GLU B CA 1
ATOM 2801 C C . GLU B 1 38 ? -18.219 -29.266 -8.539 1 94.94 38 GLU B C 1
ATOM 2803 O O . GLU B 1 38 ? -18.422 -28.75 -9.641 1 94.94 38 GLU B O 1
ATOM 2808 N N . LEU B 1 39 ? -17.688 -28.641 -7.523 1 92.62 39 LEU B N 1
ATOM 2809 C CA . LEU B 1 39 ? -17.25 -27.25 -7.676 1 92.62 39 LEU B CA 1
ATOM 2810 C C . LEU B 1 39 ? -16.172 -27.156 -8.75 1 92.62 39 LEU B C 1
ATOM 2812 O O . LEU B 1 39 ? -16.156 -26.203 -9.539 1 92.62 39 LEU B O 1
ATOM 2816 N N . ARG B 1 40 ? -15.273 -28.078 -8.789 1 95.31 40 ARG B N 1
ATOM 2817 C CA . ARG B 1 40 ? -14.211 -28.125 -9.789 1 95.31 40 ARG B CA 1
ATOM 2818 C C . ARG B 1 40 ? -14.789 -28.219 -11.195 1 95.31 40 ARG B C 1
ATOM 2820 O O . ARG B 1 40 ? -14.312 -27.547 -12.117 1 95.31 40 ARG B O 1
ATOM 2827 N N . ARG B 1 41 ? -15.789 -29 -11.305 1 93.81 41 ARG B N 1
ATOM 2828 C CA . ARG B 1 41 ? -16.406 -29.219 -12.602 1 93.81 41 ARG B CA 1
ATOM 2829 C C . ARG B 1 41 ? -17.156 -27.969 -13.078 1 93.81 41 ARG B C 1
ATOM 2831 O O . ARG B 1 41 ? -17.297 -27.75 -14.281 1 93.81 41 ARG B O 1
ATOM 2838 N N . GLU B 1 42 ? -17.562 -27.188 -12.133 1 90.69 42 GLU B N 1
ATOM 2839 C CA . GLU B 1 42 ? -18.328 -25.969 -12.453 1 90.69 42 GLU B CA 1
ATOM 2840 C C . GLU B 1 42 ? -17.391 -24.844 -12.859 1 90.69 42 GLU B C 1
ATOM 2842 O O . GLU B 1 42 ? -17.844 -23.844 -13.43 1 90.69 42 GLU B O 1
ATOM 2847 N N . GLU B 1 43 ? -16.141 -25 -12.531 1 91.19 43 GLU B N 1
ATOM 2848 C CA . GLU B 1 43 ? -15.172 -24 -12.961 1 91.19 43 GLU B CA 1
ATOM 2849 C C . GLU B 1 43 ? -15.133 -23.891 -14.477 1 91.19 43 GLU B C 1
ATOM 2851 O O . GLU B 1 43 ? -14.984 -24.891 -15.172 1 91.19 43 GLU B O 1
ATOM 2856 N N . PRO B 1 44 ? -15.305 -22.656 -15.008 1 92.38 44 PRO B N 1
ATOM 2857 C CA . PRO B 1 44 ? -15.18 -22.531 -16.469 1 92.38 44 PRO B CA 1
ATOM 2858 C C . PRO B 1 44 ? -13.852 -23.078 -16.984 1 92.38 44 PRO B C 1
ATOM 2860 O O . PRO B 1 44 ? -12.805 -22.812 -16.406 1 92.38 44 PRO B O 1
ATOM 2863 N N . PRO B 1 45 ? -13.914 -23.797 -18.047 1 93.94 45 PRO B N 1
ATOM 2864 C CA . PRO B 1 45 ? -12.695 -24.422 -18.547 1 93.94 45 PRO B CA 1
ATOM 2865 C C . PRO B 1 45 ? -11.703 -23.422 -19.141 1 93.94 45 PRO B C 1
ATOM 2867 O O . PRO B 1 45 ? -10.531 -23.734 -19.328 1 93.94 45 PRO B O 1
ATOM 2870 N N . ARG B 1 46 ? -12.227 -22.25 -19.547 1 94.94 46 ARG B N 1
ATOM 2871 C CA . ARG B 1 46 ? -11.383 -21.172 -20.047 1 94.94 46 ARG B CA 1
ATOM 2872 C C . ARG B 1 46 ? -11.945 -19.812 -19.656 1 94.94 46 ARG B C 1
ATOM 2874 O O . ARG B 1 46 ? -13.062 -19.719 -19.156 1 94.94 46 ARG B O 1
ATOM 2881 N N . ASP B 1 47 ? -11.109 -18.812 -19.703 1 95 47 ASP B N 1
ATOM 2882 C CA . ASP B 1 47 ? -11.555 -17.438 -19.641 1 95 47 ASP B CA 1
ATOM 2883 C C . ASP B 1 47 ? -11.93 -16.922 -21.031 1 95 47 ASP B C 1
ATOM 2885 O O . ASP B 1 47 ? -11.062 -16.656 -21.859 1 95 47 ASP B O 1
ATOM 2889 N N . ASP B 1 48 ? -13.188 -16.688 -21.266 1 95.44 48 ASP B N 1
ATOM 2890 C CA . ASP B 1 48 ? -13.68 -16.375 -22.609 1 95.44 48 ASP B CA 1
ATOM 2891 C C . ASP B 1 48 ? -13.109 -15.055 -23.109 1 95.44 48 ASP B C 1
ATOM 2893 O O . ASP B 1 48 ? -12.852 -14.906 -24.312 1 95.44 48 ASP B O 1
ATOM 2897 N N . THR B 1 49 ? -12.969 -14.148 -22.219 1 94.88 49 THR B N 1
ATOM 2898 C CA . THR B 1 49 ? -12.438 -12.852 -22.625 1 94.88 49 THR B CA 1
ATOM 2899 C C . THR B 1 49 ? -11.008 -12.984 -23.141 1 94.88 49 THR B C 1
ATOM 2901 O O . THR B 1 49 ? -10.664 -12.422 -24.188 1 94.88 49 THR B O 1
ATOM 2904 N N . ILE B 1 50 ? -10.234 -13.781 -22.5 1 96.44 50 ILE B N 1
ATOM 2905 C CA . ILE B 1 50 ? -8.836 -13.961 -22.875 1 96.44 50 ILE B CA 1
ATOM 2906 C C . ILE B 1 50 ? -8.742 -14.914 -24.062 1 96.44 50 ILE B C 1
ATOM 2908 O O . ILE B 1 50 ? -8.008 -14.656 -25.016 1 96.44 50 ILE B O 1
ATOM 2912 N N . TYR B 1 51 ? -9.469 -15.961 -24.016 1 96.5 51 TYR B N 1
ATOM 2913 C CA . TYR B 1 51 ? -9.422 -17 -25.031 1 96.5 51 TYR B CA 1
ATOM 2914 C C . TYR B 1 51 ? -9.82 -16.438 -26.391 1 96.5 51 TYR B C 1
ATOM 2916 O O . TYR B 1 51 ? -9.281 -16.859 -27.422 1 96.5 51 TYR B O 1
ATOM 2924 N N . ASN B 1 52 ? -10.742 -15.469 -26.406 1 96.75 52 ASN B N 1
ATOM 2925 C CA . ASN B 1 52 ? -11.266 -14.938 -27.672 1 96.75 52 ASN B CA 1
ATOM 2926 C C . ASN B 1 52 ? -10.578 -13.633 -28.047 1 96.75 52 ASN B C 1
ATOM 2928 O O . ASN B 1 52 ? -10.969 -12.992 -29.031 1 96.75 52 ASN B O 1
ATOM 2932 N N . ASP B 1 53 ? -9.648 -13.219 -27.281 1 97 53 ASP B N 1
ATOM 2933 C CA . ASP B 1 53 ? -8.922 -12 -27.625 1 97 53 ASP B CA 1
ATOM 2934 C C . ASP B 1 53 ? -8.156 -12.18 -28.938 1 97 53 ASP B C 1
ATOM 2936 O O . ASP B 1 53 ? -7.301 -13.062 -29.047 1 97 53 ASP B O 1
ATOM 2940 N N . PRO B 1 54 ? -8.383 -11.352 -29.938 1 95.81 54 PRO B N 1
ATOM 2941 C CA . PRO B 1 54 ? -7.785 -11.555 -31.266 1 95.81 54 PRO B CA 1
ATOM 2942 C C . PRO B 1 54 ? -6.277 -11.305 -31.266 1 95.81 54 PRO B C 1
ATOM 2944 O O . PRO B 1 54 ? -5.59 -11.68 -32.219 1 95.81 54 PRO B O 1
ATOM 2947 N N . ALA B 1 55 ? -5.785 -10.68 -30.219 1 96.25 55 ALA B N 1
ATOM 2948 C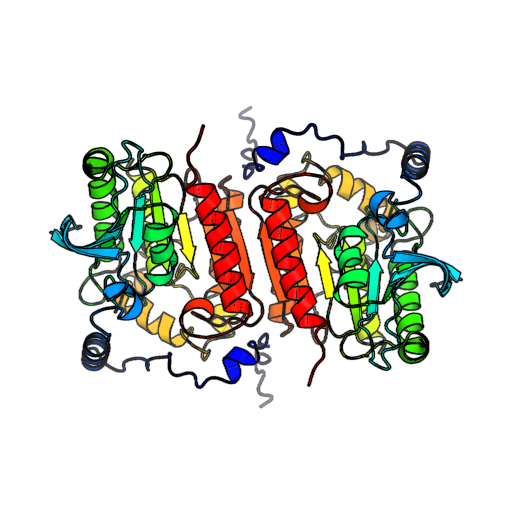 CA . ALA B 1 55 ? -4.367 -10.328 -30.188 1 96.25 55 ALA B CA 1
ATOM 2949 C C . ALA B 1 55 ? -3.551 -11.406 -29.5 1 96.25 55 ALA B C 1
ATOM 2951 O O . ALA B 1 55 ? -2.318 -11.383 -29.531 1 96.25 55 ALA B O 1
ATOM 2952 N N . ILE B 1 56 ? -4.215 -12.406 -28.891 1 97.19 56 ILE B N 1
ATOM 2953 C CA . ILE B 1 56 ? -3.518 -13.398 -28.062 1 97.19 56 ILE B CA 1
ATOM 2954 C C . ILE B 1 56 ? -3.68 -14.781 -28.688 1 97.19 56 ILE B C 1
ATOM 2956 O O . ILE B 1 56 ? -4.789 -15.188 -29.031 1 97.19 56 ILE B O 1
ATOM 2960 N N . ASP B 1 57 ? -2.547 -15.398 -28.891 1 96.88 57 ASP B N 1
ATOM 2961 C CA . ASP B 1 57 ? -2.523 -16.812 -29.25 1 96.88 57 ASP B CA 1
ATOM 2962 C C . ASP B 1 57 ? -2.33 -17.688 -28.016 1 96.88 57 ASP B C 1
ATOM 2964 O O . ASP B 1 57 ? -1.447 -17.438 -27.203 1 96.88 57 ASP B O 1
ATOM 2968 N N . ILE B 1 58 ? -3.156 -18.672 -27.875 1 97.69 58 ILE B N 1
ATOM 2969 C CA . ILE B 1 58 ? -3.059 -19.578 -26.734 1 97.69 58 ILE B CA 1
ATOM 2970 C C . ILE B 1 58 ? -2.766 -21 -27.219 1 97.69 58 ILE B C 1
ATOM 2972 O O . ILE B 1 58 ? -3.533 -21.562 -28.016 1 97.69 58 ILE B O 1
ATOM 2976 N N . GLU B 1 59 ? -1.687 -21.516 -26.75 1 96.81 59 GLU B N 1
ATOM 2977 C CA . GLU B 1 59 ? -1.281 -22.891 -27.047 1 96.81 59 GLU B CA 1
ATOM 2978 C C . GLU B 1 59 ? -1.398 -23.781 -25.828 1 96.81 59 GLU B C 1
ATOM 2980 O O . GLU B 1 59 ? -0.85 -23.484 -24.766 1 96.81 59 GLU B O 1
ATOM 2985 N N . GLU B 1 60 ? -2.152 -24.844 -25.969 1 96.62 60 GLU B N 1
ATOM 2986 C CA . GLU B 1 60 ? -2.141 -25.875 -24.938 1 96.62 60 GLU B CA 1
ATOM 2987 C C . GLU B 1 60 ? -0.914 -26.766 -25.062 1 96.62 60 GLU B C 1
ATOM 2989 O O . GLU B 1 60 ? -0.565 -27.203 -26.172 1 96.62 60 GLU B O 1
ATOM 2994 N N . THR B 1 61 ? -0.299 -27.016 -23.969 1 95.69 61 THR B N 1
ATOM 2995 C CA . THR B 1 61 ? 0.919 -27.812 -23.984 1 95.69 61 THR B CA 1
ATOM 2996 C C . THR B 1 61 ? 1.095 -28.562 -22.672 1 95.69 61 THR B C 1
ATOM 2998 O O . THR B 1 61 ? 0.142 -28.703 -21.906 1 95.69 61 THR B O 1
ATOM 3001 N N . THR B 1 62 ? 2.252 -29.219 -22.531 1 96.81 62 THR B N 1
ATOM 3002 C CA . THR B 1 62 ? 2.658 -29.844 -21.281 1 96.81 62 THR B CA 1
ATOM 3003 C C . THR B 1 62 ? 4.031 -29.344 -20.844 1 96.81 62 THR B C 1
ATOM 3005 O O . THR B 1 62 ? 4.887 -29.062 -21.672 1 96.81 62 THR B O 1
ATOM 3008 N N . VAL B 1 63 ? 4.191 -29.141 -19.578 1 95.62 63 VAL B N 1
ATOM 3009 C CA . VAL B 1 63 ? 5.48 -28.812 -18.984 1 95.62 63 VAL B CA 1
ATOM 3010 C C . VAL B 1 63 ? 5.824 -29.812 -17.891 1 95.62 63 VAL B C 1
ATOM 3012 O O . VAL B 1 63 ? 4.949 -30.516 -17.391 1 95.62 63 VAL B O 1
ATOM 3015 N N . PRO B 1 64 ? 7.109 -29.922 -17.594 1 93.62 64 PRO B N 1
ATOM 3016 C CA . PRO B 1 64 ? 7.457 -30.828 -16.5 1 93.62 64 PRO B CA 1
ATOM 3017 C C . PRO B 1 64 ? 6.828 -30.422 -15.18 1 93.62 64 PRO B C 1
ATOM 3019 O O . PRO B 1 64 ? 6.723 -29.219 -14.883 1 93.62 64 PRO B O 1
ATOM 3022 N N . GLY B 1 65 ? 6.422 -31.406 -14.414 1 90.5 65 GLY B N 1
ATOM 3023 C CA . GLY B 1 65 ? 6.012 -31.25 -13.031 1 90.5 65 GLY B CA 1
ATOM 3024 C C . GLY B 1 65 ? 6.879 -32.031 -12.062 1 90.5 65 GLY B C 1
ATOM 3025 O O . GLY B 1 65 ? 7.953 -32.5 -12.422 1 90.5 65 GLY B O 1
ATOM 3026 N N . GLY B 1 66 ? 6.48 -32.094 -10.773 1 86.5 66 GLY B N 1
ATOM 3027 C CA . GLY B 1 66 ? 7.23 -32.812 -9.758 1 86.5 66 GLY B CA 1
ATOM 3028 C C . GLY B 1 66 ? 7.316 -34.281 -10.016 1 86.5 66 GLY B C 1
ATOM 3029 O O . GLY B 1 66 ? 8.391 -34.875 -9.875 1 86.5 66 GLY B O 1
ATOM 3030 N N . ASP B 1 67 ? 6.207 -34.875 -10.383 1 89.62 67 ASP B N 1
ATOM 3031 C CA . ASP B 1 67 ? 6.168 -36.312 -10.547 1 89.62 67 ASP B CA 1
ATOM 3032 C C . ASP B 1 67 ? 5.863 -36.719 -11.992 1 89.62 67 ASP B C 1
ATOM 3034 O O . ASP B 1 67 ? 5.672 -37.875 -12.305 1 89.62 67 ASP B O 1
ATOM 3038 N N . GLY B 1 68 ? 5.773 -35.688 -12.844 1 92.31 68 GLY B N 1
ATOM 3039 C CA . GLY B 1 68 ? 5.441 -35.906 -14.242 1 92.31 68 GLY B CA 1
ATOM 3040 C C . GLY B 1 68 ? 4.945 -34.656 -14.938 1 92.31 68 GLY B C 1
ATOM 3041 O O . GLY B 1 68 ? 4.812 -33.625 -14.312 1 92.31 68 GLY B O 1
ATOM 3042 N N . PRO B 1 69 ? 4.73 -34.906 -16.219 1 96.56 69 PRO B N 1
ATOM 3043 C CA . PRO B 1 69 ? 4.277 -33.719 -16.969 1 96.56 69 PRO B CA 1
ATOM 3044 C C . PRO B 1 69 ? 2.895 -33.25 -16.531 1 96.56 69 PRO B C 1
ATOM 3046 O O . PRO B 1 69 ? 2.043 -34.062 -16.156 1 96.56 69 PRO B O 1
ATOM 3049 N N . ILE B 1 70 ? 2.729 -31.953 -16.578 1 97.06 70 ILE B N 1
ATOM 3050 C CA . ILE B 1 70 ? 1.431 -31.359 -16.281 1 97.06 70 ILE B CA 1
ATOM 3051 C C . ILE B 1 70 ? 0.985 -30.469 -17.438 1 97.06 70 ILE B C 1
ATOM 3053 O O . ILE B 1 70 ? 1.813 -30 -18.219 1 97.06 70 ILE B O 1
ATOM 3057 N N . ARG B 1 71 ? -0.333 -30.25 -17.516 1 97.5 71 ARG B N 1
ATOM 3058 C CA . ARG B 1 71 ? -0.895 -29.375 -18.547 1 97.5 71 ARG B CA 1
ATOM 3059 C C . ARG B 1 71 ? -0.527 -27.922 -18.281 1 97.5 71 ARG B C 1
ATOM 3061 O O . ARG B 1 71 ? -0.385 -27.5 -17.141 1 97.5 71 ARG B O 1
ATOM 3068 N N . ALA B 1 72 ? -0.347 -27.203 -19.375 1 98.31 72 ALA B N 1
ATOM 3069 C CA . ALA B 1 72 ? -0.106 -25.75 -19.297 1 98.31 72 ALA B CA 1
ATOM 3070 C C . ALA B 1 72 ? -0.638 -25.047 -20.547 1 98.31 72 ALA B C 1
ATOM 3072 O O . ALA B 1 72 ? -0.91 -25.688 -21.562 1 98.31 72 ALA B O 1
ATOM 3073 N N . ILE B 1 73 ? -0.874 -23.828 -20.406 1 98.19 73 ILE B N 1
ATOM 3074 C CA . ILE B 1 73 ? -1.141 -23.016 -21.594 1 98.19 73 ILE B CA 1
ATOM 3075 C C . ILE B 1 73 ? -0.045 -21.953 -21.75 1 98.19 73 ILE B C 1
ATOM 3077 O O . ILE B 1 73 ? 0.521 -21.5 -20.75 1 98.19 73 ILE B O 1
ATOM 3081 N N . VAL B 1 74 ? 0.296 -21.641 -22.953 1 97.94 74 VAL B N 1
ATOM 3082 C CA . VAL B 1 74 ? 1.26 -20.594 -23.312 1 97.94 74 VAL B CA 1
ATOM 3083 C C . VAL B 1 74 ? 0.561 -19.5 -24.094 1 97.94 74 VAL B C 1
ATOM 3085 O O . VAL B 1 74 ? -0.119 -19.766 -25.094 1 97.94 74 VAL B O 1
ATOM 3088 N N . LEU B 1 75 ? 0.623 -18.266 -23.625 1 98.06 75 LEU B N 1
ATOM 3089 C CA . LEU B 1 75 ? 0.09 -17.109 -24.328 1 98.06 75 LEU B CA 1
ATOM 3090 C C . LEU B 1 75 ? 1.2 -16.344 -25.047 1 98.06 75 LEU B C 1
ATOM 3092 O O . LEU B 1 75 ? 2.262 -16.094 -24.469 1 98.06 75 LEU B O 1
ATOM 3096 N N . ARG B 1 76 ? 0.953 -16 -26.328 1 96.06 76 ARG B N 1
ATOM 3097 C CA . ARG B 1 76 ? 1.827 -15.18 -27.141 1 96.06 76 ARG B CA 1
ATOM 3098 C C . ARG B 1 76 ? 1.02 -14.188 -27.984 1 96.06 76 ARG B C 1
ATOM 3100 O O . ARG B 1 76 ? -0.165 -14.406 -28.234 1 96.06 76 ARG B O 1
ATOM 3107 N N . SER B 1 77 ? 1.715 -13.109 -28.266 1 95 77 SER B N 1
ATOM 3108 C CA . SER B 1 77 ? 1.067 -12.172 -29.172 1 95 77 SER B CA 1
ATOM 3109 C C . SER B 1 77 ? 0.92 -12.773 -30.578 1 95 77 SER B C 1
ATOM 3111 O O . SER B 1 77 ? 1.824 -13.461 -31.062 1 95 77 SER B O 1
ATOM 3113 N N . LYS B 1 78 ? -0.198 -12.5 -31.188 1 91 78 LYS B N 1
ATOM 3114 C CA . LYS B 1 78 ? -0.405 -12.953 -32.562 1 91 78 LYS B CA 1
ATOM 3115 C C . LYS B 1 78 ? 0.405 -12.109 -33.531 1 91 78 LYS B C 1
ATOM 3117 O O . LYS B 1 78 ? 0.729 -12.57 -34.625 1 91 78 LYS B O 1
ATOM 3122 N N . SER B 1 79 ? 0.532 -10.82 -33.188 1 76.12 79 SER B N 1
ATOM 3123 C CA . SER B 1 79 ? 1.345 -9.961 -34.062 1 76.12 79 SER B CA 1
ATOM 3124 C C . SER B 1 79 ? 2.832 -10.156 -33.781 1 76.12 79 SER B C 1
ATOM 3126 O O . SER B 1 79 ? 3.504 -9.234 -33.312 1 76.12 7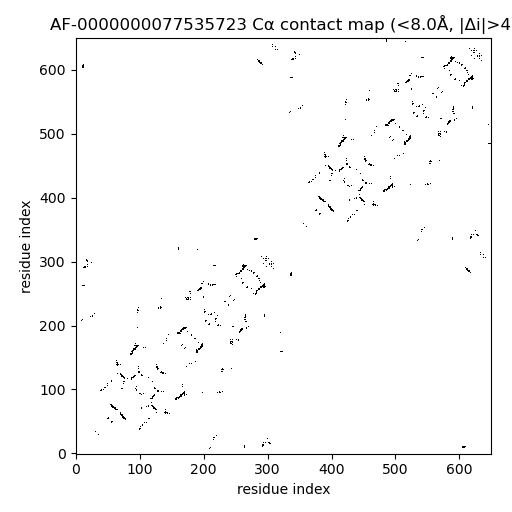9 SER B O 1
ATOM 3128 N N . ARG B 1 80 ? 3.277 -11.391 -33.938 1 61.41 80 ARG B N 1
ATOM 3129 C CA . ARG B 1 80 ? 4.672 -11.656 -33.594 1 61.41 80 ARG B CA 1
ATOM 3130 C C . ARG B 1 80 ? 5.594 -10.602 -34.188 1 61.41 80 ARG B C 1
ATOM 3132 O O . ARG B 1 80 ? 5.512 -10.297 -35.375 1 61.41 80 ARG B O 1
ATOM 3139 N N . SER B 1 81 ? 5.91 -9.695 -33.281 1 56.44 81 SER B N 1
ATOM 3140 C CA . SER B 1 81 ? 6.91 -8.766 -33.812 1 56.44 81 SER B CA 1
ATOM 3141 C C . SER B 1 81 ? 8.102 -9.516 -34.406 1 56.44 81 SER B C 1
ATOM 3143 O O . SER B 1 81 ? 8.562 -10.508 -33.844 1 56.44 81 SER B O 1
ATOM 3145 N N . THR B 1 82 ? 8.234 -9.477 -35.719 1 54.38 82 THR B N 1
ATOM 3146 C CA . THR B 1 82 ? 9.453 -9.867 -36.406 1 54.38 82 THR B CA 1
ATOM 3147 C C . THR B 1 82 ? 10.688 -9.367 -35.656 1 54.38 82 THR B C 1
ATOM 3149 O O . THR B 1 82 ? 11.82 -9.578 -36.094 1 54.38 82 THR B O 1
ATOM 3152 N N . SER B 1 83 ? 10.367 -8.758 -34.531 1 59.72 83 SER B N 1
ATOM 3153 C CA . SER B 1 83 ? 11.531 -8.109 -33.906 1 59.72 83 SER B CA 1
ATOM 3154 C C . SER B 1 83 ? 12.438 -9.133 -33.25 1 59.72 83 SER B C 1
ATOM 3156 O O . SER B 1 83 ? 11.961 -10.117 -32.656 1 59.72 83 SER B O 1
ATOM 3158 N N . SER B 1 84 ? 13.609 -9.172 -33.594 1 67.75 84 SER B N 1
ATOM 3159 C CA . SER B 1 84 ? 14.734 -9.891 -33 1 67.75 84 SER B CA 1
ATOM 3160 C C . SER B 1 84 ? 14.922 -9.516 -31.531 1 67.75 84 SER B C 1
ATOM 3162 O O . SER B 1 84 ? 15.742 -10.109 -30.844 1 67.75 84 SER B O 1
ATOM 3164 N N . LYS B 1 85 ? 13.945 -8.812 -31.047 1 83.69 85 LYS B N 1
ATOM 3165 C CA . LYS B 1 85 ? 14.172 -8.328 -29.688 1 83.69 85 LYS B CA 1
ATOM 3166 C C . LYS B 1 85 ? 13.672 -9.336 -28.656 1 83.69 85 LYS B C 1
ATOM 3168 O O . LYS B 1 85 ? 12.617 -9.945 -28.844 1 83.69 85 LYS B O 1
ATOM 3173 N N . LEU B 1 86 ? 14.445 -9.555 -27.672 1 92.5 86 LEU B N 1
ATOM 3174 C CA . LEU B 1 86 ? 14.078 -10.445 -26.578 1 92.5 86 LEU B CA 1
ATOM 3175 C C . LEU B 1 86 ? 12.836 -9.93 -25.859 1 92.5 86 LEU B C 1
ATOM 3177 O O . LEU B 1 86 ? 12.625 -8.719 -25.766 1 92.5 86 LEU B O 1
ATOM 3181 N N . ARG B 1 87 ? 12.039 -10.859 -25.375 1 94.94 87 ARG B N 1
ATOM 3182 C CA . ARG B 1 87 ? 10.734 -10.562 -24.812 1 94.94 87 ARG B CA 1
ATOM 3183 C C . ARG B 1 87 ? 10.727 -10.789 -23.297 1 94.94 87 ARG B C 1
ATOM 3185 O O . ARG B 1 87 ? 11.562 -11.523 -22.781 1 94.94 87 ARG B O 1
ATOM 3192 N N . PRO B 1 88 ? 9.727 -10.148 -22.609 1 97.75 88 PRO B N 1
ATOM 3193 C CA . PRO B 1 88 ? 9.516 -10.555 -21.203 1 97.75 88 PRO B CA 1
ATOM 3194 C C . PRO B 1 88 ? 8.906 -11.945 -21.078 1 97.75 88 PRO B C 1
ATOM 3196 O O . PRO B 1 88 ? 8.18 -12.391 -21.984 1 97.75 88 PRO B O 1
ATOM 3199 N N . GLY B 1 89 ? 9.234 -12.625 -20.078 1 98.5 89 GLY B N 1
ATOM 3200 C CA . GLY B 1 89 ? 8.648 -13.914 -19.734 1 98.5 89 GLY B CA 1
ATOM 3201 C C . GLY B 1 89 ? 7.957 -13.914 -18.391 1 98.5 89 GLY B C 1
ATOM 3202 O O . GLY B 1 89 ? 8.469 -13.352 -17.422 1 98.5 89 GLY B O 1
ATOM 3203 N N . ILE B 1 90 ? 6.793 -14.477 -18.281 1 98.94 90 ILE B N 1
ATOM 3204 C CA . ILE B 1 90 ? 6.023 -14.555 -17.047 1 98.94 90 ILE B CA 1
ATOM 3205 C C . ILE B 1 90 ? 5.586 -16 -16.797 1 98.94 90 ILE B C 1
ATOM 3207 O O . ILE B 1 90 ? 4.832 -16.562 -17.594 1 98.94 90 ILE B O 1
ATOM 3211 N N . LEU B 1 91 ? 6.09 -16.625 -15.781 1 98.94 91 LEU B N 1
ATOM 3212 C CA . LEU B 1 91 ? 5.473 -17.828 -15.25 1 98.94 91 LEU B CA 1
ATOM 3213 C C . LEU B 1 91 ? 4.312 -17.484 -14.328 1 98.94 91 LEU B C 1
ATOM 3215 O O . LEU B 1 91 ? 4.516 -16.891 -13.266 1 98.94 91 LEU B O 1
ATOM 3219 N N . PHE B 1 92 ? 3.131 -17.859 -14.719 1 98.94 92 PHE B N 1
ATOM 3220 C CA . PHE B 1 92 ? 1.938 -17.484 -13.961 1 98.94 92 PHE B CA 1
ATOM 3221 C C . PHE B 1 92 ? 1.375 -18.688 -13.211 1 98.94 92 PHE B C 1
ATOM 3223 O O . PHE B 1 92 ? 1.212 -19.766 -13.789 1 98.94 92 PHE B O 1
ATOM 3230 N N . ILE B 1 93 ? 1.085 -18.484 -11.914 1 98.94 93 ILE B N 1
ATOM 3231 C CA . ILE B 1 93 ? 0.486 -19.516 -11.078 1 98.94 93 ILE B CA 1
ATOM 3232 C C . ILE B 1 93 ? -0.94 -19.125 -10.711 1 98.94 93 ILE B C 1
ATOM 3234 O O . ILE B 1 93 ? -1.155 -18.094 -10.07 1 98.94 93 ILE B O 1
ATOM 3238 N N . HIS B 1 94 ? -1.895 -19.938 -11.047 1 98.44 94 HIS B N 1
ATOM 3239 C CA . HIS B 1 94 ? -3.307 -19.578 -10.953 1 98.44 94 HIS B CA 1
ATOM 3240 C C . HIS B 1 94 ? -3.814 -19.703 -9.523 1 98.44 94 HIS B C 1
ATOM 3242 O O . HIS B 1 94 ? -3.219 -20.422 -8.711 1 98.44 94 HIS B O 1
ATOM 3248 N N . GLY B 1 95 ? -4.926 -19.031 -9.242 1 97.06 95 GLY B N 1
ATOM 3249 C CA . GLY B 1 95 ? -5.582 -19.125 -7.953 1 97.06 95 GLY B CA 1
ATOM 3250 C C . GLY B 1 95 ? -6.5 -20.328 -7.836 1 97.06 95 GLY B C 1
ATOM 3251 O O . GLY B 1 95 ? -6.469 -21.219 -8.688 1 97.06 95 GLY B O 1
ATOM 3252 N N . GLY B 1 96 ? -7.219 -20.359 -6.664 1 95.69 96 GLY B N 1
ATOM 3253 C CA . GLY B 1 96 ? -8.164 -21.438 -6.453 1 95.69 96 GLY B CA 1
ATOM 3254 C C . GLY B 1 96 ? -7.984 -22.141 -5.117 1 95.69 96 GLY B C 1
ATOM 3255 O O . GLY B 1 96 ? -8.344 -23.312 -4.973 1 95.69 96 GLY B O 1
ATOM 3256 N N . GLY B 1 97 ? -7.355 -21.469 -4.203 1 96.69 97 GLY B N 1
ATOM 3257 C CA . GLY B 1 97 ? -7.207 -21.984 -2.857 1 96.69 97 GLY B CA 1
ATOM 3258 C C . GLY B 1 97 ? -6.375 -23.266 -2.799 1 96.69 97 GLY B C 1
ATOM 3259 O O . GLY B 1 97 ? -6.422 -24 -1.811 1 96.69 97 GLY B O 1
ATOM 3260 N N . ARG B 1 98 ? -5.766 -23.609 -3.969 1 98.19 98 ARG B N 1
ATOM 3261 C CA . ARG B 1 98 ? -4.93 -24.797 -4.105 1 98.19 98 ARG B CA 1
ATOM 3262 C C . ARG B 1 98 ? -5.781 -26.062 -4.203 1 98.19 98 ARG B C 1
ATOM 3264 O O . ARG B 1 98 ? -5.25 -27.172 -4.25 1 98.19 98 ARG B O 1
ATOM 3271 N N . VAL B 1 99 ? -7.109 -25.891 -4.227 1 97.94 99 VAL B N 1
ATOM 3272 C CA . VAL B 1 99 ? -7.988 -27.062 -4.238 1 97.94 99 VAL B CA 1
ATOM 3273 C C . VAL B 1 99 ? -8.852 -27.047 -5.5 1 97.94 99 VAL B C 1
ATOM 3275 O O . VAL B 1 99 ? -9.57 -28 -5.777 1 97.94 99 VAL B O 1
ATOM 3278 N N . MET B 1 100 ? -8.82 -26 -6.195 1 96.19 100 MET B N 1
ATOM 3279 C CA . MET B 1 100 ? -9.531 -25.891 -7.465 1 96.19 100 MET B CA 1
ATOM 3280 C C . MET B 1 100 ? -8.836 -24.891 -8.391 1 96.19 100 MET B C 1
ATOM 3282 O O . MET B 1 100 ? -7.816 -24.297 -8.023 1 96.19 100 MET B O 1
ATOM 3286 N N . GLY B 1 101 ? -9.383 -24.719 -9.586 1 95.75 101 GLY B N 1
ATOM 3287 C CA . GLY B 1 101 ? -8.852 -23.781 -10.555 1 95.75 101 GLY B CA 1
ATOM 3288 C C . GLY B 1 101 ? -8.141 -24.453 -11.711 1 95.75 101 GLY B C 1
ATOM 3289 O O . GLY B 1 101 ? -7.906 -25.672 -11.68 1 95.75 101 GLY B O 1
ATOM 3290 N N . ASN B 1 102 ? -7.863 -23.688 -12.727 1 96.69 102 ASN B N 1
ATOM 3291 C CA . ASN B 1 102 ? -7.133 -24.109 -13.914 1 96.69 102 ASN B CA 1
ATOM 3292 C C . ASN B 1 102 ? -6.234 -23 -14.445 1 96.69 102 ASN B C 1
ATOM 3294 O O . ASN B 1 102 ? -6.102 -21.953 -13.812 1 96.69 102 ASN B O 1
ATOM 3298 N N . GLY B 1 103 ? -5.617 -23.25 -15.57 1 96.81 103 GLY B N 1
ATOM 3299 C CA . GLY B 1 103 ? -4.59 -22.359 -16.094 1 96.81 103 GLY B CA 1
ATOM 3300 C C . GLY B 1 103 ? -5.121 -20.984 -16.438 1 96.81 103 GLY B C 1
ATOM 3301 O O . GLY B 1 103 ? -4.344 -20.047 -16.641 1 96.81 103 GLY B O 1
ATOM 3302 N N . TYR B 1 104 ? -6.438 -20.766 -16.391 1 97 104 TYR B N 1
ATOM 3303 C CA . TYR B 1 104 ? -7.023 -19.484 -16.812 1 97 104 TYR B CA 1
ATOM 3304 C C . TYR B 1 104 ? -7.395 -18.641 -15.594 1 97 104 TYR B C 1
ATOM 3306 O O . TYR B 1 104 ? -7.609 -17.438 -15.719 1 97 104 TYR B O 1
ATOM 3314 N N . VAL B 1 105 ? -7.508 -19.234 -14.398 1 95.69 105 VAL B N 1
ATOM 3315 C CA . VAL B 1 105 ? -8.016 -18.547 -13.219 1 95.69 105 VAL B CA 1
ATOM 3316 C C . VAL B 1 105 ? -7.012 -17.484 -12.773 1 95.69 105 VAL B C 1
ATOM 3318 O O . VAL B 1 105 ? -5.902 -17.812 -12.344 1 95.69 105 VAL B O 1
ATOM 3321 N N . GLY B 1 106 ? -7.449 -16.234 -12.844 1 95.69 106 GLY B N 1
ATOM 3322 C CA . GLY B 1 106 ? -6.609 -15.133 -12.422 1 95.69 106 GLY B CA 1
ATOM 3323 C C . GLY B 1 106 ? -5.691 -14.625 -13.516 1 95.69 106 GLY B C 1
ATOM 3324 O O . GLY B 1 106 ? -4.93 -13.68 -13.312 1 95.69 106 GLY B O 1
ATOM 3325 N N . LEU B 1 107 ? -5.789 -15.195 -14.711 1 97.19 107 LEU B N 1
ATOM 3326 C CA . LEU B 1 107 ? -4.855 -14.93 -15.797 1 97.19 107 LEU B CA 1
ATOM 3327 C C . LEU B 1 107 ? -4.953 -13.484 -16.266 1 97.19 107 LEU B C 1
ATOM 3329 O O . LEU B 1 107 ? -4.012 -12.953 -16.859 1 97.19 107 LEU B O 1
ATOM 3333 N N . ALA B 1 108 ? -6.035 -12.797 -15.992 1 95.19 108 ALA B N 1
ATOM 3334 C CA . ALA B 1 108 ? -6.258 -11.406 -16.375 1 95.19 108 ALA B CA 1
ATOM 3335 C C . ALA B 1 108 ? -5.234 -10.484 -15.703 1 95.19 108 ALA B C 1
ATOM 3337 O O . ALA B 1 108 ? -4.988 -9.375 -16.172 1 95.19 108 ALA B O 1
ATOM 3338 N N . ALA B 1 109 ? -4.633 -10.953 -14.633 1 95 109 ALA B N 1
ATOM 3339 C CA . ALA B 1 109 ? -3.646 -10.156 -13.914 1 95 109 ALA B CA 1
ATOM 3340 C C . ALA B 1 109 ? -2.43 -9.859 -14.789 1 95 109 ALA B C 1
ATOM 3342 O O . ALA B 1 109 ? -1.709 -8.891 -14.555 1 95 109 ALA B O 1
ATOM 3343 N N . VAL B 1 110 ? -2.195 -10.695 -15.867 1 97.5 110 VAL B N 1
ATOM 3344 C CA . VAL B 1 110 ? -0.93 -10.531 -16.578 1 97.5 110 VAL B CA 1
ATOM 3345 C C . VAL B 1 110 ? -1.169 -10.594 -18.078 1 97.5 110 VAL B C 1
ATOM 3347 O O . VAL B 1 110 ? -0.29 -10.234 -18.875 1 97.5 110 VAL B O 1
ATOM 3350 N N . SER B 1 111 ? -2.35 -11 -18.531 1 97.25 111 SER B N 1
ATOM 3351 C CA . SER B 1 111 ? -2.58 -11.297 -19.938 1 97.25 111 SER B CA 1
ATOM 3352 C C . SER B 1 111 ? -2.4 -10.055 -20.797 1 97.25 111 SER B C 1
ATOM 3354 O O . SER B 1 111 ? -2.016 -10.148 -21.969 1 97.25 111 SER B O 1
ATOM 3356 N N . GLU B 1 112 ? -2.658 -8.875 -20.234 1 95.75 112 GLU B N 1
ATOM 3357 C CA . GLU B 1 112 ? -2.537 -7.637 -20.984 1 95.75 112 GLU B CA 1
ATOM 3358 C C . GLU B 1 112 ? -1.105 -7.418 -21.469 1 95.75 112 GLU B C 1
ATOM 3360 O O . GLU B 1 112 ? -0.881 -6.762 -22.484 1 95.75 112 GLU B O 1
ATOM 3365 N N . PHE B 1 113 ? -0.157 -8.008 -20.844 1 97.19 113 PHE B N 1
ATOM 3366 C CA . PHE B 1 113 ? 1.244 -7.73 -21.141 1 97.19 113 PHE B CA 1
ATOM 3367 C C . PHE B 1 113 ? 1.712 -8.547 -22.344 1 97.19 113 PHE B C 1
ATOM 3369 O O . PHE B 1 113 ? 2.76 -8.258 -22.922 1 97.19 113 PHE B O 1
ATOM 3376 N N . VAL B 1 114 ? 0.957 -9.578 -22.688 1 96.69 114 VAL B N 1
ATOM 3377 C CA . VAL B 1 114 ? 1.188 -10.258 -23.969 1 96.69 114 VAL B CA 1
ATOM 3378 C C . VAL B 1 114 ? 1.001 -9.273 -25.125 1 96.69 114 VAL B C 1
ATOM 3380 O O . VAL B 1 114 ? 1.791 -9.266 -26.062 1 96.69 114 VAL B O 1
ATOM 3383 N N . LYS B 1 115 ? 0.016 -8.461 -24.922 1 94.44 115 LYS B N 1
ATOM 3384 C CA . LYS B 1 115 ? -0.305 -7.48 -25.953 1 94.44 115 LYS B CA 1
ATOM 3385 C C . LYS B 1 115 ? 0.589 -6.25 -25.844 1 94.44 115 LYS B C 1
ATOM 3387 O O . LYS B 1 115 ? 1.129 -5.777 -26.859 1 94.44 115 LYS B O 1
ATOM 3392 N N . GLU B 1 116 ? 0.818 -5.781 -24.734 1 94.12 116 GLU B N 1
ATOM 3393 C CA . GLU B 1 116 ? 1.47 -4.492 -24.516 1 94.12 116 GLU B CA 1
ATOM 3394 C C . GLU B 1 116 ? 2.98 -4.598 -24.703 1 94.12 116 GLU B C 1
ATOM 3396 O O . GLU B 1 116 ? 3.613 -3.668 -25.203 1 94.12 116 GLU B O 1
ATOM 3401 N N . LEU B 1 117 ? 3.533 -5.773 -24.297 1 94.5 117 LEU B N 1
ATOM 3402 C CA . LEU B 1 117 ? 4.988 -5.852 -24.281 1 94.5 117 LEU B CA 1
ATOM 3403 C C . LEU B 1 117 ? 5.473 -7.082 -25.047 1 94.5 117 LEU B C 1
ATOM 3405 O O . L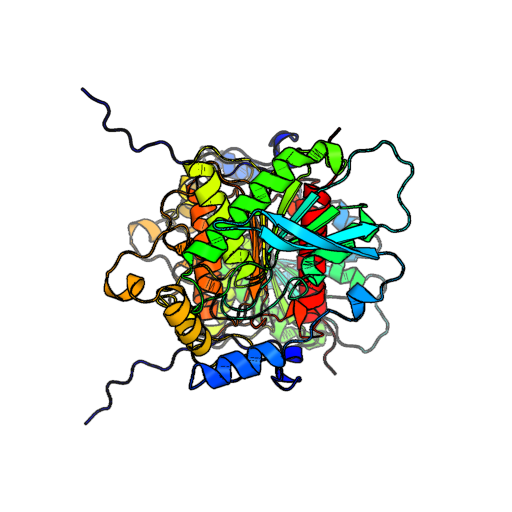EU B 1 117 ? 6.652 -7.438 -24.969 1 94.5 117 LEU B O 1
ATOM 3409 N N . ASP B 1 118 ? 4.551 -7.777 -25.656 1 95.06 118 ASP B N 1
ATOM 3410 C CA . ASP B 1 118 ? 4.883 -9 -26.375 1 95.06 118 ASP B CA 1
ATOM 3411 C C . ASP B 1 118 ? 5.457 -10.055 -25.438 1 95.06 118 ASP B C 1
ATOM 3413 O O . ASP B 1 118 ? 6.422 -10.742 -25.781 1 95.06 118 ASP B O 1
ATOM 3417 N N . ALA B 1 119 ? 4.902 -10.133 -24.266 1 96.94 119 ALA B N 1
ATOM 3418 C CA . ALA B 1 119 ? 5.363 -11.094 -23.266 1 96.94 119 ALA B CA 1
ATOM 3419 C C . ALA B 1 119 ? 4.918 -12.508 -23.625 1 96.94 119 ALA B C 1
ATOM 3421 O O . ALA B 1 119 ? 3.898 -12.695 -24.281 1 96.94 119 ALA B O 1
ATOM 3422 N N . VAL B 1 120 ? 5.723 -13.43 -23.188 1 97.56 120 VAL B N 1
ATOM 3423 C CA . VAL B 1 120 ? 5.332 -14.836 -23.188 1 97.56 120 VAL B CA 1
ATOM 3424 C C . VAL B 1 120 ? 4.883 -15.258 -21.797 1 97.56 120 VAL B C 1
ATOM 3426 O O . VAL B 1 120 ? 5.633 -15.117 -20.828 1 97.56 120 VAL B O 1
ATOM 3429 N N . VAL B 1 121 ? 3.641 -15.742 -21.703 1 98.69 121 VAL B N 1
ATOM 3430 C CA . VAL B 1 121 ? 3.109 -16.188 -20.406 1 98.69 121 VAL B CA 1
ATOM 3431 C C . VAL B 1 121 ? 2.926 -17.703 -20.438 1 98.69 121 VAL B C 1
ATOM 3433 O O . VAL B 1 121 ? 2.326 -18.25 -21.359 1 98.69 121 VAL B O 1
ATOM 3436 N N . VAL B 1 122 ? 3.471 -18.406 -19.484 1 98.75 122 VAL B N 1
ATOM 3437 C CA . VAL B 1 122 ? 3.234 -19.828 -19.281 1 98.75 122 VAL B CA 1
ATOM 3438 C C . VAL B 1 122 ? 2.422 -20.031 -18 1 98.75 122 VAL B C 1
ATOM 3440 O O . VAL B 1 122 ? 2.789 -19.531 -16.938 1 98.75 122 VAL B O 1
ATOM 3443 N N . SER B 1 123 ? 1.314 -20.734 -18.094 1 98.81 123 SER B N 1
ATOM 3444 C CA . SER B 1 123 ? 0.414 -20.984 -16.969 1 98.81 123 SER B CA 1
ATOM 3445 C C . SER B 1 123 ? 0.172 -22.484 -16.781 1 98.81 123 SER B C 1
ATOM 3447 O O . SER B 1 123 ? -0.74 -23.047 -17.391 1 98.81 123 SER B O 1
ATOM 3449 N N . PRO B 1 124 ? 0.887 -23.094 -15.867 1 98.75 124 PRO B N 1
ATOM 3450 C CA . PRO B 1 124 ? 0.714 -24.516 -15.617 1 98.75 124 PRO B CA 1
ATOM 3451 C C . PRO B 1 124 ? -0.503 -24.828 -14.742 1 98.75 124 PRO B C 1
ATOM 3453 O O . PRO B 1 124 ? -0.906 -23.984 -13.93 1 98.75 124 PRO B O 1
ATOM 3456 N N . GLU B 1 125 ? -1.05 -25.953 -14.93 1 98.31 125 GLU B N 1
ATOM 3457 C CA . GLU B 1 125 ? -2.094 -26.484 -14.055 1 98.31 125 GLU B CA 1
ATOM 3458 C C . GLU B 1 125 ? -1.509 -27.422 -13 1 98.31 125 GLU B C 1
ATOM 3460 O O . GLU B 1 125 ? -1.549 -28.641 -13.148 1 98.31 125 GLU B O 1
ATOM 3465 N N . TYR B 1 126 ? -1.066 -26.766 -11.977 1 98.5 126 TYR B N 1
ATOM 3466 C CA . TYR B 1 126 ? -0.409 -27.531 -10.922 1 98.5 126 TYR B CA 1
ATOM 3467 C C . TYR B 1 126 ? -1.374 -28.516 -10.273 1 98.5 126 TYR B C 1
ATOM 3469 O O . TYR B 1 126 ? -2.594 -28.359 -10.375 1 98.5 126 TYR B O 1
ATOM 3477 N N . ARG B 1 127 ? -0.857 -29.562 -9.641 1 98.12 127 ARG B N 1
ATOM 3478 C CA . ARG B 1 127 ? -1.663 -30.578 -8.969 1 98.12 127 ARG B CA 1
ATOM 3479 C C . ARG B 1 127 ? -2.404 -30 -7.773 1 98.12 127 ARG B C 1
ATOM 3481 O O . ARG B 1 127 ? -1.852 -29.172 -7.031 1 98.12 127 ARG B O 1
ATOM 3488 N N . LEU B 1 128 ? -3.631 -30.438 -7.504 1 98.12 128 LEU B N 1
ATOM 3489 C CA . LEU B 1 128 ? -4.516 -29.828 -6.52 1 98.12 128 LEU B CA 1
ATOM 3490 C C . LEU B 1 128 ? -4.66 -30.719 -5.289 1 98.12 128 LEU B C 1
ATOM 3492 O O . LEU B 1 128 ? -4.703 -31.938 -5.406 1 98.12 128 LEU B O 1
ATOM 3496 N N . ALA B 1 129 ? -4.723 -30.047 -4.219 1 98.06 129 ALA B N 1
ATOM 3497 C CA . ALA B 1 129 ? -5.141 -30.719 -2.992 1 98.06 129 ALA B CA 1
ATOM 3498 C C . ALA B 1 129 ? -6.645 -30.984 -2.996 1 98.06 129 ALA B C 1
ATOM 3500 O O . ALA B 1 129 ? -7.41 -30.234 -3.588 1 98.06 129 ALA B O 1
ATOM 3501 N N . PRO B 1 130 ? -7.141 -32.156 -2.338 1 97.44 130 PRO B N 1
ATOM 3502 C CA . PRO B 1 130 ? -6.359 -33.125 -1.565 1 97.44 130 PRO B CA 1
ATOM 3503 C C . PRO B 1 130 ? -5.887 -34.312 -2.406 1 97.44 130 PRO B C 1
ATOM 3505 O O . PRO B 1 130 ? -5.328 -35.281 -1.868 1 97.44 130 PRO B O 1
ATOM 3508 N N . ASP B 1 131 ? -6.156 -34.188 -3.742 1 97.19 131 ASP B N 1
ATOM 3509 C CA . ASP B 1 131 ? -5.66 -35.281 -4.566 1 97.19 131 ASP B CA 1
ATOM 3510 C C . ASP B 1 131 ? -4.156 -35.469 -4.371 1 97.19 131 ASP B C 1
ATOM 3512 O O . ASP B 1 131 ? -3.656 -36.594 -4.453 1 97.19 131 ASP B O 1
ATOM 3516 N N . PHE B 1 132 ? -3.482 -34.406 -4.188 1 97.19 132 PHE B N 1
ATOM 3517 C CA . PHE B 1 132 ? -2.061 -34.375 -3.863 1 97.19 132 PHE B CA 1
ATOM 3518 C C . PHE B 1 132 ? -1.789 -33.438 -2.693 1 97.19 132 PHE B C 1
ATOM 3520 O O . PHE B 1 132 ? -2.523 -32.469 -2.482 1 97.19 132 PHE B O 1
ATOM 3527 N N . HIS B 1 133 ? -0.724 -33.719 -1.987 1 96.38 133 HIS B N 1
ATOM 3528 C CA . HIS B 1 133 ? -0.301 -32.844 -0.901 1 96.38 133 HIS B CA 1
ATOM 3529 C C . HIS B 1 133 ? 0.11 -31.484 -1.427 1 96.38 133 HIS B C 1
ATOM 3531 O O . HIS B 1 133 ? 0.554 -31.359 -2.57 1 96.38 133 HIS B O 1
ATOM 3537 N N . GLY B 1 134 ? 0.044 -30.484 -0.519 1 97 134 GLY B N 1
ATOM 3538 C CA . GLY B 1 134 ? 0.337 -29.109 -0.903 1 97 134 GLY B CA 1
ATOM 3539 C C . GLY B 1 134 ? 1.738 -28.938 -1.457 1 97 134 GLY B C 1
ATOM 3540 O O . GLY B 1 134 ? 1.995 -28 -2.223 1 97 134 GLY B O 1
ATOM 3541 N N . SER B 1 135 ? 2.625 -29.797 -1.089 1 97.75 135 SER B N 1
ATOM 3542 C CA . SER B 1 135 ? 3.988 -29.719 -1.602 1 97.75 135 SER B CA 1
ATOM 3543 C C . SER B 1 135 ? 4.031 -29.984 -3.104 1 97.75 135 SER B C 1
ATOM 3545 O O . SER B 1 135 ? 4.949 -29.531 -3.793 1 97.75 135 SER B O 1
ATOM 3547 N N . ALA B 1 136 ? 3.043 -30.672 -3.604 1 98.19 136 ALA B N 1
ATOM 3548 C CA . ALA B 1 136 ? 3.008 -31 -5.023 1 98.19 136 ALA B CA 1
ATOM 3549 C C . ALA B 1 136 ? 2.877 -29.75 -5.879 1 98.19 136 ALA B C 1
ATOM 3551 O O . ALA B 1 136 ? 3.498 -29.641 -6.941 1 98.19 136 ALA B O 1
ATOM 3552 N N . ALA B 1 137 ? 2.029 -28.844 -5.426 1 98.56 137 ALA B N 1
ATOM 3553 C CA . ALA B 1 137 ? 1.852 -27.594 -6.164 1 98.56 137 ALA B CA 1
ATOM 3554 C C . ALA B 1 137 ? 3.16 -26.812 -6.246 1 98.56 137 ALA B C 1
ATOM 3556 O O . ALA B 1 137 ? 3.488 -26.25 -7.289 1 98.56 137 ALA B O 1
ATOM 3557 N N . VAL B 1 138 ? 3.928 -26.766 -5.156 1 98.69 138 VAL B N 1
ATOM 3558 C CA . VAL B 1 138 ? 5.223 -26.094 -5.117 1 98.69 138 VAL B CA 1
ATOM 3559 C C . VAL B 1 138 ? 6.203 -26.812 -6.043 1 98.69 138 VAL B C 1
ATOM 3561 O O . VAL B 1 138 ? 6.914 -26.156 -6.82 1 98.69 138 VAL B O 1
ATOM 3564 N N . GLN B 1 139 ? 6.191 -28.125 -5.996 1 98.38 139 GLN B N 1
ATOM 3565 C CA . GLN B 1 139 ? 7.086 -28.922 -6.832 1 98.38 139 GLN B CA 1
ATOM 3566 C C . GLN B 1 139 ? 6.773 -28.734 -8.312 1 98.38 139 GLN B C 1
ATOM 3568 O O . GLN B 1 139 ? 7.684 -28.609 -9.133 1 98.38 139 GLN B O 1
ATOM 3573 N N . ASP B 1 140 ? 5.5 -28.734 -8.602 1 98.81 140 ASP B N 1
ATOM 3574 C CA . ASP B 1 140 ? 5.082 -28.516 -9.984 1 98.81 140 ASP B CA 1
ATOM 3575 C C . ASP B 1 140 ? 5.508 -27.125 -10.469 1 98.81 140 ASP B C 1
ATOM 3577 O O . ASP B 1 140 ? 6.02 -26.984 -11.586 1 98.81 140 ASP B O 1
ATOM 3581 N N . SER B 1 141 ? 5.305 -26.141 -9.68 1 98.81 141 SER B N 1
ATOM 3582 C CA . SER B 1 141 ? 5.66 -24.766 -10.039 1 98.81 141 SER B CA 1
ATOM 3583 C C . SER B 1 141 ? 7.172 -24.609 -10.18 1 98.81 141 SER B C 1
ATOM 3585 O O . SER B 1 141 ? 7.648 -23.906 -11.07 1 98.81 141 SER B O 1
ATOM 3587 N N . TYR B 1 142 ? 7.898 -25.266 -9.32 1 98.75 142 TYR B N 1
ATOM 3588 C CA . TYR B 1 142 ? 9.352 -25.234 -9.422 1 98.75 142 TYR B CA 1
ATOM 3589 C C . TYR B 1 142 ? 9.82 -25.906 -10.711 1 98.75 142 TYR B C 1
ATOM 3591 O O . TYR B 1 142 ? 10.703 -25.391 -11.398 1 98.75 142 TYR B O 1
ATOM 3599 N N . ALA B 1 143 ? 9.25 -27.047 -10.961 1 98.62 143 ALA B N 1
ATOM 3600 C CA . ALA B 1 143 ? 9.609 -27.734 -12.195 1 98.62 143 ALA B CA 1
ATOM 3601 C C . ALA B 1 143 ? 9.312 -26.875 -13.422 1 98.62 143 ALA B C 1
ATOM 3603 O O . ALA B 1 143 ? 10.094 -26.859 -14.375 1 98.62 143 ALA B O 1
ATOM 3604 N N . SER B 1 144 ? 8.188 -26.188 -13.383 1 98.5 144 SER B N 1
ATOM 3605 C CA . SER B 1 144 ? 7.832 -25.266 -14.461 1 98.5 144 SER B CA 1
ATOM 3606 C C . SER B 1 144 ? 8.82 -24.109 -14.539 1 98.5 144 SER B C 1
ATOM 3608 O O . SER B 1 144 ? 9.172 -23.656 -15.633 1 98.5 144 SER B O 1
ATOM 3610 N N . LEU B 1 145 ? 9.227 -23.594 -13.406 1 98.75 145 LEU B N 1
ATOM 3611 C CA . LEU B 1 145 ? 10.227 -22.531 -13.352 1 98.75 145 LEU B CA 1
ATOM 3612 C C . LEU B 1 145 ? 11.539 -22.984 -13.969 1 98.75 145 LEU B C 1
ATOM 3614 O O . LEU B 1 145 ? 12.141 -22.25 -14.773 1 98.75 145 LEU B O 1
ATOM 3618 N N . VAL B 1 146 ? 11.992 -24.156 -13.633 1 98.5 146 VAL B N 1
ATOM 3619 C CA . VAL B 1 146 ? 13.219 -24.719 -14.172 1 98.5 146 VAL B CA 1
ATOM 3620 C C . VAL B 1 146 ? 13.086 -24.891 -15.688 1 98.5 146 VAL B C 1
ATOM 3622 O O . VAL B 1 146 ? 13.969 -24.484 -16.438 1 98.5 146 VAL B O 1
ATOM 3625 N N . TRP B 1 147 ? 11.992 -25.453 -16.094 1 98.12 147 TRP B N 1
ATOM 3626 C CA . TRP B 1 147 ? 11.75 -25.672 -17.516 1 98.12 147 TRP B CA 1
ATOM 3627 C C . TRP B 1 147 ? 11.797 -24.359 -18.281 1 98.12 147 TRP B C 1
ATOM 3629 O O . TRP B 1 147 ? 12.461 -24.266 -19.328 1 98.12 147 TRP B O 1
ATOM 3639 N N . MET B 1 148 ? 11.07 -23.344 -17.844 1 98 148 MET B N 1
ATOM 3640 C CA . MET B 1 148 ? 11.047 -22.062 -18.531 1 98 148 MET B CA 1
ATOM 3641 C C . MET B 1 148 ? 12.43 -21.422 -18.562 1 98 148 MET B C 1
ATOM 3643 O O . MET B 1 148 ? 12.852 -20.875 -19.578 1 98 148 MET B O 1
ATOM 3647 N N . SER B 1 149 ? 13.125 -21.516 -17.438 1 98.25 149 SER B N 1
ATOM 3648 C CA . SER B 1 149 ? 14.477 -20.984 -17.344 1 98.25 149 SER B CA 1
ATOM 3649 C C . SER B 1 149 ? 15.414 -21.641 -18.344 1 98.25 149 SER B C 1
ATOM 3651 O O . SER B 1 149 ? 16.266 -20.984 -18.938 1 98.25 149 SER B O 1
ATOM 3653 N N . GLU B 1 150 ? 15.266 -22.906 -18.531 1 97.56 150 GLU B N 1
ATOM 3654 C CA . GLU B 1 150 ? 16.109 -23.656 -19.453 1 97.56 150 GLU B CA 1
ATOM 3655 C C . GLU B 1 150 ? 15.703 -23.406 -20.906 1 97.56 150 GLU B C 1
ATOM 3657 O O . GLU B 1 150 ? 16.469 -23.703 -21.828 1 97.56 150 GLU B O 1
ATOM 3662 N N . ASN B 1 151 ? 14.57 -22.812 -21.125 1 96.69 151 ASN B N 1
ATOM 3663 C CA . ASN B 1 151 ? 14.062 -22.625 -22.484 1 96.69 151 ASN B CA 1
ATOM 3664 C C . ASN B 1 151 ? 13.922 -21.141 -22.828 1 96.69 151 ASN B C 1
ATOM 3666 O O . ASN B 1 151 ? 13.18 -20.781 -23.734 1 96.69 151 ASN B O 1
ATOM 3670 N N . LEU B 1 152 ? 14.516 -20.297 -22.094 1 97.25 152 LEU B N 1
ATOM 3671 C CA . LEU B 1 152 ? 14.422 -18.859 -22.328 1 97.25 152 LEU B CA 1
ATOM 3672 C C . LEU B 1 152 ? 14.781 -18.531 -23.766 1 97.25 152 LEU B C 1
ATOM 3674 O O . LEU B 1 152 ? 14.078 -17.766 -24.438 1 97.25 152 LEU B O 1
ATOM 3678 N N . SER B 1 153 ? 15.867 -19.109 -24.281 1 95.31 153 SER B N 1
ATOM 3679 C CA . SER B 1 153 ? 16.312 -18.844 -25.656 1 95.31 153 SER B CA 1
ATOM 3680 C C . SER B 1 153 ? 15.273 -19.328 -26.672 1 95.31 153 SER B C 1
ATOM 3682 O O . SER B 1 153 ? 14.906 -18.578 -27.578 1 95.31 153 SER B O 1
ATOM 3684 N N . LYS B 1 154 ? 14.836 -20.469 -26.438 1 93.62 154 LYS B N 1
ATOM 3685 C CA . LYS B 1 154 ? 13.836 -21.047 -27.328 1 93.62 154 LYS B CA 1
ATOM 3686 C C . LYS B 1 154 ? 12.562 -20.203 -27.344 1 93.62 154 LYS B C 1
ATOM 3688 O O . LYS B 1 154 ? 11.906 -20.078 -28.375 1 93.62 154 LYS B O 1
ATOM 3693 N N . LEU B 1 155 ? 12.25 -19.594 -26.234 1 93.81 155 LEU B N 1
ATOM 3694 C CA . LEU B 1 155 ? 11.039 -18.781 -26.094 1 93.81 155 LEU B CA 1
ATOM 3695 C C . LEU B 1 155 ? 11.328 -17.328 -26.391 1 93.81 155 LEU B C 1
ATOM 3697 O O . LEU B 1 155 ? 10.422 -16.484 -26.344 1 93.81 155 LEU B O 1
ATOM 3701 N N . ASN B 1 156 ? 12.562 -17 -26.672 1 94.25 156 ASN B N 1
ATOM 3702 C CA . ASN B 1 156 ? 13.023 -15.641 -26.953 1 94.25 156 ASN B CA 1
ATOM 3703 C C . ASN B 1 156 ? 12.758 -14.703 -25.797 1 94.25 156 ASN B C 1
ATOM 3705 O O . ASN B 1 156 ? 12.25 -13.594 -25.984 1 94.25 156 ASN B O 1
ATOM 3709 N N . ILE B 1 157 ? 13.094 -15.156 -24.625 1 96.5 157 ILE B N 1
ATOM 3710 C CA . ILE B 1 157 ? 12.844 -14.398 -23.406 1 96.5 157 ILE B CA 1
ATOM 3711 C C . ILE B 1 157 ? 14.156 -13.82 -22.891 1 96.5 157 ILE B C 1
ATOM 3713 O O . ILE B 1 157 ? 15.18 -14.5 -22.875 1 96.5 157 ILE B O 1
ATOM 3717 N N . ASP B 1 158 ? 14.133 -12.547 -22.531 1 97.19 158 ASP B N 1
ATOM 3718 C CA . ASP B 1 158 ? 15.219 -11.867 -21.828 1 97.19 158 ASP B CA 1
ATOM 3719 C C . ASP B 1 158 ? 15.273 -12.297 -20.359 1 97.19 158 ASP B C 1
ATOM 3721 O O . ASP B 1 158 ? 14.336 -12.055 -19.594 1 97.19 158 ASP B O 1
ATOM 3725 N N . PRO B 1 159 ? 16.359 -12.953 -19.953 1 96.5 159 PRO B N 1
ATOM 3726 C CA . PRO B 1 159 ? 16.453 -13.383 -18.562 1 96.5 159 PRO B CA 1
ATOM 3727 C C . PRO B 1 159 ? 16.281 -12.234 -17.578 1 96.5 159 PRO B C 1
ATOM 3729 O O . PRO B 1 159 ? 15.805 -12.438 -16.453 1 96.5 159 PRO B O 1
ATOM 3732 N N . ALA B 1 160 ? 16.594 -11.016 -17.953 1 97.06 160 ALA B N 1
ATOM 3733 C CA . ALA B 1 160 ? 16.5 -9.844 -17.078 1 97.06 160 ALA B CA 1
ATOM 3734 C C . ALA B 1 160 ? 15.055 -9.352 -16.969 1 97.06 160 ALA B C 1
ATOM 3736 O O . ALA B 1 160 ? 14.758 -8.484 -16.141 1 97.06 160 ALA B O 1
ATOM 3737 N N . ARG B 1 161 ? 14.195 -9.969 -17.75 1 98.06 161 ARG B N 1
ATOM 3738 C CA . ARG B 1 161 ? 12.781 -9.609 -17.75 1 98.06 161 ARG B CA 1
ATOM 3739 C C . ARG B 1 161 ? 11.898 -10.828 -17.516 1 98.06 161 ARG B C 1
ATOM 3741 O O . ARG B 1 161 ? 10.789 -10.914 -18.047 1 98.06 161 ARG B O 1
ATOM 3748 N N . PHE B 1 162 ? 12.445 -11.797 -16.891 1 98.62 162 PHE B N 1
ATOM 3749 C CA . PHE B 1 162 ? 11.75 -13.031 -16.547 1 98.62 162 PHE B CA 1
ATOM 3750 C C . PHE B 1 162 ? 11.25 -13 -15.117 1 98.62 162 PHE B C 1
ATOM 3752 O O . PHE B 1 162 ? 12.047 -12.891 -14.18 1 98.62 162 PHE B O 1
ATOM 3759 N N . ILE B 1 163 ? 9.859 -13.086 -14.914 1 98.94 163 ILE B N 1
ATOM 3760 C CA . ILE B 1 163 ? 9.297 -12.992 -13.57 1 98.94 163 ILE B CA 1
ATOM 3761 C C . ILE B 1 163 ? 8.383 -14.18 -13.305 1 98.94 163 ILE B C 1
ATOM 3763 O O . ILE B 1 163 ? 8.031 -14.922 -14.227 1 98.94 163 ILE B O 1
ATOM 3767 N N . ILE B 1 164 ? 8.047 -14.43 -12.039 1 98.94 164 ILE B N 1
ATOM 3768 C CA . ILE B 1 164 ? 6.945 -15.289 -11.633 1 98.94 164 ILE B CA 1
ATOM 3769 C C . ILE B 1 164 ? 5.801 -14.438 -11.086 1 98.94 164 ILE B C 1
ATOM 3771 O O . ILE B 1 164 ? 6.031 -13.414 -10.445 1 98.94 164 ILE B O 1
ATOM 3775 N N . ALA B 1 165 ? 4.602 -14.758 -11.422 1 98.94 165 ALA B N 1
ATOM 3776 C CA . ALA B 1 165 ? 3.398 -14.062 -10.977 1 98.94 165 ALA B CA 1
ATOM 3777 C C . ALA B 1 165 ? 2.348 -15.047 -10.477 1 98.94 165 ALA B C 1
ATOM 3779 O O . ALA B 1 165 ? 2.279 -16.188 -10.945 1 98.94 165 ALA B O 1
ATOM 3780 N N . GLY B 1 166 ? 1.584 -14.625 -9.516 1 98.81 166 GLY B N 1
ATOM 3781 C CA . GLY B 1 166 ? 0.47 -15.43 -9.031 1 98.81 166 GLY B CA 1
ATOM 3782 C C . GLY B 1 166 ? -0.646 -14.594 -8.43 1 98.81 166 GLY B C 1
ATOM 3783 O O . GLY B 1 166 ? -0.445 -13.422 -8.094 1 98.81 166 GLY B O 1
ATOM 3784 N N . VAL B 1 167 ? -1.813 -15.227 -8.328 1 98.5 167 VAL B N 1
ATOM 3785 C CA . VAL B 1 167 ? -2.986 -14.609 -7.719 1 98.5 167 VAL B CA 1
ATOM 3786 C C . VAL B 1 167 ? -3.541 -15.523 -6.625 1 98.5 167 VAL B C 1
ATOM 3788 O O . VAL B 1 167 ? -3.705 -16.719 -6.836 1 98.5 167 VAL B O 1
ATOM 3791 N N . SER B 1 168 ? -3.857 -14.867 -5.461 1 98 168 SER B N 1
ATOM 3792 C CA . SER B 1 168 ? -4.461 -15.617 -4.359 1 98 168 SER B CA 1
ATOM 3793 C C . SER B 1 168 ? -3.607 -16.828 -3.977 1 98 168 SER B C 1
ATOM 3795 O O . SER B 1 168 ? -2.428 -16.672 -3.648 1 98 168 SER B O 1
ATOM 3797 N N . ALA B 1 169 ? -4.137 -18.078 -4.078 1 98.44 169 ALA B N 1
ATOM 3798 C CA . ALA B 1 169 ? -3.373 -19.297 -3.773 1 98.44 169 ALA B CA 1
ATOM 3799 C C . ALA B 1 169 ? -2.148 -19.406 -4.676 1 98.44 169 ALA B C 1
ATOM 3801 O O . ALA B 1 169 ? -1.085 -19.844 -4.234 1 98.44 169 ALA B O 1
ATOM 3802 N N . GLY B 1 170 ? -2.293 -18.969 -5.93 1 98.81 170 GLY B N 1
ATOM 3803 C CA . GLY B 1 170 ? -1.176 -19 -6.859 1 98.81 170 GLY B CA 1
ATOM 3804 C C . GLY B 1 170 ? -0.035 -18.094 -6.457 1 98.81 170 GLY B C 1
ATOM 3805 O O . GLY B 1 170 ? 1.135 -18.422 -6.668 1 98.81 170 GLY B O 1
ATOM 3806 N N . ALA B 1 171 ? -0.409 -16.922 -5.918 1 98.94 171 ALA B N 1
ATOM 3807 C CA . ALA B 1 171 ? 0.616 -16.016 -5.422 1 98.94 171 ALA B CA 1
ATOM 3808 C C . ALA B 1 171 ? 1.364 -16.609 -4.238 1 98.94 171 ALA B C 1
ATOM 3810 O O . ALA B 1 171 ? 2.574 -16.422 -4.098 1 98.94 171 ALA B O 1
ATOM 3811 N N . GLY B 1 172 ? 0.65 -17.312 -3.381 1 98.94 172 GLY B N 1
ATOM 3812 C CA . GLY B 1 172 ? 1.308 -18.031 -2.307 1 98.94 172 GLY B CA 1
ATOM 3813 C C . GLY B 1 172 ? 2.244 -19.125 -2.807 1 98.94 172 GLY B C 1
ATOM 3814 O O . GLY B 1 172 ? 3.354 -19.281 -2.291 1 98.94 172 GLY B O 1
ATOM 3815 N N . ILE B 1 173 ? 1.81 -19.844 -3.779 1 98.94 173 ILE B N 1
ATOM 3816 C CA . ILE B 1 173 ? 2.621 -20.906 -4.371 1 98.94 173 ILE B CA 1
ATOM 3817 C C . ILE B 1 173 ? 3.855 -20.297 -5.035 1 98.94 173 ILE B C 1
ATOM 3819 O O . ILE B 1 173 ? 4.961 -20.844 -4.918 1 98.94 173 ILE B O 1
ATOM 3823 N N . ALA B 1 174 ? 3.672 -19.172 -5.723 1 98.94 174 ALA B N 1
ATOM 3824 C CA . ALA B 1 174 ? 4.797 -18.469 -6.344 1 98.94 174 ALA B CA 1
ATOM 3825 C C . ALA B 1 174 ? 5.855 -18.094 -5.309 1 98.94 174 ALA B C 1
ATOM 3827 O O . ALA B 1 174 ? 7.047 -18.328 -5.516 1 98.94 174 ALA B O 1
ATOM 3828 N N . ALA B 1 175 ? 5.41 -17.547 -4.188 1 98.94 175 ALA B N 1
ATOM 3829 C CA . ALA B 1 175 ? 6.32 -17.188 -3.104 1 98.94 175 ALA B CA 1
ATOM 3830 C C . ALA B 1 175 ? 7.062 -18.422 -2.59 1 98.94 175 ALA B C 1
ATOM 3832 O O . ALA B 1 175 ? 8.289 -18.391 -2.43 1 98.94 175 ALA B O 1
ATOM 3833 N N . GLY B 1 176 ? 6.305 -19.5 -2.367 1 98.94 176 GLY B N 1
ATOM 3834 C CA . GLY B 1 176 ? 6.91 -20.734 -1.911 1 98.94 176 GLY B CA 1
ATOM 3835 C C . GLY B 1 176 ? 7.883 -21.328 -2.912 1 98.94 176 GLY B C 1
ATOM 3836 O O . GLY B 1 176 ? 8.922 -21.875 -2.529 1 98.94 176 GLY B O 1
ATOM 3837 N N . THR B 1 177 ? 7.551 -21.25 -4.156 1 98.94 177 THR B N 1
ATOM 3838 C CA . THR B 1 177 ? 8.391 -21.75 -5.234 1 98.94 177 THR B CA 1
ATOM 3839 C C . THR B 1 177 ? 9.742 -21.031 -5.254 1 98.94 177 THR B C 1
ATOM 3841 O O . THR B 1 177 ? 10.789 -21.672 -5.402 1 98.94 177 THR B O 1
ATOM 3844 N N . LEU B 1 178 ? 9.75 -19.75 -5.078 1 98.94 178 LEU B N 1
ATOM 3845 C CA . LEU B 1 178 ? 10.992 -18.984 -5.105 1 98.94 178 LEU B CA 1
ATOM 3846 C C . LEU B 1 178 ? 11.844 -19.281 -3.875 1 98.94 178 LEU B C 1
ATOM 3848 O O . LEU B 1 178 ? 13.078 -19.312 -3.959 1 98.94 178 LEU B O 1
ATOM 3852 N N . LEU B 1 179 ? 11.18 -19.438 -2.705 1 98.88 179 LEU B N 1
ATOM 3853 C CA . LEU B 1 179 ? 11.914 -19.891 -1.521 1 98.88 179 LEU B CA 1
ATOM 3854 C C . LEU B 1 179 ? 12.594 -21.219 -1.77 1 98.88 179 LEU B C 1
ATOM 3856 O O . LEU B 1 179 ? 13.773 -21.391 -1.451 1 98.88 179 LEU B O 1
ATOM 3860 N N . TYR B 1 180 ? 11.844 -22.125 -2.328 1 98.81 180 TYR B N 1
ATOM 3861 C CA . TYR B 1 180 ? 12.375 -23.438 -2.654 1 98.81 180 TYR B CA 1
ATOM 3862 C C . TYR B 1 180 ? 13.539 -23.328 -3.633 1 98.81 180 TYR B C 1
ATOM 3864 O O . TYR B 1 180 ? 14.586 -23.953 -3.434 1 98.81 180 TYR B O 1
ATOM 3872 N N . SER B 1 181 ? 13.32 -22.578 -4.684 1 98.88 181 SER B N 1
ATOM 3873 C CA . SER B 1 181 ? 14.359 -22.406 -5.695 1 98.88 181 SER B CA 1
ATOM 3874 C C . SER B 1 181 ? 15.641 -21.844 -5.078 1 98.88 181 SER B C 1
ATOM 3876 O O . SER B 1 181 ? 16.734 -22.359 -5.348 1 98.88 181 SER B O 1
ATOM 3878 N N . ARG B 1 182 ? 15.523 -20.812 -4.254 1 98.75 182 ARG B N 1
ATOM 3879 C CA . ARG B 1 182 ? 16.672 -20.219 -3.568 1 98.75 182 ARG B CA 1
ATOM 3880 C C . ARG B 1 182 ? 17.422 -21.25 -2.762 1 98.75 182 ARG B C 1
ATOM 3882 O O . ARG B 1 182 ? 18.656 -21.375 -2.885 1 98.75 182 ARG B O 1
ATOM 3889 N N . ASP B 1 183 ? 16.719 -22.031 -2.004 1 98.62 183 ASP B N 1
ATOM 3890 C CA . ASP B 1 183 ? 17.312 -22.953 -1.049 1 98.62 183 ASP B CA 1
ATOM 3891 C C . ASP B 1 183 ? 17.906 -24.172 -1.759 1 98.62 183 ASP B C 1
ATOM 3893 O O . ASP B 1 183 ? 18.688 -24.922 -1.169 1 98.62 183 ASP B O 1
ATOM 3897 N N . HIS B 1 184 ? 17.594 -24.375 -3.01 1 98.12 184 HIS B N 1
ATOM 3898 C CA . HIS B 1 184 ? 18.094 -25.531 -3.762 1 98.12 184 HIS B CA 1
ATOM 3899 C C . HIS B 1 184 ? 18.938 -25.078 -4.945 1 98.12 184 HIS B C 1
ATOM 3901 O O . HIS B 1 184 ? 19.109 -25.828 -5.91 1 98.12 184 HIS B O 1
ATOM 3907 N N . ASN B 1 185 ? 19.359 -23.844 -4.926 1 98 185 ASN B N 1
ATOM 3908 C CA . ASN B 1 185 ? 20.219 -23.25 -5.941 1 98 185 ASN B CA 1
ATOM 3909 C C . ASN B 1 185 ? 19.594 -23.344 -7.328 1 98 185 ASN B C 1
ATOM 3911 O O . ASN B 1 185 ? 20.266 -23.703 -8.305 1 98 185 ASN B O 1
ATOM 3915 N N . GLY B 1 186 ? 18.266 -23.172 -7.371 1 98.5 186 GLY B N 1
ATOM 3916 C CA . GLY B 1 186 ? 17.531 -23.172 -8.617 1 98.5 186 GLY B CA 1
ATOM 3917 C C . GLY B 1 186 ? 17.609 -21.844 -9.359 1 98.5 186 GLY B C 1
ATOM 3918 O O . GLY B 1 186 ? 18.391 -20.969 -8.992 1 98.5 186 GLY B O 1
ATOM 3919 N N . PRO B 1 187 ? 16.812 -21.766 -10.422 1 98.38 187 PRO B N 1
ATOM 3920 C CA . PRO B 1 187 ? 16.844 -20.547 -11.242 1 98.38 187 PRO B CA 1
ATOM 3921 C C . PRO B 1 187 ? 16.297 -19.328 -10.5 1 98.38 187 PRO B C 1
ATOM 3923 O O . PRO B 1 187 ? 15.484 -19.469 -9.578 1 98.38 187 PRO B O 1
ATOM 3926 N N . LYS B 1 188 ? 16.75 -18.188 -10.953 1 97.81 188 LYS B N 1
ATOM 3927 C CA . LYS B 1 188 ? 16.312 -16.891 -10.414 1 97.81 188 LYS B CA 1
ATOM 3928 C C . LYS B 1 188 ? 15.359 -16.188 -11.383 1 97.81 188 LYS B C 1
ATOM 3930 O O . LYS B 1 188 ? 15.383 -16.453 -12.586 1 97.81 188 LYS B O 1
ATOM 3935 N N . VAL B 1 189 ? 14.516 -15.422 -10.859 1 98.75 189 VAL B N 1
ATOM 3936 C CA . VAL B 1 189 ? 13.703 -14.484 -11.617 1 98.75 189 VAL B CA 1
ATOM 3937 C C . VAL B 1 189 ? 14 -13.055 -11.164 1 98.75 189 VAL B C 1
ATOM 3939 O O . VAL B 1 189 ? 14.539 -12.844 -10.078 1 98.75 189 VAL B O 1
ATOM 3942 N N . CYS B 1 190 ? 13.656 -12.102 -12.008 1 98.31 190 CYS B N 1
ATOM 3943 C CA . CYS B 1 190 ? 14.047 -10.734 -11.672 1 98.31 190 CYS B CA 1
ATOM 3944 C C . CYS B 1 190 ? 13.047 -10.094 -10.727 1 98.31 190 CYS B C 1
ATOM 3946 O O . CYS B 1 190 ? 13.344 -9.07 -10.109 1 98.31 190 CYS B O 1
ATOM 3948 N N . ALA B 1 191 ? 11.844 -10.68 -10.594 1 98.81 191 ALA B N 1
ATOM 3949 C CA . ALA B 1 191 ? 10.828 -10.148 -9.688 1 98.81 191 ALA B CA 1
ATOM 3950 C C . ALA B 1 191 ? 9.711 -11.164 -9.453 1 98.81 191 ALA B C 1
ATOM 3952 O O . ALA B 1 191 ? 9.648 -12.188 -10.133 1 98.81 191 ALA B O 1
ATOM 3953 N N . GLN B 1 192 ? 8.859 -10.906 -8.469 1 98.94 192 GLN B N 1
ATOM 3954 C CA . GLN B 1 192 ? 7.676 -11.703 -8.18 1 98.94 192 GLN B CA 1
ATOM 3955 C C . GLN B 1 192 ? 6.445 -10.828 -7.992 1 98.94 192 GLN B C 1
ATOM 3957 O O . GLN B 1 192 ? 6.473 -9.875 -7.207 1 98.94 192 GLN B O 1
ATOM 3962 N N . LEU B 1 193 ? 5.449 -11.047 -8.781 1 98.94 193 LEU B N 1
ATOM 3963 C CA . LEU B 1 193 ? 4.152 -10.406 -8.633 1 98.94 193 LEU B CA 1
ATOM 3964 C C . LEU B 1 193 ? 3.215 -11.258 -7.781 1 98.94 193 LEU B C 1
ATOM 3966 O O . LEU B 1 193 ? 2.818 -12.352 -8.195 1 98.94 193 LEU B O 1
ATOM 3970 N N . LEU B 1 194 ? 2.855 -10.758 -6.594 1 98.94 194 LEU B N 1
ATOM 3971 C CA . LEU B 1 194 ? 2.008 -11.5 -5.664 1 98.94 194 LEU B CA 1
ATOM 3972 C C . LEU B 1 194 ? 0.709 -10.742 -5.398 1 98.94 194 LEU B C 1
ATOM 3974 O O . LEU B 1 194 ? 0.659 -9.875 -4.527 1 98.94 194 LEU B O 1
ATOM 3978 N N . VAL B 1 195 ? -0.346 -11.133 -6.102 1 98.75 195 VAL B N 1
ATOM 3979 C CA . VAL B 1 195 ? -1.648 -10.492 -5.965 1 98.75 195 VAL B CA 1
ATOM 3980 C C . VAL B 1 195 ? -2.469 -11.203 -4.895 1 98.75 195 VAL B C 1
ATOM 3982 O O . VAL B 1 195 ? -2.789 -12.391 -5.035 1 98.75 195 VAL B O 1
ATOM 3985 N N . CYS B 1 196 ? -2.764 -10.539 -3.793 1 98.38 196 CYS B N 1
ATOM 3986 C CA . CYS B 1 196 ? -3.518 -11.047 -2.654 1 98.38 196 CYS B CA 1
ATOM 3987 C C . CYS B 1 196 ? -3.041 -12.438 -2.262 1 98.38 196 CYS B C 1
ATOM 3989 O O . CYS B 1 196 ? -3.844 -13.367 -2.145 1 98.38 196 CYS B O 1
ATOM 3991 N N . PRO B 1 197 ? -1.807 -12.617 -1.966 1 98.88 197 PRO B N 1
ATOM 3992 C CA . PRO B 1 197 ? -1.218 -13.945 -1.796 1 98.88 197 PRO B CA 1
ATOM 3993 C C . PRO B 1 197 ? -1.743 -14.672 -0.558 1 98.88 197 PRO B C 1
ATOM 3995 O O . PRO B 1 197 ? -1.89 -14.062 0.503 1 98.88 197 PRO B O 1
ATOM 3998 N N . MET B 1 198 ? -2.072 -15.953 -0.718 1 98.81 198 MET B N 1
ATOM 3999 C CA . MET B 1 198 ? -2.373 -16.906 0.344 1 98.81 198 MET B CA 1
ATOM 4000 C C . MET B 1 198 ? -1.092 -17.469 0.949 1 98.81 198 MET B C 1
ATOM 4002 O O . MET B 1 198 ? -0.446 -18.328 0.353 1 98.81 198 MET B O 1
ATOM 4006 N N . LEU B 1 199 ? -0.738 -17.031 2.205 1 98.88 199 LEU B N 1
ATOM 4007 C CA . LEU B 1 199 ? 0.642 -17.25 2.621 1 98.88 199 LEU B CA 1
ATOM 4008 C C . LEU B 1 199 ? 0.694 -18.031 3.936 1 98.88 199 LEU B C 1
ATOM 4010 O O . LEU B 1 199 ? 1.699 -18.672 4.238 1 98.88 199 LEU B O 1
ATOM 4014 N N . ASP B 1 200 ? -0.32 -17.922 4.77 1 98.75 200 ASP B N 1
ATOM 4015 C CA . ASP B 1 200 ? -0.186 -18.391 6.148 1 98.75 200 ASP B CA 1
ATOM 4016 C C . ASP B 1 200 ? -1.391 -19.219 6.57 1 98.75 200 ASP B C 1
ATOM 4018 O O . ASP B 1 200 ? -2.531 -18.766 6.496 1 98.75 200 ASP B O 1
ATOM 4022 N N . ASP B 1 201 ? -1.14 -20.391 7.055 1 98.38 201 ASP B N 1
ATOM 4023 C CA . ASP B 1 201 ? -2.176 -21.375 7.348 1 98.38 201 ASP B CA 1
ATOM 4024 C C . ASP B 1 201 ? -2.699 -21.219 8.773 1 98.38 201 ASP B C 1
ATOM 4026 O O . ASP B 1 201 ? -3.672 -21.859 9.164 1 98.38 201 ASP B O 1
ATOM 4030 N N . ARG B 1 202 ? -2.191 -20.359 9.57 1 97.81 202 ARG B N 1
ATOM 4031 C CA . ARG B 1 202 ? -2.369 -20.406 11.023 1 97.81 202 ARG B CA 1
ATOM 4032 C C . ARG B 1 202 ? -3.588 -19.609 11.453 1 97.81 202 ARG B C 1
ATOM 4034 O O . ARG B 1 202 ? -4.121 -19.812 12.547 1 97.81 202 ARG B O 1
ATOM 4041 N N . PHE B 1 203 ? -4.004 -18.656 10.633 1 96.06 203 PHE B N 1
ATOM 4042 C CA . PHE B 1 203 ? -5.188 -17.844 10.859 1 96.06 203 PHE B CA 1
ATOM 4043 C C . PHE B 1 203 ? -5.133 -17.172 12.227 1 96.06 203 PHE B C 1
ATOM 4045 O O . PHE B 1 203 ? -6.121 -17.172 12.969 1 96.06 203 PHE B O 1
ATOM 4052 N N . ILE B 1 204 ? -4.035 -16.578 12.586 1 95.06 204 ILE B N 1
ATOM 4053 C CA . ILE B 1 204 ? -3.865 -15.953 13.891 1 95.06 204 ILE B CA 1
ATOM 4054 C C . ILE B 1 204 ? -3.873 -14.43 13.742 1 95.06 204 ILE B C 1
ATOM 4056 O O . ILE B 1 204 ? -3.822 -13.703 14.727 1 95.06 204 ILE B O 1
ATOM 4060 N N . SER B 1 205 ? -3.928 -13.953 12.562 1 97.44 205 SER B N 1
ATOM 4061 C CA . SER B 1 205 ? -3.889 -12.516 12.32 1 97.44 205 SER B CA 1
ATOM 4062 C C . SER B 1 205 ? -5.242 -11.875 12.602 1 97.44 205 SER B C 1
ATOM 4064 O O . SER B 1 205 ? -6.266 -12.555 12.633 1 97.44 205 SER B O 1
ATOM 4066 N N . LEU B 1 206 ? -5.234 -10.578 12.836 1 97.69 206 LEU B N 1
ATOM 4067 C CA . LEU B 1 206 ? -6.465 -9.828 13.07 1 97.69 206 LEU B CA 1
ATOM 4068 C C . LEU B 1 206 ? -7.418 -9.961 11.891 1 97.69 206 LEU B C 1
ATOM 4070 O O . LEU B 1 206 ? -8.617 -10.195 12.078 1 97.69 206 LEU B O 1
ATOM 4074 N N . SER B 1 207 ? -6.926 -9.805 10.672 1 98.38 207 SER B N 1
ATOM 4075 C CA . SER B 1 207 ? -7.793 -9.812 9.5 1 98.38 207 SER B CA 1
ATOM 4076 C C . SER B 1 207 ? -8.438 -11.18 9.297 1 98.38 207 SER B C 1
ATOM 4078 O O . SER B 1 207 ? -9.586 -11.273 8.852 1 98.38 207 SER B O 1
ATOM 4080 N N . SER B 1 208 ? -7.688 -12.297 9.602 1 97.56 208 SER B N 1
ATOM 4081 C CA . SER B 1 208 ? -8.297 -13.617 9.484 1 97.56 208 SER B CA 1
ATOM 4082 C C . SER B 1 208 ? -9.477 -13.766 10.445 1 97.56 208 SER B C 1
ATOM 4084 O O . SER B 1 208 ? -10.469 -14.414 10.125 1 97.56 208 SER B O 1
ATOM 4086 N N . ARG B 1 209 ? -9.352 -13.141 11.625 1 97.38 209 ARG B N 1
ATOM 4087 C CA . ARG B 1 209 ? -10.445 -13.195 12.594 1 97.38 209 ARG B CA 1
ATOM 4088 C C . ARG B 1 209 ? -11.578 -12.258 12.188 1 97.38 209 ARG B C 1
ATOM 4090 O O . ARG B 1 209 ? -12.758 -12.617 12.289 1 97.38 209 ARG B O 1
ATOM 4097 N N . GLN B 1 210 ? -11.219 -11.125 11.734 1 97.56 210 GLN B N 1
ATOM 4098 C CA . GLN B 1 210 ? -12.211 -10.133 11.32 1 97.56 210 GLN B CA 1
ATOM 4099 C C . GLN B 1 210 ? -13.109 -10.672 10.219 1 97.56 210 GLN B C 1
ATOM 4101 O O . GLN B 1 210 ? -14.305 -10.383 10.188 1 97.56 210 GLN B O 1
ATOM 4106 N N . PHE B 1 211 ? -12.57 -11.453 9.383 1 96.38 211 PHE B N 1
ATOM 4107 C CA . PHE B 1 211 ? -13.305 -11.852 8.195 1 96.38 211 PHE B CA 1
ATOM 4108 C C . PHE B 1 211 ? -13.516 -13.359 8.164 1 96.38 211 PHE B C 1
ATOM 4110 O O . PHE B 1 211 ? -13.383 -13.992 7.117 1 96.38 211 PHE B O 1
ATOM 4117 N N . GLU B 1 212 ? -13.812 -13.867 9.289 1 94.94 212 GLU B N 1
ATOM 4118 C CA . GLU B 1 212 ? -14.25 -15.25 9.406 1 94.94 212 GLU B CA 1
ATOM 4119 C C . GLU B 1 212 ? -15.375 -15.562 8.422 1 94.94 212 GLU B C 1
ATOM 4121 O O . GLU B 1 212 ? -15.367 -16.609 7.777 1 94.94 212 GLU B O 1
ATOM 4126 N N . ASN B 1 213 ? -16.344 -14.648 8.352 1 89.19 213 ASN B N 1
ATOM 4127 C CA . ASN B 1 213 ? -17.469 -14.719 7.418 1 89.19 213 ASN B CA 1
ATOM 4128 C C . ASN B 1 213 ? -17.484 -13.531 6.461 1 89.19 213 ASN B C 1
ATOM 4130 O O . ASN B 1 213 ? -18.5 -12.844 6.332 1 89.19 213 ASN B O 1
ATOM 4134 N N . GLY B 1 214 ? -16.406 -13.391 5.691 1 87.75 214 GLY B N 1
ATOM 4135 C CA . GLY B 1 214 ? -16.266 -12.227 4.828 1 87.75 214 GLY B CA 1
ATOM 4136 C C . GLY B 1 214 ? -16.828 -12.445 3.436 1 87.75 214 GLY B C 1
ATOM 4137 O O . GLY B 1 214 ? -17.625 -13.359 3.217 1 87.75 214 GLY B O 1
ATOM 4138 N N . ARG B 1 215 ? -16.516 -11.531 2.555 1 88.5 215 ARG B N 1
ATOM 4139 C CA . ARG B 1 215 ? -16.922 -11.555 1.154 1 88.5 215 ARG B CA 1
ATOM 4140 C C . ARG B 1 215 ? -15.805 -12.078 0.266 1 88.5 215 ARG B C 1
ATOM 4142 O O . ARG B 1 215 ? -14.625 -11.883 0.564 1 88.5 215 ARG B O 1
ATOM 4149 N N . GLY B 1 216 ? -16.234 -12.711 -0.821 1 87.12 216 GLY B N 1
ATOM 4150 C CA . GLY B 1 216 ? -15.242 -13.398 -1.626 1 87.12 216 GLY B CA 1
ATOM 4151 C C . GLY B 1 216 ? -14.672 -14.625 -0.945 1 87.12 216 GLY B C 1
ATOM 4152 O O . GLY B 1 216 ? -15.414 -15.5 -0.504 1 87.12 216 GLY B O 1
ATOM 4153 N N . PHE B 1 217 ? -13.422 -14.727 -0.902 1 90.31 217 PHE B N 1
ATOM 4154 C CA . PHE B 1 217 ? -12.734 -15.742 -0.112 1 90.31 217 PHE B CA 1
ATOM 4155 C C . PHE B 1 217 ? -12.539 -15.266 1.323 1 90.31 217 PHE B C 1
ATOM 4157 O O . PHE B 1 217 ? -12.156 -14.117 1.557 1 90.31 217 PHE B O 1
ATOM 4164 N N . TYR B 1 218 ? -12.977 -16.047 2.221 1 93.38 218 TYR B N 1
ATOM 4165 C CA . TYR B 1 218 ? -12.961 -15.648 3.625 1 93.38 218 TYR B CA 1
ATOM 4166 C C . TYR B 1 218 ? -12.305 -16.719 4.484 1 93.38 218 TYR B C 1
ATOM 4168 O O . TYR B 1 218 ? -11.891 -17.766 3.979 1 93.38 218 TYR B O 1
ATOM 4176 N N . THR B 1 219 ? -12.172 -16.438 5.719 1 96.12 219 THR B N 1
ATOM 4177 C CA . THR B 1 219 ? -11.32 -17.219 6.602 1 96.12 219 THR B CA 1
ATOM 4178 C C . THR B 1 219 ? -11.828 -18.656 6.711 1 96.12 219 THR B C 1
ATOM 4180 O O . THR B 1 219 ? -11.047 -19.609 6.633 1 96.12 219 THR B O 1
ATOM 4183 N N . ALA B 1 220 ? -13.109 -18.859 6.844 1 95.81 220 ALA B N 1
ATOM 4184 C CA . ALA B 1 220 ? -13.648 -20.203 6.957 1 95.81 220 ALA B CA 1
ATOM 4185 C C . ALA B 1 220 ? -13.328 -21.031 5.715 1 95.81 220 ALA B C 1
ATOM 4187 O O . ALA B 1 220 ? -12.992 -22.219 5.816 1 95.81 220 ALA B O 1
ATOM 4188 N N . TRP B 1 221 ? -13.461 -20.438 4.57 1 95.06 221 TRP B N 1
ATOM 4189 C CA . TRP B 1 221 ? -13.07 -21.094 3.332 1 95.06 221 TRP B CA 1
ATOM 4190 C C . TRP B 1 221 ? -11.586 -21.422 3.33 1 95.06 221 TRP B C 1
ATOM 4192 O O . TRP B 1 221 ? -11.172 -22.5 2.887 1 95.06 221 TRP B O 1
ATOM 4202 N N . GLY B 1 222 ? -10.789 -20.469 3.783 1 96.62 222 GLY B N 1
ATOM 4203 C CA . GLY B 1 222 ? -9.352 -20.672 3.895 1 96.62 222 GLY B CA 1
ATOM 4204 C C . GLY B 1 222 ? -8.984 -21.828 4.793 1 96.62 222 GLY B C 1
ATOM 4205 O O . GLY B 1 222 ? -8.07 -22.609 4.48 1 96.62 222 GLY B O 1
ATOM 4206 N N . ARG B 1 223 ? -9.672 -21.953 5.895 1 96.56 223 ARG B N 1
ATOM 4207 C CA . ARG B 1 223 ? -9.43 -23.047 6.816 1 96.56 223 ARG B CA 1
ATOM 4208 C C . ARG B 1 223 ? -9.719 -24.391 6.148 1 96.56 223 ARG B C 1
ATOM 4210 O O . ARG B 1 223 ? -8.961 -25.359 6.316 1 96.56 223 ARG B O 1
ATOM 4217 N N . TYR B 1 224 ? -10.836 -24.438 5.434 1 96.38 224 TYR B N 1
ATOM 4218 C CA . TYR B 1 224 ? -11.164 -25.641 4.672 1 96.38 224 TYR B CA 1
ATOM 4219 C C . TYR B 1 224 ? -10.055 -25.984 3.689 1 96.38 224 TYR B C 1
ATOM 4221 O O . TYR B 1 224 ? -9.586 -27.125 3.648 1 96.38 224 TYR B O 1
ATOM 4229 N N . ALA B 1 225 ? -9.602 -25.016 2.918 1 97.81 225 ALA B N 1
ATOM 4230 C CA . ALA B 1 225 ? -8.594 -25.234 1.883 1 97.81 225 ALA B CA 1
ATOM 4231 C C . ALA B 1 225 ? -7.266 -25.672 2.492 1 97.81 225 ALA B C 1
ATOM 4233 O O . ALA B 1 225 ? -6.668 -26.656 2.055 1 97.81 225 ALA B O 1
ATOM 4234 N N . TRP B 1 226 ? -6.824 -24.984 3.541 1 98.5 226 TRP B N 1
ATOM 4235 C CA . TRP B 1 226 ? -5.543 -25.297 4.168 1 98.5 226 TRP B CA 1
ATOM 4236 C C . TRP B 1 226 ? -5.562 -26.688 4.793 1 98.5 226 TRP B C 1
ATOM 4238 O O . TRP B 1 226 ? -4.547 -27.375 4.809 1 98.5 226 TRP B O 1
ATOM 4248 N N . LYS B 1 227 ? -6.703 -27.047 5.32 1 97.75 227 LYS B N 1
ATOM 4249 C CA . LYS B 1 227 ? -6.82 -28.391 5.859 1 97.75 227 LYS B CA 1
ATOM 4250 C C . LYS B 1 227 ? -6.535 -29.438 4.785 1 97.75 227 LYS B C 1
ATOM 4252 O O . LYS B 1 227 ? -5.801 -30.406 5.027 1 97.75 227 LYS B O 1
ATOM 4257 N N . LEU B 1 228 ? -7.086 -29.234 3.637 1 98.12 228 LEU B N 1
ATOM 4258 C CA . LEU B 1 228 ? -6.887 -30.172 2.533 1 98.12 228 LEU B CA 1
ATOM 4259 C C . LEU B 1 228 ? -5.457 -30.094 2.01 1 98.12 228 LEU B C 1
ATOM 4261 O O . LEU B 1 228 ? -4.871 -31.109 1.641 1 98.12 228 LEU B O 1
ATOM 4265 N N . VAL B 1 229 ? -4.84 -28.938 1.977 1 98.62 229 VAL B N 1
ATOM 4266 C CA . VAL B 1 229 ? -3.508 -28.688 1.443 1 98.62 229 VAL B CA 1
ATOM 4267 C C . VAL B 1 229 ? -2.457 -29.328 2.34 1 98.62 229 VAL B C 1
ATOM 4269 O O . VAL B 1 229 ? -1.496 -29.922 1.85 1 98.62 229 VAL B O 1
ATOM 4272 N N . LEU B 1 230 ? -2.684 -29.25 3.635 1 98.38 230 LEU B N 1
ATOM 4273 C CA . LEU B 1 230 ? -1.634 -29.625 4.574 1 98.38 230 LEU B CA 1
ATOM 4274 C C . LEU B 1 230 ? -1.788 -31.078 5.02 1 98.38 230 LEU B C 1
ATOM 4276 O O . LEU B 1 230 ? -0.816 -31.703 5.438 1 98.38 230 LEU B O 1
ATOM 4280 N N . GLY B 1 231 ? -3.09 -31.625 4.938 1 96.12 231 GLY B N 1
ATOM 4281 C CA . GLY B 1 231 ? -3.318 -32.938 5.496 1 96.12 231 GLY B CA 1
ATOM 4282 C C . GLY B 1 231 ? -2.877 -33.062 6.945 1 96.12 231 GLY B C 1
ATOM 4283 O O . GLY B 1 231 ? -3.254 -32.25 7.785 1 96.12 231 GLY B O 1
ATOM 4284 N N . ASP B 1 232 ? -1.972 -34 7.211 1 94.5 232 ASP B N 1
ATOM 4285 C CA . ASP B 1 232 ? -1.566 -34.281 8.586 1 94.5 232 ASP B CA 1
ATOM 4286 C C . ASP B 1 232 ? -0.464 -33.344 9.047 1 94.5 232 ASP B C 1
ATOM 4288 O O . ASP B 1 232 ? -0.136 -33.281 10.227 1 94.5 232 ASP B O 1
ATOM 4292 N N . ASP B 1 233 ? 0.032 -32.562 8.141 1 96.25 233 ASP B N 1
ATOM 4293 C CA . ASP B 1 233 ? 1.166 -31.703 8.477 1 96.25 233 ASP B CA 1
ATOM 4294 C C . ASP B 1 233 ? 0.787 -30.672 9.547 1 96.25 233 ASP B C 1
ATOM 4296 O O . ASP B 1 233 ? 1.607 -30.328 10.398 1 96.25 233 ASP B O 1
ATOM 4300 N N . ALA B 1 234 ? -0.434 -30.172 9.484 1 91.69 234 ALA B N 1
ATOM 4301 C CA . ALA B 1 234 ? -0.858 -29.172 10.469 1 91.69 234 ALA B CA 1
ATOM 4302 C C . ALA B 1 234 ? -0.845 -29.75 11.883 1 91.69 234 ALA B C 1
ATOM 4304 O O . ALA B 1 234 ? -0.314 -29.141 12.812 1 91.69 234 ALA B O 1
ATOM 4305 N N . GLU B 1 235 ? -1.371 -30.938 12.039 1 92.81 235 GLU B N 1
ATOM 4306 C CA . GLU B 1 235 ? -1.454 -31.594 13.344 1 92.81 235 GLU B CA 1
ATOM 4307 C C . GLU B 1 235 ? -0.075 -32.031 13.828 1 92.81 235 GLU B C 1
ATOM 4309 O O . GLU B 1 235 ? 0.205 -32 15.023 1 92.81 235 GLU B O 1
ATOM 4314 N N . ASN B 1 236 ? 0.722 -32.375 12.867 1 94.94 236 ASN B N 1
ATOM 4315 C CA . ASN B 1 236 ? 2.037 -32.906 13.211 1 94.94 236 ASN B CA 1
ATOM 4316 C C . ASN B 1 236 ? 3.055 -31.781 13.422 1 94.94 236 ASN B C 1
ATOM 4318 O O . ASN B 1 236 ? 4.188 -32.031 13.836 1 94.94 236 ASN B O 1
ATOM 4322 N N . GLY B 1 237 ? 2.725 -30.609 13.102 1 93.75 237 GLY B N 1
ATOM 4323 C CA . GLY B 1 237 ? 3.645 -29.5 13.242 1 93.75 237 GLY B CA 1
ATOM 4324 C C . GLY B 1 237 ? 4.766 -29.516 12.227 1 93.75 237 GLY B C 1
ATOM 4325 O O . GLY B 1 237 ? 5.871 -29.047 12.5 1 93.75 237 GLY B O 1
ATOM 4326 N N . THR B 1 238 ? 4.559 -30.062 11.055 1 96.44 238 THR B N 1
ATOM 4327 C CA . THR B 1 238 ? 5.605 -30.25 10.047 1 96.44 238 THR B CA 1
ATOM 4328 C C . THR B 1 238 ? 5.305 -29.422 8.805 1 96.44 238 THR B C 1
ATOM 4330 O O . THR B 1 238 ? 5.746 -29.766 7.703 1 96.44 238 THR B O 1
ATOM 4333 N N . VAL B 1 239 ? 4.547 -28.391 8.992 1 98.19 239 VAL B N 1
ATOM 4334 C CA . VAL B 1 239 ? 4.188 -27.547 7.848 1 98.19 239 VAL B CA 1
ATOM 4335 C C . VAL B 1 239 ? 5.441 -26.906 7.27 1 98.19 239 VAL B C 1
ATOM 4337 O O . VAL B 1 239 ? 6.168 -26.203 7.977 1 98.19 239 VAL B O 1
ATOM 4340 N N . SER B 1 240 ? 5.695 -27.172 6.027 1 98.38 240 SER B N 1
ATOM 4341 C CA . SER B 1 240 ? 6.863 -26.641 5.332 1 98.38 240 SER B CA 1
ATOM 4342 C C . SER B 1 240 ? 6.688 -25.156 5.012 1 98.38 240 SER B C 1
ATOM 4344 O O . SER B 1 240 ? 5.602 -24.719 4.617 1 98.38 240 SER B O 1
ATOM 4346 N N . GLN B 1 241 ? 7.809 -24.375 5.102 1 98.62 241 GLN B N 1
ATOM 4347 C CA . GLN B 1 241 ? 7.789 -22.969 4.73 1 98.62 241 GLN B CA 1
ATOM 4348 C C . GLN B 1 241 ? 7.59 -22.797 3.227 1 98.62 241 GLN B C 1
ATOM 4350 O O . GLN B 1 241 ? 7.191 -21.719 2.764 1 98.62 241 GLN B O 1
ATOM 4355 N N . TYR B 1 242 ? 7.844 -23.844 2.479 1 98.81 242 TYR B N 1
ATOM 4356 C CA . TYR B 1 242 ? 7.637 -23.75 1.038 1 98.81 242 TYR B CA 1
ATOM 4357 C C . TYR B 1 242 ? 6.152 -23.828 0.698 1 98.81 242 TYR B C 1
ATOM 4359 O O . TYR B 1 242 ? 5.711 -23.25 -0.3 1 98.81 242 TYR B O 1
ATOM 4367 N N . VAL B 1 243 ? 5.422 -24.547 1.503 1 98.88 243 VAL B N 1
ATOM 4368 C CA . VAL B 1 243 ? 3.982 -24.672 1.314 1 98.88 243 VAL B CA 1
ATOM 4369 C C . VAL B 1 243 ? 3.277 -23.469 1.921 1 98.88 243 VAL B C 1
ATOM 4371 O O . VAL B 1 243 ? 2.359 -22.906 1.315 1 98.88 243 VAL B O 1
ATOM 4374 N N . ALA B 1 244 ? 3.684 -23 3.07 1 98.88 244 ALA B N 1
ATOM 4375 C CA . ALA B 1 244 ? 3.174 -21.812 3.756 1 98.88 244 ALA B CA 1
ATOM 4376 C C . ALA B 1 244 ? 4.281 -20.781 3.971 1 98.88 244 ALA B C 1
ATOM 4378 O O . ALA B 1 244 ? 4.809 -20.656 5.078 1 98.88 244 ALA B O 1
ATOM 4379 N N . PRO B 1 245 ? 4.484 -19.984 2.965 1 98.88 245 PRO B N 1
ATOM 4380 C CA . PRO B 1 245 ? 5.617 -19.047 3.029 1 98.88 245 PRO B CA 1
ATOM 4381 C C . PRO B 1 245 ? 5.488 -18.047 4.168 1 98.88 245 PRO B C 1
ATOM 4383 O O . PRO B 1 245 ? 6.484 -17.438 4.586 1 98.88 245 PRO B O 1
ATOM 4386 N N . GLY B 1 246 ? 4.301 -17.844 4.699 1 98.62 246 GLY B N 1
ATOM 4387 C CA . GLY B 1 246 ? 4.121 -16.969 5.852 1 98.62 246 GLY B CA 1
ATOM 4388 C C . GLY B 1 246 ? 4.902 -17.422 7.07 1 98.62 246 GLY B C 1
ATOM 4389 O O . GLY B 1 246 ? 5.086 -16.656 8.016 1 98.62 246 GLY B O 1
ATOM 4390 N N . ARG B 1 247 ? 5.391 -18.688 7.059 1 98.38 247 ARG B N 1
ATOM 4391 C CA . ARG B 1 247 ? 6.141 -19.266 8.172 1 98.38 247 ARG B CA 1
ATOM 4392 C C . ARG B 1 247 ? 7.637 -19.016 8.008 1 98.38 247 ARG B C 1
ATOM 4394 O O . ARG B 1 247 ? 8.406 -19.219 8.953 1 98.38 247 ARG B O 1
ATOM 4401 N N . ALA B 1 248 ? 8.062 -18.562 6.828 1 98.69 248 ALA B N 1
ATOM 4402 C CA . ALA B 1 248 ? 9.492 -18.422 6.555 1 98.69 248 ALA B CA 1
ATOM 4403 C C . ALA B 1 248 ? 10.109 -17.344 7.434 1 98.69 248 ALA B C 1
ATOM 4405 O O . ALA B 1 248 ? 9.523 -16.281 7.625 1 98.69 248 ALA B O 1
ATOM 4406 N N . GLU B 1 249 ? 11.297 -17.578 7.914 1 97.5 249 GLU B N 1
ATOM 4407 C CA . GLU B 1 249 ? 11.984 -16.625 8.789 1 97.5 249 GLU B CA 1
ATOM 4408 C C . GLU B 1 249 ? 13.086 -15.883 8.047 1 97.5 249 GLU B C 1
ATOM 4410 O O . GLU B 1 249 ? 13.531 -14.82 8.484 1 97.5 249 GLU B O 1
ATOM 4415 N N . ASP B 1 250 ? 13.578 -16.469 7.043 1 98.62 250 ASP B N 1
ATOM 4416 C CA . ASP B 1 250 ? 14.594 -15.852 6.203 1 98.62 250 ASP B CA 1
ATOM 4417 C C . ASP B 1 250 ? 14.125 -15.742 4.758 1 98.62 250 ASP B C 1
ATOM 4419 O O . ASP B 1 250 ? 13.945 -16.75 4.078 1 98.62 250 ASP B O 1
ATOM 4423 N N . LEU B 1 251 ? 13.914 -14.523 4.316 1 98.81 251 LEU B N 1
ATOM 4424 C CA . LEU B 1 251 ? 13.492 -14.281 2.938 1 98.81 251 LEU B CA 1
ATOM 4425 C C . LEU B 1 251 ? 14.602 -13.602 2.146 1 98.81 251 LEU B C 1
ATOM 4427 O O . LEU B 1 251 ? 14.352 -13.023 1.085 1 98.81 251 LEU B O 1
ATOM 4431 N N . SER B 1 252 ? 15.875 -13.578 2.674 1 98.5 252 SER B N 1
ATOM 4432 C CA . SER B 1 252 ? 16.984 -12.922 1.999 1 98.5 252 SER B CA 1
ATOM 4433 C C . SER B 1 252 ? 17.234 -13.523 0.623 1 98.5 252 SER B C 1
ATOM 4435 O O . SER B 1 252 ? 16.906 -14.688 0.38 1 98.5 252 SER B O 1
ATOM 4437 N N . ASP B 1 253 ? 17.688 -12.758 -0.29 1 98.38 253 ASP B N 1
ATOM 4438 C CA . ASP B 1 253 ? 18.141 -13.148 -1.62 1 98.38 253 ASP B CA 1
ATOM 4439 C C . ASP B 1 253 ? 16.969 -13.555 -2.51 1 98.38 253 ASP B C 1
ATOM 4441 O O . ASP B 1 253 ? 17.172 -14.164 -3.564 1 98.38 253 ASP B O 1
ATOM 4445 N N . LEU B 1 254 ? 15.758 -13.312 -2.104 1 98.81 254 LEU B N 1
ATOM 4446 C CA . LEU B 1 254 ? 14.617 -13.398 -3.002 1 98.81 254 LEU B CA 1
ATOM 4447 C C . LEU B 1 254 ? 14.531 -12.172 -3.9 1 98.81 254 LEU B C 1
ATOM 4449 O O . LEU B 1 254 ? 15.109 -11.125 -3.586 1 98.81 254 LEU B O 1
ATOM 4453 N N . PRO B 1 255 ? 13.945 -12.289 -5.055 1 98.75 255 PRO B N 1
ATOM 4454 C CA . PRO B 1 255 ? 13.781 -11.117 -5.914 1 98.75 255 PRO B CA 1
ATOM 4455 C C . PRO B 1 255 ? 12.789 -10.102 -5.352 1 98.75 255 PRO B C 1
ATOM 4457 O O . PRO B 1 255 ? 12.008 -10.438 -4.453 1 98.75 255 PRO B O 1
ATOM 4460 N N . PRO B 1 256 ? 12.828 -8.852 -5.809 1 98.75 256 PRO B N 1
ATOM 4461 C CA . PRO B 1 256 ? 11.836 -7.859 -5.387 1 98.75 256 PRO B CA 1
ATOM 4462 C C . PRO B 1 256 ? 10.398 -8.32 -5.641 1 98.75 256 PRO B C 1
ATOM 4464 O O . PRO B 1 256 ? 10.141 -9.055 -6.598 1 98.75 256 PRO B O 1
ATOM 4467 N N . ALA B 1 257 ? 9.469 -7.832 -4.805 1 98.94 257 ALA B N 1
ATOM 4468 C CA . ALA B 1 257 ? 8.086 -8.305 -4.852 1 98.94 257 ALA B CA 1
ATOM 4469 C C . ALA B 1 257 ? 7.113 -7.141 -4.973 1 98.94 257 ALA B C 1
ATOM 4471 O O . ALA B 1 257 ? 7.367 -6.051 -4.457 1 98.94 257 ALA B O 1
ATOM 4472 N N . TYR B 1 258 ? 6.09 -7.336 -5.699 1 98.94 258 TYR B N 1
ATOM 4473 C CA . TYR B 1 258 ? 4.863 -6.551 -5.605 1 98.94 258 TYR B CA 1
ATOM 4474 C C . TYR B 1 258 ? 3.773 -7.324 -4.875 1 98.94 258 TYR B C 1
ATOM 4476 O O . TYR B 1 258 ? 3.461 -8.461 -5.234 1 98.94 258 TYR B O 1
ATOM 4484 N N . ILE B 1 259 ? 3.209 -6.711 -3.838 1 98.94 259 ILE B N 1
ATOM 4485 C CA . ILE B 1 259 ? 2.156 -7.34 -3.047 1 98.94 259 ILE B CA 1
ATOM 4486 C C . ILE B 1 259 ? 0.974 -6.383 -2.908 1 98.94 259 ILE B C 1
ATOM 4488 O O . ILE B 1 259 ? 1.151 -5.211 -2.559 1 98.94 259 ILE B O 1
ATOM 4492 N N . ASP B 1 260 ? -0.202 -6.836 -3.199 1 98.69 260 ASP B N 1
ATOM 4493 C CA . ASP B 1 260 ? -1.372 -6.02 -2.893 1 98.69 260 ASP B CA 1
ATOM 4494 C C . ASP B 1 260 ? -2.521 -6.879 -2.373 1 98.69 260 ASP B C 1
ATOM 4496 O O . ASP B 1 260 ? -2.49 -8.109 -2.496 1 98.69 260 ASP B O 1
ATOM 4500 N N . ALA B 1 261 ? -3.445 -6.305 -1.66 1 98.62 261 ALA B N 1
ATOM 4501 C CA . ALA B 1 261 ? -4.656 -6.906 -1.109 1 98.62 261 ALA B CA 1
ATOM 4502 C C . ALA B 1 261 ? -5.688 -5.836 -0.76 1 98.62 261 ALA B C 1
ATOM 4504 O O . ALA B 1 261 ? -5.418 -4.641 -0.885 1 98.62 261 ALA B O 1
ATOM 4505 N N . GLY B 1 262 ? -6.871 -6.316 -0.465 1 98.38 262 GLY B N 1
ATOM 4506 C CA . GLY B 1 262 ? -7.871 -5.422 0.099 1 98.38 262 GLY B CA 1
ATOM 4507 C C . GLY B 1 262 ? -7.785 -5.309 1.609 1 98.38 262 GLY B C 1
ATOM 4508 O O . GLY B 1 262 ? -7.305 -6.227 2.279 1 98.38 262 GLY B O 1
ATOM 4509 N N . SER B 1 263 ? -8.305 -4.168 2.113 1 98.62 263 SER B N 1
ATOM 4510 C CA . SER B 1 263 ? -8.336 -3.99 3.562 1 98.62 263 SER B CA 1
ATOM 4511 C C . SER B 1 263 ? -9.359 -4.91 4.215 1 98.62 263 SER B C 1
ATOM 4513 O O . SER B 1 263 ? -9.281 -5.188 5.414 1 98.62 263 SER B O 1
ATOM 4515 N N . GLY B 1 264 ? -10.344 -5.34 3.42 1 97.38 264 GLY B N 1
ATOM 4516 C CA . GLY B 1 264 ? -11.43 -6.145 3.945 1 97.38 264 GLY B CA 1
ATOM 4517 C C . GLY B 1 264 ? -11.352 -7.602 3.531 1 97.38 264 GLY B C 1
ATOM 4518 O O . GLY B 1 264 ? -12.344 -8.18 3.08 1 97.38 264 GLY B O 1
ATOM 4519 N N . GLU B 1 265 ? -10.227 -8.172 3.643 1 96.62 265 GLU B N 1
ATOM 4520 C CA . GLU B 1 265 ? -10.07 -9.594 3.342 1 96.62 265 GLU B CA 1
ATOM 4521 C C . GLU B 1 265 ? -9.141 -10.266 4.344 1 96.62 265 GLU B C 1
ATOM 4523 O O . GLU B 1 265 ? -8.398 -9.594 5.066 1 96.62 265 GLU B O 1
ATOM 4528 N N . PRO B 1 266 ? -9.148 -11.617 4.395 1 97.44 266 PRO B N 1
ATOM 4529 C CA . PRO B 1 266 ? -8.414 -12.328 5.445 1 97.44 266 PRO B CA 1
ATOM 4530 C C . PRO B 1 266 ? -6.902 -12.266 5.258 1 97.44 266 PRO B C 1
ATOM 4532 O O . PRO B 1 266 ? -6.152 -12.391 6.227 1 97.44 266 PRO B O 1
ATOM 4535 N N . PHE B 1 267 ? -6.434 -12.039 4.039 1 98.62 267 PHE B N 1
ATOM 4536 C CA . PHE B 1 267 ? -5.008 -12.156 3.764 1 98.62 267 PHE B CA 1
ATOM 4537 C C . PHE B 1 267 ? -4.289 -10.844 4.059 1 98.62 267 PHE B C 1
ATOM 4539 O O . PHE B 1 267 ? -3.057 -10.781 4.012 1 98.62 267 PHE B O 1
ATOM 4546 N N . ARG B 1 268 ? -5.012 -9.766 4.422 1 98.75 268 ARG B N 1
ATOM 4547 C CA . ARG B 1 268 ? -4.445 -8.43 4.605 1 98.75 268 ARG B CA 1
ATOM 4548 C C . ARG B 1 268 ? -3.205 -8.484 5.496 1 98.75 268 ARG B C 1
ATOM 4550 O O . ARG B 1 268 ? -2.119 -8.07 5.078 1 98.75 268 ARG B O 1
ATOM 4557 N N . ASP B 1 269 ? -3.352 -9.062 6.688 1 98.81 269 ASP B N 1
ATOM 4558 C CA . ASP B 1 269 ? -2.289 -8.969 7.684 1 98.81 269 ASP B CA 1
ATOM 4559 C C . ASP B 1 269 ? -1.137 -9.914 7.355 1 98.81 269 ASP B C 1
ATOM 4561 O O . ASP B 1 269 ? 0.026 -9.594 7.609 1 98.81 269 ASP B O 1
ATOM 4565 N N . GLU B 1 270 ? -1.406 -11.102 6.812 1 98.81 270 GLU B N 1
ATOM 4566 C CA . GLU B 1 270 ? -0.308 -11.992 6.441 1 98.81 270 GLU B CA 1
ATOM 4567 C C . GLU B 1 270 ? 0.471 -11.438 5.25 1 98.81 270 GLU B C 1
ATOM 4569 O O . GLU B 1 270 ? 1.678 -11.656 5.133 1 98.81 270 GLU B O 1
ATOM 4574 N N . ASP B 1 271 ? -0.22 -10.68 4.367 1 98.94 271 ASP B N 1
ATOM 4575 C CA . ASP B 1 271 ? 0.468 -10.031 3.258 1 98.94 271 ASP B CA 1
ATOM 4576 C C . ASP B 1 271 ? 1.358 -8.891 3.752 1 98.94 271 ASP B C 1
ATOM 4578 O O . ASP B 1 271 ? 2.486 -8.734 3.283 1 98.94 271 ASP B O 1
ATOM 4582 N N . ILE B 1 272 ? 0.889 -8.125 4.723 1 98.94 272 ILE B N 1
ATOM 4583 C CA . ILE B 1 272 ? 1.685 -7.078 5.359 1 98.94 272 ILE B CA 1
ATOM 4584 C C . ILE B 1 272 ? 2.885 -7.703 6.066 1 98.94 272 ILE B C 1
ATOM 4586 O O . ILE B 1 272 ? 4.012 -7.215 5.945 1 98.94 272 ILE B O 1
ATOM 4590 N N . ALA B 1 273 ? 2.648 -8.789 6.746 1 98.88 273 ALA B N 1
ATOM 4591 C CA . ALA B 1 273 ? 3.723 -9.469 7.469 1 98.88 273 ALA B CA 1
ATOM 4592 C C . ALA B 1 273 ? 4.801 -9.961 6.508 1 98.88 273 ALA B C 1
ATOM 4594 O O . ALA B 1 273 ? 5.992 -9.867 6.805 1 98.88 273 ALA B O 1
ATOM 4595 N N . TYR B 1 274 ? 4.352 -10.516 5.402 1 98.94 274 TYR B N 1
ATOM 4596 C CA . TYR B 1 274 ? 5.309 -11.031 4.426 1 98.94 274 TYR B CA 1
ATOM 4597 C C . TYR B 1 274 ? 6.141 -9.898 3.834 1 98.94 274 TYR B C 1
ATOM 4599 O O . TYR B 1 274 ? 7.363 -10.023 3.707 1 98.94 274 TYR B O 1
ATOM 4607 N N . ALA B 1 275 ? 5.559 -8.773 3.479 1 98.94 275 ALA B N 1
ATOM 4608 C CA . ALA B 1 275 ? 6.293 -7.609 2.992 1 98.94 275 ALA B CA 1
ATOM 4609 C C . ALA B 1 275 ? 7.289 -7.113 4.039 1 98.94 275 ALA B C 1
ATOM 4611 O O . ALA B 1 275 ? 8.438 -6.809 3.713 1 98.94 275 ALA B O 1
ATOM 4612 N N . THR B 1 276 ? 6.84 -7.035 5.27 1 98.81 276 THR B N 1
ATOM 4613 C CA . THR B 1 276 ? 7.691 -6.582 6.363 1 98.81 276 THR B CA 1
ATOM 4614 C C . THR B 1 276 ? 8.906 -7.492 6.516 1 98.81 276 THR B C 1
ATOM 4616 O O . THR B 1 276 ? 10.023 -7.016 6.711 1 98.81 276 THR B O 1
ATOM 4619 N N . LYS B 1 277 ? 8.664 -8.797 6.398 1 98.81 277 LYS B N 1
ATOM 4620 C CA . LYS B 1 277 ? 9.758 -9.758 6.508 1 98.81 277 LYS B CA 1
ATOM 4621 C C . LYS B 1 277 ? 10.727 -9.617 5.336 1 98.81 277 LYS B C 1
ATOM 4623 O O . LYS B 1 277 ? 11.938 -9.758 5.504 1 98.81 277 LYS B O 1
ATOM 4628 N N . LEU B 1 278 ? 10.188 -9.359 4.137 1 98.94 278 LEU B N 1
ATOM 4629 C CA . LEU B 1 278 ? 11.055 -9.086 2.996 1 98.94 278 LEU B CA 1
ATOM 4630 C C . LEU B 1 278 ? 11.969 -7.902 3.275 1 98.94 278 LEU B C 1
ATOM 4632 O O . LEU B 1 278 ? 13.188 -7.996 3.098 1 98.94 278 LEU B O 1
ATOM 4636 N N . TRP B 1 279 ? 11.422 -6.82 3.773 1 98.81 279 TRP B N 1
ATOM 4637 C CA . TRP B 1 279 ? 12.211 -5.633 4.09 1 98.81 279 TRP B CA 1
ATOM 4638 C C . TRP B 1 279 ? 13.242 -5.934 5.164 1 98.81 279 TRP B C 1
ATOM 4640 O O . TRP B 1 279 ? 14.391 -5.48 5.078 1 98.81 279 TRP B O 1
ATOM 4650 N N . GLU B 1 280 ? 12.805 -6.703 6.168 1 98.56 280 GLU B N 1
ATOM 4651 C CA . GLU B 1 280 ? 13.711 -7.094 7.238 1 98.56 280 GLU B CA 1
ATOM 4652 C C . GLU B 1 280 ? 14.93 -7.832 6.688 1 98.56 280 GLU B C 1
ATOM 4654 O O . GLU B 1 280 ? 16.047 -7.652 7.184 1 98.56 280 GLU B O 1
ATOM 4659 N N . CYS B 1 281 ? 14.711 -8.586 5.648 1 98.62 281 CYS B N 1
ATOM 4660 C CA . CYS B 1 281 ? 15.758 -9.43 5.07 1 98.62 281 CYS B CA 1
ATOM 4661 C C . CYS B 1 281 ? 16.5 -8.695 3.965 1 98.62 281 CYS B C 1
ATOM 4663 O O . CYS B 1 281 ? 17.328 -9.289 3.264 1 98.62 281 CYS B O 1
ATOM 4665 N N . GLY B 1 282 ? 16.203 -7.441 3.756 1 98.38 282 GLY B N 1
ATOM 4666 C CA . GLY B 1 282 ? 16.906 -6.629 2.781 1 98.38 282 GLY B CA 1
ATOM 4667 C C . GLY B 1 282 ? 16.391 -6.805 1.367 1 98.38 282 GLY B C 1
ATOM 4668 O O . GLY B 1 282 ? 17.078 -6.457 0.402 1 98.38 282 GLY B O 1
ATOM 4669 N N . VAL B 1 283 ? 15.195 -7.371 1.204 1 98.81 283 VAL B N 1
ATOM 4670 C CA . VAL B 1 283 ? 14.57 -7.582 -0.096 1 98.81 283 VAL B CA 1
ATOM 4671 C C . VAL B 1 283 ? 13.547 -6.48 -0.359 1 98.81 283 VAL B C 1
ATOM 4673 O O . VAL B 1 283 ? 12.773 -6.113 0.532 1 98.81 283 VAL B O 1
ATOM 4676 N N . GLN B 1 284 ? 13.555 -5.918 -1.588 1 98.5 284 GLN B N 1
ATOM 4677 C CA . GLN B 1 284 ? 12.625 -4.844 -1.928 1 98.5 284 GLN B CA 1
ATOM 4678 C C . GLN B 1 284 ? 11.211 -5.383 -2.135 1 98.5 284 GLN B C 1
ATOM 4680 O O . GLN B 1 284 ? 11.031 -6.465 -2.697 1 98.5 284 GLN B O 1
ATOM 4685 N N . ALA B 1 285 ? 10.242 -4.578 -1.682 1 98.81 285 ALA B N 1
ATOM 4686 C CA . ALA B 1 285 ? 8.844 -4.938 -1.903 1 98.81 285 ALA B CA 1
ATOM 4687 C C . ALA B 1 285 ? 7.969 -3.693 -2 1 98.81 285 ALA B C 1
ATOM 4689 O O . ALA B 1 285 ? 8.203 -2.707 -1.296 1 98.81 285 ALA B O 1
ATOM 4690 N N . ASP B 1 286 ? 7.051 -3.695 -2.895 1 98.94 286 ASP B N 1
ATOM 4691 C CA . ASP B 1 286 ? 5.883 -2.818 -2.877 1 98.94 286 ASP B CA 1
ATOM 4692 C C . ASP B 1 286 ? 4.73 -3.455 -2.107 1 98.94 286 ASP B C 1
ATOM 4694 O O . ASP B 1 286 ? 4.484 -4.656 -2.23 1 98.94 286 ASP B O 1
ATOM 4698 N N . LEU B 1 287 ? 4.043 -2.678 -1.294 1 98.94 287 LEU B N 1
ATOM 4699 C CA . LEU B 1 287 ? 2.865 -3.141 -0.57 1 98.94 287 LEU B CA 1
ATOM 4700 C C . LEU B 1 287 ? 1.708 -2.16 -0.73 1 98.94 287 LEU B C 1
ATOM 4702 O O . LEU B 1 287 ? 1.829 -0.987 -0.373 1 98.94 287 LEU B O 1
ATOM 4706 N N . HIS B 1 288 ? 0.607 -2.645 -1.263 1 98.94 288 HIS B N 1
ATOM 4707 C CA . HIS B 1 288 ? -0.571 -1.81 -1.467 1 98.94 288 HIS B CA 1
ATOM 4708 C C . HIS B 1 288 ? -1.821 -2.473 -0.897 1 98.94 288 HIS B C 1
ATOM 4710 O O . HIS B 1 288 ? -2.277 -3.494 -1.413 1 98.94 288 HIS B O 1
ATOM 4716 N N . ILE B 1 289 ? -2.332 -1.884 0.187 1 98.94 289 ILE B N 1
ATOM 4717 C CA . ILE B 1 289 ? -3.609 -2.311 0.749 1 98.94 289 ILE B CA 1
ATOM 4718 C C . ILE B 1 289 ? -4.703 -1.325 0.346 1 98.94 289 ILE B C 1
ATOM 4720 O O . ILE B 1 289 ? -4.676 -0.158 0.745 1 98.94 289 ILE B O 1
ATOM 4724 N N . TRP B 1 290 ? -5.617 -1.811 -0.409 1 98.88 290 TRP B N 1
ATOM 4725 C CA . TRP B 1 290 ? -6.668 -0.97 -0.978 1 98.88 290 TRP B CA 1
ATOM 4726 C C . TRP B 1 290 ? -7.883 -0.924 -0.06 1 98.88 290 TRP B C 1
ATOM 4728 O O . TRP B 1 290 ? -8.5 -1.955 0.211 1 98.88 290 TRP B O 1
ATOM 4738 N N . GLY B 1 291 ? -8.242 0.283 0.381 1 98.75 291 GLY B N 1
ATOM 4739 C CA . GLY B 1 291 ? -9.344 0.485 1.317 1 98.75 291 GLY B CA 1
ATOM 4740 C C . GLY B 1 291 ? -10.68 0.038 0.771 1 98.75 291 GLY B C 1
ATOM 4741 O O . GLY B 1 291 ? -11.141 0.542 -0.257 1 98.75 291 GLY B O 1
ATOM 4742 N N . GLY B 1 292 ? -11.289 -0.894 1.493 1 97.94 292 GLY B N 1
ATOM 4743 C CA . GLY B 1 292 ? -12.625 -1.354 1.143 1 97.94 292 GLY B CA 1
ATOM 4744 C C . GLY B 1 292 ? -12.617 -2.596 0.271 1 97.94 292 GLY B C 1
ATOM 4745 O O . GLY B 1 292 ? -13.664 -3.201 0.037 1 97.94 292 GLY B O 1
ATOM 4746 N N . GLY B 1 293 ? -11.5 -2.998 -0.191 1 97.44 293 GLY B N 1
ATOM 4747 C CA . GLY B 1 293 ? -11.422 -4.156 -1.062 1 97.44 293 GLY B CA 1
ATOM 4748 C C . GLY B 1 293 ? -11.641 -5.469 -0.333 1 97.44 293 GLY B C 1
ATOM 4749 O O . GLY B 1 293 ? -11.086 -5.684 0.748 1 97.44 293 GLY B O 1
ATOM 4750 N N . CYS B 1 294 ? -12.461 -6.344 -0.854 1 95.62 294 CYS B N 1
ATOM 4751 C CA . CYS B 1 294 ? -12.539 -7.738 -0.423 1 95.62 294 CYS B CA 1
ATOM 4752 C C . CYS B 1 294 ? -11.609 -8.617 -1.242 1 95.62 294 CYS B C 1
ATOM 4754 O O . CYS B 1 294 ? -10.906 -8.125 -2.135 1 95.62 294 CYS B O 1
ATOM 4756 N N . HIS B 1 295 ? -11.484 -9.875 -0.906 1 95 295 HIS B N 1
ATOM 4757 C CA . HIS B 1 295 ? -10.648 -10.781 -1.68 1 95 295 HIS B CA 1
ATOM 4758 C C . HIS B 1 295 ? -11.148 -10.898 -3.117 1 95 295 HIS B C 1
ATOM 4760 O O . HIS B 1 295 ? -12.305 -11.25 -3.352 1 95 295 HIS B O 1
ATOM 4766 N N . GLY B 1 296 ? -10.32 -10.477 -4.062 1 90.94 296 GLY B N 1
ATOM 4767 C CA . GLY B 1 296 ? -10.695 -10.539 -5.465 1 90.94 296 GLY B CA 1
ATOM 4768 C C . GLY B 1 296 ? -11.43 -9.297 -5.941 1 90.94 296 GLY B C 1
ATOM 4769 O O . GLY B 1 296 ? -12.109 -9.328 -6.969 1 90.94 296 GLY B O 1
ATOM 4770 N N . PHE B 1 297 ? -11.336 -8.188 -5.223 1 93.69 297 PHE B N 1
ATOM 4771 C CA . PHE B 1 297 ? -12.086 -6.98 -5.551 1 93.69 297 PHE B CA 1
ATOM 4772 C C . PHE B 1 297 ? -11.672 -6.441 -6.918 1 93.69 297 PHE B C 1
ATOM 4774 O O . PHE B 1 297 ? -12.453 -5.754 -7.578 1 93.69 297 PHE B O 1
ATOM 4781 N N . ASP B 1 298 ? -10.469 -6.727 -7.359 1 92 298 ASP B N 1
ATOM 4782 C CA . ASP B 1 298 ? -9.969 -6.207 -8.625 1 92 298 ASP B CA 1
ATOM 4783 C C . ASP B 1 298 ? -10.227 -7.191 -9.766 1 92 298 ASP B C 1
ATOM 4785 O O . ASP B 1 298 ? -10.078 -6.848 -10.938 1 92 298 ASP B O 1
ATOM 4789 N N . LEU B 1 299 ? -10.656 -8.383 -9.438 1 85.19 299 LEU B N 1
ATOM 4790 C CA . LEU B 1 299 ? -10.812 -9.43 -10.445 1 85.19 299 LEU B CA 1
ATOM 4791 C C . LEU B 1 299 ? -12.289 -9.703 -10.719 1 85.19 299 LEU B C 1
ATOM 4793 O O . LEU B 1 299 ? -12.672 -9.969 -11.859 1 85.19 299 LEU B O 1
ATOM 4797 N N . PHE B 1 300 ? -13.102 -9.523 -9.664 1 83.38 300 PHE B N 1
ATOM 4798 C CA . PHE B 1 300 ? -14.461 -10.047 -9.797 1 83.38 300 PHE B CA 1
ATOM 4799 C C . PHE B 1 300 ? -15.484 -8.922 -9.656 1 83.38 300 PHE B C 1
ATOM 4801 O O . PHE B 1 300 ? -16.688 -9.148 -9.82 1 83.38 300 PHE B O 1
ATOM 4808 N N . TYR B 1 301 ? -15.016 -7.73 -9.32 1 84.94 301 TYR B N 1
ATOM 4809 C CA . TYR B 1 301 ? -15.922 -6.605 -9.117 1 84.94 301 TYR B CA 1
ATOM 4810 C C . TYR B 1 301 ? -15.531 -5.426 -10 1 84.94 301 TYR B C 1
ATOM 4812 O O . TYR B 1 301 ? -14.344 -5.141 -10.18 1 84.94 301 TYR B O 1
ATOM 4820 N N . PRO B 1 302 ? -16.547 -4.863 -10.578 1 87.56 302 PRO B N 1
ATOM 4821 C CA . PRO B 1 302 ? -16.297 -3.623 -11.32 1 87.56 302 PRO B CA 1
ATOM 4822 C C . PRO B 1 302 ? -16.203 -2.4 -10.414 1 87.56 302 PRO B C 1
ATOM 4824 O O . PRO B 1 302 ? -17.172 -1.634 -10.312 1 87.56 302 PRO B O 1
ATOM 4827 N N . THR B 1 303 ? -15.18 -2.186 -9.734 1 92.75 303 THR B N 1
ATOM 4828 C CA . THR B 1 303 ? -15.047 -1.096 -8.773 1 92.75 303 THR B CA 1
ATOM 4829 C C . THR B 1 303 ? -13.977 -0.107 -9.219 1 92.75 303 THR B C 1
ATOM 4831 O O . THR B 1 303 ? -13.031 -0.48 -9.922 1 92.75 303 THR B O 1
ATOM 4834 N N . GLU B 1 304 ? -14.102 1.112 -8.836 1 95.62 304 GLU B N 1
ATOM 4835 C CA . GLU B 1 304 ? -13.086 2.129 -9.07 1 95.62 304 GLU B CA 1
ATOM 4836 C C . GLU B 1 304 ? -11.773 1.771 -8.383 1 95.62 304 GLU B C 1
ATOM 4838 O O . GLU B 1 304 ? -10.695 1.956 -8.945 1 95.62 304 GLU B O 1
ATOM 4843 N N . ILE B 1 305 ? -11.859 1.22 -7.152 1 97.19 305 ILE B N 1
ATOM 4844 C CA . ILE B 1 305 ? -10.641 0.88 -6.434 1 97.19 305 ILE B CA 1
ATOM 4845 C C . ILE B 1 305 ? -9.945 -0.297 -7.117 1 97.19 305 ILE B C 1
ATOM 4847 O O . ILE B 1 305 ? -8.719 -0.368 -7.152 1 97.19 305 ILE B O 1
ATOM 4851 N N . GLY B 1 306 ? -10.773 -1.229 -7.664 1 97.19 306 GLY B N 1
ATOM 4852 C CA . GLY B 1 306 ? -10.195 -2.312 -8.445 1 97.19 306 GLY B CA 1
ATOM 4853 C C . GLY B 1 306 ? -9.461 -1.83 -9.672 1 97.19 306 GLY B C 1
ATOM 4854 O O . GLY B 1 306 ? -8.352 -2.297 -9.969 1 97.19 306 GLY B O 1
ATOM 4855 N N . ALA B 1 307 ? -10.062 -0.901 -10.398 1 97.44 307 ALA B N 1
ATOM 4856 C CA . ALA B 1 307 ? -9.422 -0.321 -11.578 1 97.44 307 ALA B CA 1
ATOM 4857 C C . ALA B 1 307 ? -8.109 0.367 -11.211 1 97.44 307 ALA B C 1
ATOM 4859 O O . ALA B 1 307 ? -7.121 0.249 -11.93 1 97.44 307 ALA B O 1
ATOM 4860 N N . GLU B 1 308 ? -8.109 1.092 -10.125 1 98.06 308 GLU B N 1
ATOM 4861 C CA . GLU B 1 308 ? -6.898 1.77 -9.672 1 98.06 308 GLU B CA 1
ATOM 4862 C C . GLU B 1 308 ? -5.824 0.765 -9.258 1 98.06 308 GLU B C 1
ATOM 4864 O O . GLU B 1 308 ? -4.637 0.986 -9.5 1 98.06 308 GLU B O 1
ATOM 4869 N N . ALA B 1 309 ? -6.246 -0.311 -8.586 1 98.56 309 ALA B N 1
ATOM 4870 C CA . ALA B 1 309 ? -5.309 -1.365 -8.203 1 98.56 309 ALA B CA 1
ATOM 4871 C C . ALA B 1 309 ? -4.629 -1.964 -9.43 1 98.56 309 ALA B C 1
ATOM 4873 O O . ALA B 1 309 ? -3.408 -2.146 -9.445 1 98.56 309 ALA B O 1
ATOM 4874 N N . ILE B 1 310 ? -5.402 -2.254 -10.461 1 98.06 310 ILE B N 1
ATOM 4875 C CA . ILE B 1 310 ? -4.887 -2.82 -11.703 1 98.06 310 ILE B CA 1
ATOM 4876 C C . ILE B 1 310 ? -3.912 -1.837 -12.352 1 98.06 310 ILE B C 1
ATOM 4878 O O . ILE B 1 310 ? -2.828 -2.227 -12.789 1 98.06 310 ILE B O 1
ATOM 4882 N N . LYS B 1 311 ? -4.273 -0.575 -12.375 1 98.06 311 LYS B N 1
ATOM 4883 C CA . LYS B 1 311 ? -3.412 0.451 -12.961 1 98.06 311 LYS B CA 1
ATOM 4884 C C . LYS B 1 311 ? -2.068 0.517 -12.234 1 98.06 311 LYS B C 1
ATOM 4886 O O . LYS B 1 311 ? -1.018 0.588 -12.875 1 98.06 311 LYS B O 1
ATOM 4891 N N . THR B 1 312 ? -2.111 0.552 -10.945 1 98.56 312 THR B N 1
ATOM 4892 C CA . THR B 1 312 ? -0.904 0.631 -10.125 1 98.56 312 THR B CA 1
ATOM 4893 C C . THR B 1 312 ? -0.035 -0.607 -10.328 1 98.56 312 THR B C 1
ATOM 4895 O O . THR B 1 312 ? 1.175 -0.497 -10.531 1 98.56 312 THR B O 1
ATOM 4898 N N . ARG B 1 313 ? -0.63 -1.768 -10.289 1 98.5 313 ARG B N 1
ATOM 4899 C CA . ARG B 1 313 ? 0.057 -3.035 -10.508 1 98.5 313 ARG B CA 1
ATOM 4900 C C . ARG B 1 313 ? 0.71 -3.072 -11.883 1 98.5 313 ARG B C 1
ATOM 4902 O O . ARG B 1 313 ? 1.869 -3.471 -12.023 1 98.5 313 ARG B O 1
ATOM 4909 N N . ASN B 1 314 ? -0.05 -2.631 -12.906 1 98.31 314 ASN B N 1
ATOM 4910 C CA . ASN B 1 314 ? 0.457 -2.646 -14.273 1 98.31 314 ASN B CA 1
ATOM 4911 C C . ASN B 1 314 ? 1.621 -1.675 -14.453 1 98.31 314 ASN B C 1
ATOM 4913 O O . ASN B 1 314 ? 2.551 -1.946 -15.211 1 98.31 314 ASN B O 1
ATOM 4917 N N . ALA B 1 315 ? 1.559 -0.542 -13.789 1 98.38 315 ALA B N 1
ATOM 4918 C CA . ALA B 1 315 ? 2.68 0.392 -13.844 1 98.38 315 ALA B CA 1
ATOM 4919 C C . ALA B 1 315 ? 3.953 -0.247 -13.289 1 98.38 315 ALA B C 1
ATOM 4921 O O . ALA B 1 315 ? 5.035 -0.072 -13.852 1 98.38 315 ALA B O 1
ATOM 4922 N N . TRP B 1 316 ? 3.855 -0.963 -12.219 1 98.31 316 TRP B N 1
ATOM 4923 C CA . TRP B 1 316 ? 5 -1.666 -11.648 1 98.31 316 TRP B CA 1
ATOM 4924 C C . TRP B 1 316 ? 5.531 -2.719 -12.609 1 98.31 316 TRP B C 1
ATOM 4926 O O . TRP B 1 316 ? 6.742 -2.812 -12.836 1 98.31 316 TRP B O 1
ATOM 4936 N N . LEU B 1 317 ? 4.617 -3.49 -13.195 1 98.5 317 LEU B N 1
ATOM 4937 C CA . LEU B 1 317 ? 5 -4.531 -14.141 1 98.5 317 LEU B CA 1
ATOM 4938 C C . LEU B 1 317 ? 5.727 -3.934 -15.344 1 98.5 317 LEU B C 1
ATOM 4940 O O . LEU B 1 317 ? 6.719 -4.496 -15.82 1 98.5 317 LEU B O 1
ATOM 4944 N N . ARG B 1 318 ? 5.242 -2.799 -15.844 1 97.69 318 ARG B N 1
ATOM 4945 C CA . ARG B 1 318 ? 5.891 -2.137 -16.969 1 97.69 318 ARG B CA 1
ATOM 4946 C C . ARG B 1 318 ? 7.324 -1.752 -16.625 1 97.69 318 ARG B C 1
ATOM 4948 O O . ARG B 1 318 ? 8.219 -1.857 -17.469 1 97.69 318 ARG B O 1
ATOM 4955 N N . ARG B 1 319 ? 7.449 -1.327 -15.406 1 96.5 319 ARG B N 1
ATOM 4956 C CA . ARG B 1 319 ? 8.781 -0.919 -14.984 1 96.5 319 ARG B CA 1
ATOM 4957 C C . ARG B 1 319 ? 9.711 -2.123 -14.867 1 96.5 319 ARG B C 1
ATOM 4959 O O . ARG B 1 319 ? 10.859 -2.07 -15.305 1 96.5 319 ARG B O 1
ATOM 4966 N N . VAL B 1 320 ? 9.211 -3.207 -14.328 1 96.88 320 VAL B N 1
ATOM 4967 C CA . VAL B 1 320 ? 10.016 -4.395 -14.055 1 96.88 320 VAL B CA 1
ATOM 4968 C C . VAL B 1 320 ? 10.344 -5.105 -15.367 1 96.88 320 VAL B C 1
ATOM 4970 O O . VAL B 1 320 ? 11.43 -5.672 -15.516 1 96.88 320 VAL B O 1
ATOM 4973 N N . LEU B 1 321 ? 9.438 -5.008 -16.344 1 97.31 321 LEU B N 1
ATOM 4974 C CA . LEU B 1 321 ? 9.562 -5.789 -17.562 1 97.31 321 LEU B CA 1
ATOM 4975 C C . LEU B 1 321 ? 10.102 -4.926 -18.703 1 97.31 321 LEU B C 1
ATOM 4977 O O . LEU B 1 321 ? 10.164 -5.375 -19.859 1 97.31 321 LEU B O 1
ATOM 4981 N N . ARG B 1 322 ? 10.414 -3.699 -18.328 1 93.69 322 ARG B N 1
ATOM 4982 C CA . ARG B 1 322 ? 10.938 -2.822 -19.375 1 93.69 322 ARG B CA 1
ATOM 4983 C C . ARG B 1 322 ? 12.32 -3.273 -19.828 1 93.69 322 ARG B C 1
ATOM 4985 O O . ARG B 1 322 ? 13.062 -3.881 -19.047 1 93.69 322 ARG B O 1
ATOM 4992 N N . GLU B 1 323 ? 12.672 -2.99 -21.094 1 87.5 323 GLU B N 1
ATOM 4993 C CA . GLU B 1 323 ? 14 -3.314 -21.609 1 87.5 323 GLU B CA 1
ATOM 4994 C C . GLU B 1 323 ? 15.078 -2.508 -20.906 1 87.5 323 GLU B C 1
ATOM 4996 O O . GLU B 1 323 ? 14.953 -1.291 -20.75 1 87.5 323 GLU B O 1
ATOM 5001 N N . LYS B 1 324 ? 15.977 -3.213 -20.359 1 76.62 324 LYS B N 1
ATOM 5002 C CA . LYS B 1 324 ? 17.078 -2.555 -19.672 1 76.62 324 LYS B CA 1
ATOM 5003 C C . LYS B 1 324 ? 18.188 -2.154 -20.641 1 76.62 324 LYS B C 1
ATOM 5005 O O . LYS B 1 324 ? 18.469 -2.877 -21.594 1 76.62 324 LYS B O 1
ATOM 5010 N N . LYS B 1 325 ? 18.578 -0.842 -20.641 1 64.5 325 LYS B N 1
ATOM 5011 C CA . LYS B 1 325 ? 19.625 -0.329 -21.516 1 64.5 325 LYS B CA 1
ATOM 5012 C C . LYS B 1 325 ? 21 -0.845 -21.094 1 64.5 325 LYS B C 1
ATOM 5014 O O . LYS B 1 325 ? 21.234 -1.089 -19.906 1 64.5 325 LYS B O 1
#

Secondary structure (DSSP, 8-state):
-------PPP-PPPPHHHHTS---S-PPPPSSHHHHHHHHHHS-SS-HHHHT-TTEEEEEEEEE-SSSEEEEEEEEESS-------EEEEEEE--STTTS--TTTTGGGTTHHHHHH--EEEEE----TTTS-HHHHHHHHHHHHHHHHHTTTTTTEEEEEEEEEEETHHHHHHHHHHHHHHHTT----SEEEEES----SS--SHHHHHTTT-SSS-HHHHHHHHHHHHTTHHHHT---TTT-GGG-S--TTPPPEEEEEETTSTTHHHHHHHHHHHHHTT--EEEEEETT--TTHHHH---HHHHHHHHHHHHHHHHHTSPP-/-------PPP-PPPPHHHHTS---S-PPPPSSHHHHHHHHHHS-SS-HHHHT-TTEEEEEEEEE-SSSEEEEEEEEESS-------EEEEEEE--STTTS--TTTTTHHHHHHHHHH--EEEEE----TTTS-HHHHHHHHHHHHHHHHHTHHHHTEEEEEEEEEEETHHHHHHHHHHHHHHHTT----SEEEEES----SS--SHHHHHTTT-SSS-HHHHHHHHHHHHTTHHHHT---TTT-GGG-S--TTPPPEEEEEETTSTTHHHHHHHHHHHHHTT--EEEEEETT--TTTTTS---HHHHHHHHHHHHHHHHHTSPP-